Protein AF-0000000080333739 (afdb_homodimer)

Sequence (564 aa):
MRPDRGRFPDRPEDVVCTVRHRRPSDGTGALLLHGLANSSSVWDALAGTRAGGLDLWTAELPWGGGQSPAWAYSPDASWAVEEALGQVPGGAGIVVAHSFSTVLLLDLLSEELARGGDPFTRHGIEGLVLVSPFYRRDPESFEYAVVGDMLENFRRTMDEGIRVMAGPRLDPALRHDMALRVCERVGPYGYLSFFRSYLRTPWLRTDLITVPSLVISGEEDFTAVPSESMALAADLPDARCRLVPGAGHFPMVEQADAFSAALDEFLGSIGLAEPAVVDQPAMRPDRGRFPDRPEDVVCTVRHRRPSDGTGALLLHGLANSSSVWDALAGTRAGGLDLWTAELPWGGGQSPAWAYSPDASWAVEEALGQVPGGAGIVVAHSFSTVLLLDLLSEELARGGDPFTRHGIEGLVLVSPFYRRDPESFEYAVVGDMLENFRRTMDEGIRVMAGPRLDPALRHDMALRVCERVGPYGYLSFFRSYLRTPWLRTDLITVPSLVISGEEDFTAVPSESMALAADLPDARCRLVPGAGHFPMVEQADAFSAALDEFLGSIGLAEPAVVDQPA

Structure (mmCIF, N/CA/C/O backbone):
data_AF-0000000080333739-model_v1
#
loop_
_entity.id
_entity.type
_entity.pdbx_description
1 polymer Hydrolase
#
loop_
_atom_site.group_PDB
_atom_site.id
_atom_site.type_symbol
_atom_site.label_atom_id
_atom_site.label_alt_id
_atom_site.label_comp_id
_atom_site.label_asym_id
_atom_site.label_entity_id
_atom_site.label_seq_id
_atom_site.pdbx_PDB_ins_code
_atom_site.Cartn_x
_atom_site.Cartn_y
_atom_site.Cartn_z
_atom_site.occupancy
_atom_site.B_iso_or_equiv
_atom_site.auth_seq_id
_atom_site.auth_comp_id
_atom_site.auth_asym_id
_atom_site.auth_atom_id
_atom_site.pdbx_PDB_model_num
ATOM 1 N N . MET A 1 1 ? -3.652 22.781 -16.312 1 45.06 1 MET A N 1
ATOM 2 C CA . MET A 1 1 ? -4.848 22.188 -15.711 1 45.06 1 MET A CA 1
ATOM 3 C C . MET A 1 1 ? -4.648 20.703 -15.445 1 45.06 1 MET A C 1
ATOM 5 O O . MET A 1 1 ? -4.102 19.984 -16.297 1 45.06 1 MET A O 1
ATOM 9 N N . ARG A 1 2 ? -4.824 20.359 -14.25 1 56.72 2 ARG A N 1
ATOM 10 C CA . ARG A 1 2 ? -4.645 18.938 -13.938 1 56.72 2 ARG A CA 1
ATOM 11 C C . ARG A 1 2 ? -5.629 18.078 -14.727 1 56.72 2 ARG A C 1
ATOM 13 O O . ARG A 1 2 ? -6.809 18.422 -14.836 1 56.72 2 ARG A O 1
ATOM 20 N N . PRO A 1 3 ? -5.113 17.125 -15.477 1 57.41 3 PRO A N 1
ATOM 21 C CA . PRO A 1 3 ? -6.059 16.219 -16.141 1 57.41 3 PRO A CA 1
ATOM 22 C C . PRO A 1 3 ? -7.051 15.586 -15.164 1 57.41 3 PRO A C 1
ATOM 24 O O . PRO A 1 3 ? -6.711 15.344 -14 1 57.41 3 PRO A O 1
ATOM 27 N N . ASP A 1 4 ? -8.289 15.656 -15.422 1 58.78 4 ASP A N 1
ATOM 28 C CA . ASP A 1 4 ? -9.32 14.969 -14.648 1 58.78 4 ASP A CA 1
ATOM 29 C C . ASP A 1 4 ? -9.125 13.453 -14.711 1 58.78 4 ASP A C 1
ATOM 31 O O . ASP A 1 4 ? -9.398 12.828 -15.742 1 58.78 4 ASP A O 1
ATOM 35 N N . ARG A 1 5 ? -8.414 12.977 -13.906 1 61.97 5 ARG A N 1
ATOM 36 C CA . ARG A 1 5 ? -8.172 11.539 -13.953 1 61.97 5 ARG A CA 1
ATOM 37 C C . ARG A 1 5 ? -9.289 10.766 -13.25 1 61.97 5 ARG A C 1
ATOM 39 O O . ARG A 1 5 ? -9.289 9.539 -13.234 1 61.97 5 ARG A O 1
ATOM 46 N N . GLY A 1 6 ? -10.297 11.43 -12.906 1 58.06 6 GLY A N 1
ATOM 47 C CA . GLY A 1 6 ? -11.375 10.758 -12.188 1 58.06 6 GLY A CA 1
ATOM 48 C C . GLY A 1 6 ? -10.891 10.023 -10.953 1 58.06 6 GLY A C 1
ATOM 49 O O . GLY A 1 6 ? -9.906 10.422 -10.328 1 58.06 6 GLY A O 1
ATOM 50 N N . ARG A 1 7 ? -11.703 9.055 -10.406 1 60.72 7 ARG A N 1
ATOM 51 C CA . ARG A 1 7 ? -11.43 8.188 -9.273 1 60.72 7 ARG A CA 1
ATOM 52 C C . ARG A 1 7 ? -10.406 7.121 -9.633 1 60.72 7 ARG A C 1
ATOM 54 O O . ARG A 1 7 ? -10.164 6.855 -10.805 1 60.72 7 ARG A O 1
ATOM 61 N N . PHE A 1 8 ? -9.578 6.852 -8.711 1 62.5 8 PHE A N 1
ATOM 62 C CA . PHE A 1 8 ? -8.703 5.699 -8.906 1 62.5 8 PHE A CA 1
ATOM 63 C C . PHE A 1 8 ? -9.43 4.59 -9.656 1 62.5 8 PHE A C 1
ATOM 65 O O . PHE A 1 8 ? -10.508 4.148 -9.242 1 62.5 8 PHE A O 1
ATOM 72 N N . PRO A 1 9 ? -8.953 4.254 -10.859 1 58.72 9 PRO A N 1
ATOM 73 C CA . PRO A 1 9 ? -9.734 3.283 -11.625 1 58.72 9 PRO A CA 1
ATOM 74 C C . PRO A 1 9 ? -9.75 1.897 -10.984 1 58.72 9 PRO A C 1
ATOM 76 O O . PRO A 1 9 ? -8.734 1.453 -10.445 1 58.72 9 PRO A O 1
ATOM 79 N N . ASP A 1 10 ? -10.898 1.396 -10.797 1 64.31 10 ASP A N 1
ATOM 80 C CA . ASP A 1 10 ? -11.023 0.018 -10.328 1 64.31 10 ASP A CA 1
ATOM 81 C C . ASP A 1 10 ? -10.391 -0.958 -11.32 1 64.31 10 ASP A C 1
ATOM 83 O O . ASP A 1 10 ? -9.758 -1.935 -10.914 1 64.31 10 ASP A O 1
ATOM 87 N N . ARG A 1 11 ? -10.562 -0.651 -12.625 1 68.81 11 ARG A N 1
ATOM 88 C CA . ARG A 1 11 ? -9.961 -1.44 -13.688 1 68.81 11 ARG A CA 1
ATOM 89 C C . ARG A 1 11 ? -9.438 -0.541 -14.805 1 68.81 11 ARG A C 1
ATOM 91 O O . ARG A 1 11 ? -10.195 0.207 -15.422 1 68.81 11 ARG A O 1
ATOM 98 N N . PRO A 1 12 ? -8.094 -0.655 -14.945 1 72.12 12 PRO A N 1
ATOM 99 C CA . PRO A 1 12 ? -7.57 0.184 -16.016 1 72.12 12 PRO A CA 1
ATOM 100 C C . PRO A 1 12 ? -8.055 -0.254 -17.406 1 72.12 12 PRO A C 1
ATOM 102 O O . PRO A 1 12 ? -8.117 -1.453 -17.688 1 72.12 12 PRO A O 1
ATOM 105 N N . GLU A 1 13 ? -8.602 0.579 -18.172 1 66.81 13 GLU A N 1
ATOM 106 C CA . GLU A 1 13 ? -9.266 0.308 -19.438 1 66.81 13 GLU A CA 1
ATOM 107 C C . GLU A 1 13 ? -8.289 -0.279 -20.453 1 66.81 13 GLU A C 1
ATOM 109 O O . GLU A 1 13 ? -8.672 -1.106 -21.281 1 66.81 13 GLU A O 1
ATOM 114 N N . ASP A 1 14 ? -7.07 -0.029 -20.375 1 73.81 14 ASP A N 1
ATOM 115 C CA . ASP A 1 14 ? -6.18 -0.395 -21.469 1 73.81 14 ASP A CA 1
ATOM 116 C C . ASP A 1 14 ? -5.293 -1.579 -21.078 1 73.81 14 ASP A C 1
ATOM 118 O O . ASP A 1 14 ? -4.332 -1.895 -21.797 1 73.81 14 ASP A O 1
ATOM 122 N N . VAL A 1 15 ? -5.785 -2.18 -20.094 1 77.62 15 VAL A N 1
ATOM 123 C CA . VAL A 1 15 ? -4.969 -3.312 -19.656 1 77.62 15 VAL A CA 1
ATOM 124 C C . VAL A 1 15 ? -5.703 -4.617 -19.953 1 77.62 15 VAL A C 1
ATOM 126 O O . VAL A 1 15 ? -6.883 -4.762 -19.609 1 77.62 15 VAL A O 1
ATOM 129 N N . VAL A 1 16 ? -4.984 -5.457 -20.703 1 77.44 16 VAL A N 1
ATOM 130 C CA . VAL A 1 16 ? -5.688 -6.656 -21.141 1 77.44 16 VAL A CA 1
ATOM 131 C C . VAL A 1 16 ? -5.027 -7.895 -20.531 1 77.44 16 VAL A C 1
ATOM 133 O O . VAL A 1 16 ? -3.82 -7.902 -20.281 1 77.44 16 VAL A O 1
ATOM 136 N N . CYS A 1 17 ? -5.754 -8.812 -20.156 1 88.94 17 CYS A N 1
ATOM 137 C CA . CYS A 1 17 ? -5.43 -10.18 -19.766 1 88.94 17 CYS A CA 1
ATOM 138 C C . CYS A 1 17 ? -5.891 -11.164 -20.828 1 88.94 17 CYS A C 1
ATOM 140 O O . CYS A 1 17 ? -7.074 -11.211 -21.172 1 88.94 17 CYS A O 1
ATOM 142 N N . THR A 1 18 ? -4.941 -11.93 -21.453 1 94 18 THR A N 1
ATOM 143 C CA . THR A 1 18 ? -5.297 -12.875 -22.516 1 94 18 THR A CA 1
ATOM 144 C C . THR A 1 18 ? -4.934 -14.297 -22.109 1 94 18 THR A C 1
ATOM 146 O O . THR A 1 18 ? -3.879 -14.531 -21.5 1 94 18 THR A O 1
ATOM 149 N N . VAL A 1 19 ? -5.824 -15.195 -22.406 1 97.44 19 VAL A N 1
ATOM 150 C CA . VAL A 1 19 ? -5.605 -16.609 -22.125 1 97.44 19 VAL A CA 1
ATOM 151 C C . VAL A 1 19 ? -5.473 -17.375 -23.453 1 97.44 19 VAL A C 1
ATOM 153 O O . VAL A 1 19 ? -6.223 -17.141 -24.391 1 97.44 19 VAL A O 1
ATOM 156 N N . ARG A 1 20 ? -4.48 -18.25 -23.484 1 96.75 20 ARG A N 1
ATOM 157 C CA . ARG A 1 20 ? -4.223 -19.031 -24.688 1 96.75 20 ARG A CA 1
ATOM 158 C C . ARG A 1 20 ? -4.16 -20.531 -24.359 1 96.75 20 ARG A C 1
ATOM 160 O O . ARG A 1 20 ? -3.684 -20.922 -23.297 1 96.75 20 ARG A O 1
ATOM 167 N N . HIS A 1 21 ? -4.664 -21.281 -25.344 1 97.06 21 HIS A N 1
ATOM 168 C CA . HIS A 1 21 ? -4.512 -22.734 -25.25 1 97.06 21 HIS A CA 1
ATOM 169 C C . HIS A 1 21 ? -3.094 -23.156 -25.609 1 97.06 21 HIS A C 1
ATOM 171 O O . HIS A 1 21 ? -2.705 -23.125 -26.781 1 97.06 21 HIS A O 1
ATOM 177 N N . ARG A 1 22 ? -2.33 -23.531 -24.641 1 94.81 22 ARG A N 1
ATOM 178 C CA . ARG A 1 22 ? -0.898 -23.766 -24.797 1 94.81 22 ARG A CA 1
ATOM 179 C C . ARG A 1 22 ? -0.623 -25.203 -25.25 1 94.81 22 ARG A C 1
ATOM 181 O O . ARG A 1 22 ? 0.248 -25.438 -26.094 1 94.81 22 ARG A O 1
ATOM 188 N N . ARG A 1 23 ? -1.291 -26.141 -24.672 1 92.75 23 ARG A N 1
ATOM 189 C CA . ARG A 1 23 ? -1.104 -27.562 -24.969 1 92.75 23 ARG A CA 1
ATOM 190 C C . ARG A 1 23 ? -2.424 -28.312 -24.859 1 92.75 23 ARG A C 1
ATOM 192 O O . ARG A 1 23 ? -2.793 -28.797 -23.797 1 92.75 23 ARG A O 1
ATOM 199 N N . PRO A 1 24 ? -3.086 -28.5 -26.031 1 90.69 24 PRO A N 1
ATOM 200 C CA . PRO A 1 24 ? -4.344 -29.25 -26.031 1 90.69 24 PRO A CA 1
ATOM 201 C C . PRO A 1 24 ? -4.164 -30.719 -25.625 1 90.69 24 PRO A C 1
ATOM 203 O O . PRO A 1 24 ? -3.166 -31.344 -26 1 90.69 24 PRO A O 1
ATOM 206 N N . SER A 1 25 ? -4.973 -31.125 -24.75 1 90.12 25 SER A N 1
ATOM 207 C CA . SER A 1 25 ? -5.02 -32.531 -24.312 1 90.12 25 SER A CA 1
ATOM 208 C C . SER A 1 25 ? -6.4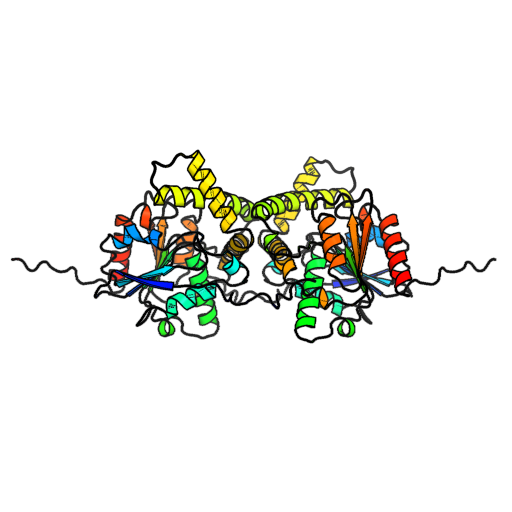3 -32.938 -23.906 1 90.12 25 SER A C 1
ATOM 210 O O . SER A 1 25 ? -7.309 -32.062 -23.766 1 90.12 25 SER A O 1
ATOM 212 N N . ASP A 1 26 ? -6.59 -34.219 -23.828 1 88.31 26 ASP A N 1
ATOM 213 C CA . ASP A 1 26 ? -7.887 -34.719 -23.391 1 88.31 26 ASP A CA 1
ATOM 214 C C . ASP A 1 26 ? -7.969 -34.781 -21.875 1 88.31 26 ASP A C 1
ATOM 216 O O . ASP A 1 26 ? -9 -35.156 -21.312 1 88.31 26 ASP A O 1
ATOM 220 N N . GLY A 1 27 ? -6.926 -34.344 -21.25 1 89.62 27 GLY A N 1
ATOM 221 C CA . GLY A 1 27 ? -6.902 -34.375 -19.797 1 89.62 27 GLY A CA 1
ATOM 222 C C . GLY A 1 27 ? -7.633 -33.188 -19.172 1 89.62 27 GLY A C 1
ATOM 223 O O . GLY A 1 27 ? -8.25 -32.406 -19.875 1 89.62 27 GLY A O 1
ATOM 224 N N . THR A 1 28 ? -7.621 -33.188 -17.859 1 91.94 28 THR A N 1
ATOM 225 C CA . THR A 1 28 ? -8.234 -32.125 -17.109 1 91.94 28 THR A CA 1
ATOM 226 C C . THR A 1 28 ? -7.625 -30.766 -17.484 1 91.94 28 THR A C 1
ATOM 228 O O . THR A 1 28 ? -6.41 -30.672 -17.672 1 91.94 28 THR A O 1
ATOM 231 N N . GLY A 1 29 ? -8.461 -29.766 -17.641 1 95.12 29 GLY A N 1
ATOM 232 C CA . GLY A 1 29 ? -7.969 -28.422 -17.938 1 95.12 29 GLY A CA 1
ATOM 233 C C . GLY A 1 29 ? -7.176 -27.812 -16.781 1 95.12 29 GLY A C 1
ATOM 234 O O . GLY A 1 29 ? -7.465 -28.078 -15.617 1 95.12 29 GLY A O 1
ATOM 235 N N . ALA A 1 30 ? -6.164 -27.047 -17.203 1 97.69 30 ALA A N 1
ATOM 236 C CA . ALA A 1 30 ? -5.387 -26.312 -16.219 1 97.69 30 ALA A CA 1
ATOM 237 C C . ALA A 1 30 ? -5.059 -24.906 -16.703 1 97.69 30 ALA A C 1
ATOM 239 O O . ALA A 1 30 ? -4.641 -24.719 -17.844 1 97.69 30 ALA A O 1
ATOM 240 N N . LEU A 1 31 ? -5.305 -23.953 -15.883 1 98.69 31 LEU A N 1
ATOM 241 C CA . LEU A 1 31 ? -4.926 -22.578 -16.156 1 98.69 31 LEU A CA 1
ATOM 242 C C . LEU A 1 31 ? -3.66 -22.203 -15.398 1 98.69 31 LEU A C 1
ATOM 244 O O . LEU A 1 31 ? -3.6 -22.344 -14.172 1 98.69 31 LEU A O 1
ATOM 248 N N . LEU A 1 32 ? -2.658 -21.781 -16.156 1 98.75 32 LEU A N 1
ATOM 249 C CA . LEU A 1 32 ? -1.373 -21.406 -15.586 1 98.75 32 LEU A CA 1
ATOM 250 C C . LEU A 1 32 ? -1.24 -19.875 -15.5 1 98.75 32 LEU A C 1
ATOM 252 O O . LEU A 1 32 ? -1.336 -19.188 -16.516 1 98.75 32 LEU A O 1
ATOM 256 N N . LEU A 1 33 ? -1.016 -19.359 -14.258 1 98.69 33 LEU A N 1
ATOM 257 C CA . LEU A 1 33 ? -0.884 -17.938 -13.984 1 98.69 33 LEU A CA 1
ATOM 258 C C . LEU A 1 33 ? 0.541 -17.594 -13.562 1 98.69 33 LEU A C 1
ATOM 260 O O . LEU A 1 33 ? 1.043 -18.125 -12.57 1 98.69 33 LEU A O 1
ATOM 264 N N . HIS A 1 34 ? 1.187 -16.703 -14.305 1 97.56 34 HIS A N 1
ATOM 265 C CA . HIS A 1 34 ? 2.566 -16.344 -14.008 1 97.56 34 HIS A CA 1
ATOM 266 C C . HIS A 1 34 ? 2.631 -15.281 -12.906 1 97.56 34 HIS A C 1
ATOM 268 O O . HIS A 1 34 ? 1.621 -14.648 -12.594 1 97.56 34 HIS A O 1
ATOM 274 N N . GLY A 1 35 ? 3.771 -15.102 -12.328 1 96.81 35 GLY A N 1
ATOM 275 C CA . GLY A 1 35 ? 3.992 -14.133 -11.266 1 96.81 35 GLY A CA 1
ATOM 276 C C . GLY A 1 35 ? 4.301 -12.742 -11.781 1 96.81 35 GLY A C 1
ATOM 277 O O . GLY A 1 35 ? 4.18 -12.477 -12.977 1 96.81 35 GLY A O 1
ATOM 278 N N . LEU A 1 36 ? 4.691 -11.875 -10.906 1 95.12 36 LEU A N 1
ATOM 279 C CA . LEU A 1 36 ? 4.949 -10.469 -11.211 1 95.12 36 LEU A CA 1
ATOM 280 C C . LEU A 1 36 ? 6.16 -10.328 -12.125 1 95.12 36 LEU A C 1
ATOM 282 O O . LEU A 1 36 ? 7.18 -10.984 -11.922 1 95.12 36 LEU A O 1
ATOM 286 N N . ALA A 1 37 ? 6.051 -9.461 -13.07 1 92.38 37 ALA A N 1
ATOM 287 C CA . ALA A 1 37 ? 7.113 -9.07 -13.992 1 92.38 37 ALA A CA 1
ATOM 288 C C . ALA A 1 37 ? 7.633 -10.273 -14.773 1 92.38 37 ALA A C 1
ATOM 290 O O . ALA A 1 37 ? 8.828 -10.375 -15.055 1 92.38 37 ALA A O 1
ATOM 291 N N . ASN A 1 38 ? 6.816 -11.211 -14.953 1 92.81 38 ASN A N 1
ATOM 292 C CA . ASN A 1 38 ? 7.129 -12.414 -15.719 1 92.81 38 ASN A CA 1
ATOM 293 C C . ASN A 1 38 ? 6.242 -12.539 -16.953 1 92.81 38 ASN A C 1
ATOM 295 O O . ASN A 1 38 ? 5.82 -11.523 -17.531 1 92.81 38 ASN A O 1
ATOM 299 N N . SER A 1 39 ? 6.191 -13.703 -17.531 1 93.06 39 SER A N 1
ATOM 300 C CA . SER A 1 39 ? 5.324 -14.023 -18.672 1 93.06 39 SER A CA 1
ATOM 301 C C . SER A 1 39 ? 4.945 -15.5 -18.672 1 93.06 39 SER A C 1
ATOM 303 O O . SER A 1 39 ? 5.453 -16.281 -17.859 1 93.06 39 SER A O 1
ATOM 305 N N . SER A 1 40 ? 4.074 -15.789 -19.609 1 95.56 40 SER A N 1
ATOM 306 C CA . SER A 1 40 ? 3.635 -17.172 -19.719 1 95.56 40 SER A CA 1
ATOM 307 C C . SER A 1 40 ? 4.793 -18.094 -20.094 1 95.56 40 SER A C 1
ATOM 309 O O . SER A 1 40 ? 4.691 -19.312 -19.938 1 95.56 40 SER A O 1
ATOM 311 N N . SER A 1 41 ? 5.891 -17.562 -20.484 1 94.19 41 SER A N 1
ATOM 312 C CA . SER A 1 41 ? 7.043 -18.375 -20.875 1 94.19 41 SER A CA 1
ATOM 313 C C . SER A 1 41 ? 7.648 -19.094 -19.688 1 94.19 41 SER A C 1
ATOM 315 O O . SER A 1 41 ? 8.414 -20.047 -19.844 1 94.19 41 SER A O 1
ATOM 317 N N . VAL A 1 42 ? 7.285 -18.672 -18.5 1 95.69 42 VAL A N 1
ATOM 318 C CA . VAL A 1 42 ? 7.797 -19.312 -17.297 1 95.69 42 VAL A CA 1
ATOM 319 C C . VAL A 1 42 ? 7.297 -20.75 -17.219 1 95.69 42 VAL A C 1
ATOM 321 O O . VAL A 1 42 ? 7.871 -21.578 -16.516 1 95.69 42 VAL A O 1
ATOM 324 N N . TRP A 1 43 ? 6.312 -21.062 -18 1 97.06 43 TRP A N 1
ATOM 325 C CA . TRP A 1 43 ? 5.684 -22.391 -17.938 1 97.06 43 TRP A CA 1
ATOM 326 C C . TRP A 1 43 ? 6.172 -23.266 -19.094 1 97.06 43 TRP A C 1
ATOM 328 O O . TRP A 1 43 ? 5.738 -24.406 -19.234 1 97.06 43 TRP A O 1
ATOM 338 N N . ASP A 1 44 ? 7.062 -22.75 -19.922 1 95.25 44 ASP A N 1
ATOM 339 C CA . ASP A 1 44 ? 7.512 -23.484 -21.109 1 95.25 44 ASP A CA 1
ATOM 340 C C . ASP A 1 44 ? 8.141 -24.812 -20.734 1 95.25 44 ASP A C 1
ATOM 342 O O . ASP A 1 44 ? 7.855 -25.844 -21.344 1 95.25 44 ASP A O 1
ATOM 346 N N . ALA A 1 45 ? 8.992 -24.844 -19.719 1 94.69 45 ALA A N 1
ATOM 347 C CA . ALA A 1 45 ? 9.648 -26.062 -19.281 1 94.69 45 ALA A CA 1
ATOM 348 C C . ALA A 1 45 ? 8.625 -27.094 -18.812 1 94.69 45 ALA A C 1
ATOM 350 O O . ALA A 1 45 ? 8.734 -28.281 -19.125 1 94.69 45 ALA A O 1
ATOM 351 N N . LEU A 1 46 ? 7.641 -26.609 -18.094 1 94.56 46 LEU A N 1
ATOM 352 C CA . LEU A 1 46 ? 6.578 -27.5 -17.625 1 94.56 46 LEU A CA 1
ATOM 353 C C . LEU A 1 46 ? 5.789 -28.062 -18.797 1 94.56 46 LEU A C 1
ATOM 355 O O . LEU A 1 46 ? 5.453 -29.25 -18.828 1 94.56 46 LEU A O 1
ATOM 359 N N . ALA A 1 47 ? 5.449 -27.219 -19.75 1 94 47 ALA A N 1
ATOM 360 C CA . ALA A 1 47 ? 4.672 -27.641 -20.922 1 94 47 ALA A CA 1
ATOM 361 C C . ALA A 1 47 ? 5.398 -28.719 -21.703 1 94 47 ALA A C 1
ATOM 363 O O . ALA A 1 47 ? 4.777 -29.484 -22.453 1 94 47 ALA A O 1
ATOM 364 N N . GLY A 1 48 ? 6.711 -28.766 -21.516 1 92.38 48 GLY A N 1
ATOM 365 C CA . GLY A 1 48 ? 7.512 -29.766 -22.188 1 92.38 48 GLY A CA 1
ATOM 366 C C . GLY A 1 48 ? 7.535 -31.109 -21.469 1 92.38 48 GLY A C 1
ATOM 367 O O . GLY A 1 48 ? 8.047 -32.094 -21.984 1 92.38 48 GLY A O 1
ATOM 368 N N . THR A 1 49 ? 6.973 -31.125 -20.312 1 92.31 49 THR A N 1
ATOM 369 C CA . THR A 1 49 ? 6.914 -32.344 -19.516 1 92.31 49 THR A CA 1
ATOM 370 C C . THR A 1 49 ? 5.555 -33.031 -19.672 1 92.31 49 THR A C 1
ATOM 372 O O . THR A 1 49 ? 4.723 -32.594 -20.453 1 92.31 49 THR A O 1
ATOM 375 N N . ARG A 1 50 ? 5.312 -34.156 -18.891 1 85.31 50 ARG A N 1
ATOM 376 C CA . ARG A 1 50 ? 4.02 -34.812 -18.875 1 85.31 50 ARG A CA 1
ATOM 377 C C . ARG A 1 50 ? 2.955 -33.938 -18.219 1 85.31 50 ARG A C 1
ATOM 379 O O . ARG A 1 50 ? 1.828 -33.875 -18.703 1 85.31 50 ARG A O 1
ATOM 386 N N . ALA A 1 51 ? 3.312 -33.312 -17.188 1 81.75 51 ALA A N 1
ATOM 387 C CA . ALA A 1 51 ? 2.453 -32.406 -16.422 1 81.75 51 ALA A CA 1
ATOM 388 C C . ALA A 1 51 ? 1.105 -33.062 -16.125 1 81.75 51 ALA A C 1
ATOM 390 O O . ALA A 1 51 ? 0.054 -32.469 -16.344 1 81.75 51 ALA A O 1
ATOM 391 N N . GLY A 1 52 ? 1.138 -34.375 -15.852 1 79.31 52 GLY A N 1
ATOM 392 C CA . GLY A 1 52 ? -0.069 -35.094 -15.477 1 79.31 52 GLY A CA 1
ATOM 393 C C . GLY A 1 52 ? -1.022 -35.312 -16.641 1 79.31 52 GLY A C 1
ATOM 394 O O . GLY A 1 52 ? -2.148 -35.781 -16.453 1 79.31 52 GLY A O 1
ATOM 395 N N . GLY A 1 53 ? -0.593 -34.875 -17.875 1 87.5 53 GLY A N 1
ATOM 396 C CA . GLY A 1 53 ? -1.468 -34.969 -19.031 1 87.5 53 GLY A CA 1
ATOM 397 C C . GLY A 1 53 ? -2.521 -33.875 -19.094 1 87.5 53 GLY A C 1
ATOM 398 O O . GLY A 1 53 ? -3.529 -34.031 -19.781 1 87.5 53 GLY A O 1
ATOM 399 N N . LEU A 1 54 ? -2.303 -32.812 -18.453 1 93.06 54 LEU A N 1
ATOM 400 C CA . LEU A 1 54 ? -3.258 -31.719 -18.328 1 93.06 54 LEU A CA 1
ATOM 401 C C . LEU A 1 54 ? -3.426 -30.984 -19.656 1 93.06 54 LEU A C 1
ATOM 403 O O . LEU A 1 54 ? -2.484 -30.906 -20.438 1 93.06 54 LEU A O 1
ATOM 407 N N . ASP A 1 55 ? -4.625 -30.531 -19.906 1 95.12 55 ASP A N 1
ATOM 408 C CA . ASP A 1 55 ? -4.918 -29.562 -20.969 1 95.12 55 ASP A CA 1
ATOM 409 C C . ASP A 1 55 ? -4.539 -28.141 -20.531 1 95.12 55 ASP A C 1
ATOM 411 O O . ASP A 1 55 ? -5.266 -27.5 -19.781 1 95.12 55 ASP A O 1
ATOM 415 N N . LEU A 1 56 ? -3.418 -27.672 -21.078 1 97.12 56 LEU A N 1
ATOM 416 C CA . LEU A 1 56 ? -2.787 -26.5 -20.469 1 97.12 56 LEU A CA 1
ATOM 417 C C . LEU A 1 56 ? -3.23 -25.219 -21.156 1 97.12 56 LEU A C 1
ATOM 419 O O . LEU A 1 56 ? -3.102 -25.094 -22.375 1 97.12 56 LEU A O 1
ATOM 423 N N . TRP A 1 57 ? -3.748 -24.328 -20.359 1 98.06 57 TRP A N 1
ATOM 424 C CA . TRP A 1 57 ? -4.008 -22.938 -20.734 1 98.06 57 TRP A CA 1
ATOM 425 C C . TRP A 1 57 ? -3.074 -21.984 -19.984 1 98.06 57 TRP A C 1
ATOM 427 O O . TRP A 1 57 ? -2.805 -22.172 -18.797 1 98.06 57 TRP A O 1
ATOM 437 N N . THR A 1 58 ? -2.553 -20.969 -20.734 1 98.06 58 THR A N 1
ATOM 438 C CA . THR A 1 58 ? -1.688 -19.984 -20.094 1 98.06 58 THR A CA 1
ATOM 439 C C . THR A 1 58 ? -2.277 -18.578 -20.219 1 98.06 58 THR A C 1
ATOM 441 O O . THR A 1 58 ? -2.857 -18.234 -21.25 1 98.06 58 THR A O 1
ATOM 444 N N . ALA A 1 59 ? -2.141 -17.812 -19.188 1 97.62 59 ALA A N 1
ATOM 445 C CA . ALA A 1 59 ? -2.582 -16.422 -19.203 1 97.62 59 ALA A CA 1
ATOM 446 C C . ALA A 1 59 ? -1.392 -15.477 -19.328 1 97.62 59 ALA A C 1
ATOM 448 O O . ALA A 1 59 ? -0.354 -15.688 -18.703 1 97.62 59 ALA A O 1
ATOM 449 N N . GLU A 1 60 ? -1.518 -14.531 -20.188 1 96.19 60 GLU A N 1
ATOM 450 C CA . GLU A 1 60 ? -0.674 -13.344 -20.125 1 96.19 60 GLU A CA 1
ATOM 451 C C . GLU A 1 60 ? -1.324 -12.25 -19.266 1 96.19 60 GLU A C 1
ATOM 453 O O . GLU A 1 60 ? -2.279 -11.602 -19.703 1 96.19 60 GLU A O 1
ATOM 458 N N . LEU A 1 61 ? -0.753 -12.07 -18.125 1 96.19 61 LEU A N 1
ATOM 459 C CA . LEU A 1 61 ? -1.354 -11.172 -17.141 1 96.19 61 LEU A CA 1
ATOM 460 C C . LEU A 1 61 ? -0.804 -9.758 -17.281 1 96.19 61 LEU A C 1
ATOM 462 O O . LEU A 1 61 ? 0.271 -9.562 -17.859 1 96.19 61 LEU A O 1
ATOM 466 N N . PRO A 1 62 ? -1.529 -8.766 -16.766 1 93.31 62 PRO A N 1
ATOM 467 C CA . PRO A 1 62 ? -1.165 -7.367 -17.016 1 93.31 62 PRO A CA 1
ATOM 468 C C . PRO A 1 62 ? 0.159 -6.98 -16.359 1 93.31 62 PRO A C 1
ATOM 470 O O . PRO A 1 62 ? 0.776 -5.984 -16.75 1 93.31 62 PRO A O 1
ATOM 473 N N . TRP A 1 63 ? 0.638 -7.695 -15.422 1 93.62 63 TRP A N 1
ATOM 474 C CA . TRP A 1 63 ? 1.884 -7.355 -14.742 1 93.62 63 TRP A CA 1
ATOM 475 C C . TRP A 1 63 ? 3.062 -8.094 -15.367 1 93.62 63 TRP A C 1
ATOM 477 O O . TRP A 1 63 ? 4.113 -8.25 -14.734 1 93.62 63 TRP A O 1
ATOM 487 N N . GLY A 1 64 ? 2.842 -8.516 -16.547 1 90.81 64 GLY A N 1
ATOM 488 C CA . GLY A 1 64 ? 3.947 -9.109 -17.281 1 90.81 64 GLY A CA 1
ATOM 489 C C . GLY A 1 64 ? 5 -8.102 -17.703 1 90.81 64 GLY A C 1
ATOM 490 O O . GLY A 1 64 ? 4.723 -6.898 -17.766 1 90.81 64 GLY A O 1
ATOM 491 N N . GLY A 1 65 ? 6.281 -8.438 -17.922 1 75.75 65 GLY A N 1
ATOM 492 C CA . GLY A 1 65 ? 7.441 -7.605 -18.203 1 75.75 65 GLY A CA 1
ATOM 493 C C . GLY A 1 65 ? 7.234 -6.66 -19.359 1 75.75 65 GLY A C 1
ATOM 494 O O . GLY A 1 65 ? 7.812 -5.57 -19.391 1 75.75 65 GLY A O 1
ATOM 495 N N . GLY A 1 66 ? 6.418 -6.906 -20.281 1 75.38 66 GLY A N 1
ATOM 496 C CA . GLY A 1 66 ? 6.301 -6.055 -21.453 1 75.38 66 GLY A CA 1
ATOM 497 C C . GLY A 1 66 ? 5.016 -5.25 -21.484 1 75.38 66 GLY A C 1
ATOM 498 O O . GLY A 1 66 ? 4.75 -4.527 -22.453 1 75.38 66 GLY A O 1
ATOM 499 N N . GLN A 1 67 ? 4.422 -5.199 -20.438 1 78.56 67 GLN A N 1
ATOM 500 C CA . GLN A 1 67 ? 3.111 -4.559 -20.438 1 78.56 67 GLN A CA 1
ATOM 501 C C . GLN A 1 67 ? 3.158 -3.209 -19.719 1 78.56 67 GLN A C 1
ATOM 503 O O . GLN A 1 67 ? 4.133 -2.898 -19.031 1 78.56 67 GLN A O 1
ATOM 508 N N . SER A 1 68 ? 2.162 -2.391 -20 1 80.31 68 SER A N 1
ATOM 509 C CA . SER A 1 68 ? 2.004 -1.09 -19.359 1 80.31 68 SER A CA 1
ATOM 510 C C . SER A 1 68 ? 1.866 -1.234 -17.844 1 80.31 68 SER A C 1
ATOM 512 O O . SER A 1 68 ? 1.193 -2.148 -17.359 1 80.31 68 SER A O 1
ATOM 514 N N . PRO A 1 69 ? 2.568 -0.316 -17.125 1 83.06 69 PRO A N 1
ATOM 515 C CA . PRO A 1 69 ? 2.457 -0.374 -15.664 1 83.06 69 PRO A CA 1
ATOM 516 C C . PRO A 1 69 ? 1.111 0.137 -15.156 1 83.06 69 PRO A C 1
ATOM 518 O O . PRO A 1 69 ? 0.877 0.169 -13.945 1 83.06 69 PRO A O 1
ATOM 521 N N . ALA A 1 70 ? 0.203 0.471 -15.984 1 85.94 70 ALA A N 1
ATOM 522 C CA . ALA A 1 70 ? -1.06 1.109 -15.617 1 85.94 70 ALA A CA 1
ATOM 523 C C . ALA A 1 70 ? -1.953 0.151 -14.836 1 85.94 70 ALA A C 1
ATOM 525 O O . ALA A 1 70 ? -2.859 0.583 -14.125 1 85.94 70 ALA A O 1
ATOM 526 N N . TRP A 1 71 ? -1.66 -1.142 -14.93 1 88.56 71 TRP A N 1
ATOM 527 C CA . TRP A 1 71 ? -2.445 -2.127 -14.188 1 88.56 71 TRP A CA 1
ATOM 528 C C . TRP A 1 71 ? -2.363 -1.875 -12.688 1 88.56 71 TRP A C 1
ATOM 530 O O . TRP A 1 71 ? -3.297 -2.193 -11.945 1 88.56 71 TRP A O 1
ATOM 540 N N . ALA A 1 72 ? -1.256 -1.244 -12.32 1 89.75 72 ALA A N 1
ATOM 541 C CA . ALA A 1 72 ? -0.955 -1.129 -10.898 1 89.75 72 ALA A CA 1
ATOM 542 C C . ALA A 1 72 ? -1.568 0.138 -10.305 1 89.75 72 ALA A C 1
ATOM 544 O O . ALA A 1 72 ? -1.494 0.365 -9.094 1 89.75 72 ALA A O 1
ATOM 545 N N . TYR A 1 73 ? -2.148 0.939 -11.188 1 86.5 73 TYR A N 1
ATOM 546 C CA . TYR A 1 73 ? -2.793 2.141 -10.672 1 86.5 73 TYR A CA 1
ATOM 547 C C . TYR A 1 73 ? -4.062 1.792 -9.906 1 86.5 73 TYR A C 1
ATOM 549 O O . TYR A 1 73 ? -4.512 2.561 -9.055 1 86.5 73 TYR A O 1
ATOM 557 N N . SER A 1 74 ? -4.523 0.587 -10.227 1 81.81 74 SER A N 1
ATOM 558 C CA . SER A 1 74 ? -5.652 0.082 -9.453 1 81.81 74 SER A CA 1
ATOM 559 C C . SER A 1 74 ? -5.188 -0.513 -8.125 1 81.81 74 SER A C 1
ATOM 561 O O . SER A 1 74 ? -4.156 -1.187 -8.07 1 81.81 74 SER A O 1
ATOM 563 N N . PRO A 1 75 ? -6.012 -0.262 -7.109 1 76.44 75 PRO A N 1
ATOM 564 C CA . PRO A 1 75 ? -5.621 -0.83 -5.816 1 76.44 75 PRO A CA 1
ATOM 565 C C . PRO A 1 75 ? -5.77 -2.35 -5.77 1 76.44 75 PRO A C 1
ATOM 567 O O . PRO A 1 75 ? -5.152 -3.008 -4.93 1 76.44 75 PRO A O 1
ATOM 570 N N . ASP A 1 76 ? -6.566 -2.867 -6.582 1 82.88 76 ASP A N 1
ATOM 571 C CA . ASP A 1 76 ? -6.828 -4.305 -6.594 1 82.88 76 ASP A CA 1
ATOM 572 C C . ASP A 1 76 ? -6.484 -4.914 -7.949 1 82.88 76 ASP A C 1
ATOM 574 O O . ASP A 1 76 ? -7.117 -4.594 -8.961 1 82.88 76 ASP A O 1
ATOM 578 N N . ALA A 1 77 ? -5.531 -5.785 -7.898 1 89.94 77 ALA A N 1
ATOM 579 C CA . ALA A 1 77 ? -5.105 -6.402 -9.148 1 89.94 77 ALA A CA 1
ATOM 580 C C . ALA A 1 77 ? -5.766 -7.766 -9.344 1 89.94 77 ALA A C 1
ATOM 582 O O . ALA A 1 77 ? -5.559 -8.422 -10.375 1 89.94 77 ALA A O 1
ATOM 583 N N . SER A 1 78 ? -6.598 -8.18 -8.406 1 92.19 78 SER A N 1
ATOM 584 C CA . SER A 1 78 ? -7.215 -9.5 -8.469 1 92.19 78 SER A CA 1
ATOM 585 C C . SER A 1 78 ? -8.203 -9.594 -9.625 1 92.19 78 SER A C 1
ATOM 587 O O . SER A 1 78 ? -8.539 -10.695 -10.078 1 92.19 78 SER A O 1
ATOM 589 N N . TRP A 1 79 ? -8.672 -8.469 -10.148 1 89.94 79 TRP A N 1
ATOM 590 C CA . TRP A 1 79 ? -9.586 -8.453 -11.281 1 89.94 79 TRP A CA 1
ATOM 591 C C . TRP A 1 79 ? -8.984 -9.195 -12.477 1 89.94 79 TRP A C 1
ATOM 593 O O . TRP A 1 79 ? -9.703 -9.836 -13.242 1 89.94 79 TRP A O 1
ATOM 603 N N . ALA A 1 80 ? -7.691 -9.133 -12.656 1 93.62 80 ALA A N 1
ATOM 604 C CA . ALA A 1 80 ? -7.031 -9.766 -13.797 1 93.62 80 ALA A CA 1
ATOM 605 C C . ALA A 1 80 ? -7.074 -11.289 -13.672 1 93.62 80 ALA A C 1
ATOM 607 O O . ALA A 1 80 ? -7.215 -11.992 -14.672 1 93.62 80 ALA A O 1
ATOM 608 N N . VAL A 1 81 ? -6.922 -11.773 -12.461 1 96.81 81 VAL A N 1
ATOM 609 C CA . VAL A 1 81 ? -7.031 -13.211 -12.203 1 96.81 81 VAL A CA 1
ATOM 610 C C . VAL A 1 81 ? -8.445 -13.688 -12.531 1 96.81 81 VAL A C 1
ATOM 612 O O . VAL A 1 81 ? -8.625 -14.719 -13.188 1 96.81 81 VAL A O 1
ATOM 615 N N . GLU A 1 82 ? -9.398 -12.875 -12.109 1 95.81 82 GLU A N 1
ATOM 616 C CA . GLU A 1 82 ? -10.789 -13.211 -12.398 1 95.81 82 GLU A CA 1
ATOM 617 C C . GLU A 1 82 ? -11.055 -13.25 -13.898 1 95.81 82 GLU A C 1
ATOM 619 O O . GLU A 1 82 ? -11.719 -14.156 -14.398 1 95.81 82 GLU A O 1
ATOM 624 N N . GLU A 1 83 ? -10.523 -12.289 -14.555 1 94.81 83 GLU A N 1
ATOM 625 C CA . GLU A 1 83 ? -10.672 -12.242 -16 1 94.81 83 GLU A CA 1
ATOM 626 C C . GLU A 1 83 ? -10.055 -13.469 -16.672 1 94.81 83 GLU A C 1
ATOM 628 O O . GLU A 1 83 ? -10.641 -14.039 -17.594 1 94.81 83 GLU A O 1
ATOM 633 N N . ALA A 1 84 ? -8.93 -13.867 -16.25 1 97.5 84 ALA A N 1
ATOM 634 C CA . ALA A 1 84 ? -8.266 -15.047 -16.797 1 97.5 84 ALA A CA 1
ATOM 635 C C . ALA A 1 84 ? -9.109 -16.297 -16.578 1 97.5 84 ALA A C 1
ATOM 637 O O . ALA A 1 84 ? -9.281 -17.109 -17.484 1 97.5 84 ALA A O 1
ATOM 638 N N . LEU A 1 85 ? -9.648 -16.422 -15.391 1 98.12 85 LEU A N 1
ATOM 639 C CA . LEU A 1 85 ? -10.484 -17.562 -15.062 1 98.12 85 LEU A CA 1
ATOM 640 C C . LEU A 1 85 ? -11.688 -17.641 -15.992 1 98.12 85 LEU A C 1
ATOM 642 O O . LEU A 1 85 ? -12.07 -18.734 -16.438 1 98.12 85 LEU A O 1
ATOM 646 N N . GLY A 1 86 ? -12.242 -16.5 -16.312 1 96.56 86 GLY A N 1
ATOM 647 C CA . GLY A 1 86 ? -13.453 -16.422 -17.109 1 96.56 86 GLY A CA 1
ATOM 648 C C . GLY A 1 86 ? -13.211 -16.734 -18.578 1 96.56 86 GLY A C 1
ATOM 649 O O . GLY A 1 86 ? -14.164 -16.984 -19.328 1 96.56 86 GLY A O 1
ATOM 650 N N . GLN A 1 87 ? -11.992 -16.828 -18.969 1 96.69 87 GLN A N 1
ATOM 651 C CA . GLN A 1 87 ? -11.68 -16.984 -20.375 1 96.69 87 GLN A CA 1
ATOM 652 C C . GLN A 1 87 ? -11.43 -18.453 -20.734 1 96.69 87 GLN A C 1
ATOM 654 O O . GLN A 1 87 ? -11.281 -18.797 -21.906 1 96.69 87 GLN A O 1
ATOM 659 N N . VAL A 1 88 ? -11.328 -19.328 -19.781 1 97.12 88 VAL A N 1
ATOM 660 C CA . VAL A 1 88 ? -11.078 -20.734 -20.062 1 97.12 88 VAL A CA 1
ATOM 661 C C . VAL A 1 88 ? -12.398 -21.438 -20.375 1 97.12 88 VAL A C 1
ATOM 663 O O . VAL A 1 88 ? -13.266 -21.547 -19.5 1 97.12 88 VAL A O 1
ATOM 666 N N . PRO A 1 89 ? -12.453 -21.969 -21.547 1 94.88 89 PRO A N 1
ATOM 667 C CA . PRO A 1 89 ? -13.695 -22.672 -21.859 1 94.88 89 PRO A CA 1
ATOM 668 C C . PRO A 1 89 ? -13.93 -23.891 -20.984 1 94.88 89 PRO A C 1
ATOM 670 O O . PRO A 1 89 ? -13 -24.672 -20.75 1 94.88 89 PRO A O 1
ATOM 673 N N . GLY A 1 90 ? -15.156 -24.047 -20.438 1 93.75 90 GLY A N 1
ATOM 674 C CA . GLY A 1 90 ? -15.531 -25.219 -19.672 1 93.75 90 GLY A CA 1
ATOM 675 C C . GLY A 1 90 ? -15.086 -25.172 -18.219 1 93.75 90 GLY A C 1
ATOM 676 O O . GLY A 1 90 ? -15.359 -26.094 -17.453 1 93.75 90 GLY A O 1
ATOM 677 N N . GLY A 1 91 ? -14.375 -24.109 -17.875 1 96.94 91 GLY A N 1
ATOM 678 C CA . GLY A 1 91 ? -13.891 -23.984 -16.5 1 96.94 91 GLY A CA 1
ATOM 679 C C . GLY A 1 91 ? -12.391 -24.125 -16.391 1 96.94 91 GLY A C 1
ATOM 680 O O . GLY A 1 91 ? -11.75 -24.75 -17.25 1 96.94 91 GLY A O 1
ATOM 681 N N . ALA A 1 92 ? -11.852 -23.766 -15.273 1 97.25 92 ALA A N 1
ATOM 682 C CA . ALA A 1 92 ? -10.398 -23.641 -15.133 1 97.25 92 ALA A CA 1
ATOM 683 C C . ALA A 1 92 ? -9.781 -25 -14.766 1 97.25 92 ALA A C 1
ATOM 685 O O . ALA A 1 92 ? -8.578 -25.203 -14.945 1 97.25 92 ALA A O 1
ATOM 686 N N . GLY A 1 93 ? -10.648 -25.938 -14.172 1 97.25 93 GLY A N 1
ATOM 687 C CA . GLY A 1 93 ? -10.078 -27.188 -13.695 1 97.25 93 GLY A CA 1
ATOM 688 C C . GLY A 1 93 ? -9.07 -27 -12.578 1 97.25 93 GLY A C 1
ATOM 689 O O . GLY A 1 93 ? -9.445 -26.625 -11.461 1 97.25 93 GLY A O 1
ATOM 690 N N . ILE A 1 94 ? -7.766 -27.188 -12.953 1 98.19 94 ILE A N 1
ATOM 691 C CA . ILE A 1 94 ? -6.688 -26.922 -12.008 1 98.19 94 ILE A CA 1
ATOM 692 C C . ILE A 1 94 ? -6.094 -25.547 -12.258 1 98.19 94 ILE A C 1
ATOM 694 O O . ILE A 1 94 ? -5.758 -25.203 -13.391 1 98.19 94 ILE A O 1
ATOM 698 N N . VAL A 1 95 ? -6.062 -24.719 -11.211 1 98.88 95 VAL A N 1
ATOM 699 C CA . VAL A 1 95 ? -5.414 -23.422 -11.352 1 98.88 95 VAL A CA 1
ATOM 700 C C . VAL A 1 95 ? -4.016 -23.469 -10.742 1 98.88 95 VAL A C 1
ATOM 702 O O . VAL A 1 95 ? -3.855 -23.781 -9.562 1 98.88 95 VAL A O 1
ATOM 705 N N . VAL A 1 96 ? -3.021 -23.266 -11.602 1 98.81 96 VAL A N 1
ATOM 706 C CA . VAL A 1 96 ? -1.626 -23.203 -11.18 1 98.81 96 VAL A CA 1
ATOM 707 C C . VAL A 1 96 ? -1.16 -21.75 -11.148 1 98.81 96 VAL A C 1
ATOM 709 O O . VAL A 1 96 ? -1.057 -21.094 -12.188 1 98.81 96 VAL A O 1
ATOM 712 N N . ALA A 1 97 ? -0.912 -21.25 -9.984 1 98.88 97 ALA A N 1
ATOM 713 C CA . ALA A 1 97 ? -0.521 -19.844 -9.812 1 98.88 97 ALA A CA 1
ATOM 714 C C . ALA A 1 97 ? 0.877 -19.734 -9.211 1 98.88 97 ALA A C 1
ATOM 716 O O . ALA A 1 97 ? 1.22 -20.469 -8.281 1 98.88 97 ALA A O 1
ATOM 717 N N . HIS A 1 98 ? 1.645 -18.844 -9.773 1 98.56 98 HIS A N 1
ATOM 718 C CA . HIS A 1 98 ? 3.008 -18.656 -9.289 1 98.56 98 HIS A CA 1
ATOM 719 C C . HIS A 1 98 ? 3.158 -17.312 -8.586 1 98.56 98 HIS A C 1
ATOM 721 O O . HIS A 1 98 ? 2.744 -16.281 -9.109 1 98.56 98 HIS A O 1
ATOM 727 N N . SER A 1 99 ? 3.789 -17.328 -7.383 1 98.12 99 SER A N 1
ATOM 728 C CA . SER A 1 99 ? 4.312 -16.141 -6.719 1 98.12 99 SER A CA 1
ATOM 729 C C . SER A 1 99 ? 3.217 -15.109 -6.508 1 98.12 99 SER A C 1
ATOM 731 O O . SER A 1 99 ? 2.211 -15.383 -5.848 1 98.12 99 SER A O 1
ATOM 733 N N . PHE A 1 100 ? 3.252 -13.938 -7.07 1 97.31 100 PHE A N 1
ATOM 734 C CA . PHE A 1 100 ? 2.316 -12.828 -6.926 1 97.31 100 PHE A CA 1
ATOM 735 C C . PHE A 1 100 ? 0.892 -13.273 -7.227 1 97.31 100 PHE A C 1
ATOM 737 O O . PHE A 1 100 ? -0.044 -12.914 -6.512 1 97.31 100 PHE A O 1
ATOM 744 N N . SER A 1 101 ? 0.722 -14.102 -8.195 1 98.38 101 SER A N 1
ATOM 745 C CA . SER A 1 101 ? -0.602 -14.547 -8.625 1 98.38 101 SER A CA 1
ATOM 746 C C . SER A 1 101 ? -1.234 -15.477 -7.594 1 98.38 101 SER A C 1
ATOM 748 O O . SER A 1 101 ? -2.457 -15.625 -7.559 1 98.38 101 SER A O 1
ATOM 750 N N . THR A 1 102 ? -0.423 -16.156 -6.75 1 98.75 102 THR A N 1
ATOM 751 C CA . THR A 1 102 ? -0.99 -16.984 -5.695 1 98.75 102 THR A CA 1
ATOM 752 C C . THR A 1 102 ? -1.777 -16.141 -4.703 1 98.75 102 THR A C 1
ATOM 754 O O . THR A 1 102 ? -2.895 -16.5 -4.32 1 98.75 102 THR A O 1
ATOM 757 N N . VAL A 1 103 ? -1.196 -15.023 -4.359 1 97.75 103 VAL A N 1
ATOM 758 C CA . VAL A 1 103 ? -1.814 -14.164 -3.352 1 97.75 103 VAL A CA 1
ATOM 759 C C . VAL A 1 103 ? -3.086 -13.539 -3.918 1 97.75 103 VAL A C 1
ATOM 761 O O . VAL A 1 103 ? -4.117 -13.492 -3.242 1 97.75 103 VAL A O 1
ATOM 764 N N . LEU A 1 104 ? -2.992 -13.109 -5.133 1 97.62 104 LEU A N 1
ATOM 765 C CA . LEU A 1 104 ? -4.156 -12.5 -5.77 1 97.62 104 LEU A CA 1
ATOM 766 C C . LEU A 1 104 ? -5.285 -13.516 -5.926 1 97.62 104 LEU A C 1
ATOM 768 O O . LEU A 1 104 ? -6.449 -13.188 -5.699 1 97.62 104 LEU A O 1
ATOM 772 N N . LEU A 1 105 ? -4.934 -14.727 -6.301 1 98.62 105 LEU A N 1
ATOM 773 C CA . LEU A 1 105 ? -5.918 -15.797 -6.438 1 98.62 105 LEU A CA 1
ATOM 774 C C . LEU A 1 105 ? -6.582 -16.094 -5.098 1 98.62 105 LEU A C 1
ATOM 776 O O . LEU A 1 105 ? -7.812 -16.156 -5.008 1 98.62 105 LEU A O 1
ATOM 780 N N . LEU A 1 106 ? -5.816 -16.25 -4.086 1 98.19 106 LEU A N 1
ATOM 781 C CA . LEU A 1 106 ? -6.34 -16.547 -2.756 1 98.19 106 LEU A CA 1
ATOM 782 C C . LEU A 1 106 ? -7.211 -15.398 -2.248 1 98.19 106 LEU A C 1
ATOM 784 O O . LEU A 1 106 ? -8.234 -15.633 -1.595 1 98.19 106 LEU A O 1
ATOM 788 N N . ASP A 1 107 ? -6.777 -14.195 -2.529 1 96.19 107 ASP A N 1
ATOM 789 C CA . ASP A 1 107 ? -7.566 -13.031 -2.141 1 96.19 107 ASP A CA 1
ATOM 790 C C . ASP A 1 107 ? -8.93 -13.031 -2.838 1 96.19 107 ASP A C 1
ATOM 792 O O . ASP A 1 107 ? -9.961 -12.844 -2.193 1 96.19 107 ASP A O 1
ATOM 796 N N . LEU A 1 108 ? -8.914 -13.266 -4.137 1 96.69 108 LEU A N 1
ATOM 797 C CA . LEU A 1 108 ? -10.141 -13.328 -4.934 1 96.69 108 LEU A CA 1
ATOM 798 C C . LEU A 1 108 ? -11.094 -14.383 -4.383 1 96.69 108 LEU A C 1
ATOM 800 O O . LEU A 1 108 ? -12.273 -14.102 -4.164 1 96.69 108 LEU A O 1
ATOM 804 N N . LEU A 1 109 ? -10.594 -15.57 -4.117 1 97.94 109 LEU A N 1
ATOM 805 C CA . LEU A 1 109 ? -11.406 -16.672 -3.605 1 97.94 109 LEU A CA 1
ATOM 806 C C . LEU A 1 109 ? -11.922 -16.359 -2.203 1 97.94 109 LEU A C 1
ATOM 808 O O . LEU A 1 109 ? -13.102 -16.547 -1.915 1 97.94 109 LEU A O 1
ATOM 812 N N . SER A 1 110 ? -11.07 -15.859 -1.34 1 95.94 110 SER A N 1
ATOM 813 C CA . SER A 1 110 ? -11.422 -15.516 0.034 1 95.94 110 SER A CA 1
ATOM 814 C C . SER A 1 110 ? -12.578 -14.516 0.077 1 95.94 110 SER A C 1
ATOM 816 O O . SER A 1 110 ? -13.547 -14.711 0.814 1 95.94 110 SER A O 1
ATOM 818 N N . GLU A 1 111 ? -12.414 -13.5 -0.721 1 93.31 111 GLU A N 1
ATOM 819 C CA . GLU A 1 111 ? -13.406 -12.438 -0.719 1 93.31 111 GLU A CA 1
ATOM 820 C C . GLU A 1 111 ? -14.766 -12.953 -1.192 1 93.31 111 GLU A C 1
ATOM 822 O O . GLU A 1 111 ? -15.797 -12.664 -0.574 1 93.31 111 GLU A O 1
ATOM 827 N N . GLU A 1 112 ? -14.75 -13.695 -2.24 1 95.5 112 GLU A N 1
ATOM 828 C CA . GLU A 1 112 ? -16 -14.219 -2.771 1 95.5 112 GLU A CA 1
ATOM 829 C C . GLU A 1 112 ? -16.641 -15.211 -1.801 1 95.5 112 GLU A C 1
ATOM 831 O O . GLU A 1 112 ? -17.844 -15.172 -1.571 1 95.5 112 GLU A O 1
ATOM 836 N N . LEU A 1 113 ? -15.906 -16.031 -1.243 1 96.56 113 LEU A N 1
ATOM 837 C CA . LEU A 1 113 ? -16.406 -17.016 -0.3 1 96.56 113 LEU A CA 1
ATOM 838 C C . LEU A 1 113 ? -16.938 -16.344 0.961 1 96.56 113 LEU A C 1
ATOM 840 O O . LEU A 1 113 ? -17.984 -16.734 1.479 1 96.56 113 LEU A O 1
ATOM 844 N N . ALA A 1 114 ? -16.25 -15.359 1.404 1 93.69 114 ALA A N 1
ATOM 845 C CA . ALA A 1 114 ? -16.672 -14.633 2.602 1 93.69 114 ALA A CA 1
ATOM 846 C C . ALA A 1 114 ? -18.031 -13.953 2.385 1 93.69 114 ALA A C 1
ATOM 848 O O . ALA A 1 114 ? -18.812 -13.805 3.324 1 93.69 114 ALA A O 1
ATOM 849 N N . ARG A 1 115 ? -18.25 -13.617 1.161 1 93.81 115 ARG A N 1
ATOM 850 C CA . ARG A 1 115 ? -19.5 -12.953 0.833 1 93.81 115 ARG A CA 1
ATOM 851 C C . ARG A 1 115 ? -20.594 -13.977 0.533 1 93.81 115 ARG A C 1
ATOM 853 O O . ARG A 1 115 ? -21.719 -13.602 0.155 1 93.81 115 ARG A O 1
ATOM 860 N N . GLY A 1 116 ? -20.266 -15.141 0.601 1 95.25 116 GLY A N 1
ATOM 861 C CA . GLY A 1 116 ? -21.25 -16.203 0.453 1 95.25 116 GLY A CA 1
ATOM 862 C C . GLY A 1 116 ? -21.328 -16.75 -0.956 1 95.25 116 GLY A C 1
ATOM 863 O O . GLY A 1 116 ? -22.219 -17.547 -1.272 1 95.25 116 GLY A O 1
ATOM 864 N N . GLY A 1 117 ? -20.406 -16.359 -1.772 1 97 117 GLY A N 1
ATOM 865 C CA . GLY A 1 117 ? -20.344 -16.875 -3.129 1 97 117 GLY A CA 1
ATOM 866 C C . GLY A 1 117 ? -19.672 -18.234 -3.221 1 97 117 GLY A C 1
ATOM 867 O O . GLY A 1 117 ? -19.234 -18.781 -2.209 1 97 117 GLY A O 1
ATOM 868 N N . ASP A 1 118 ? -19.703 -18.797 -4.508 1 97.62 118 ASP A N 1
ATOM 869 C CA . ASP A 1 118 ? -19.062 -20.062 -4.801 1 97.62 118 ASP A CA 1
ATOM 870 C C . ASP A 1 118 ? -18.141 -19.953 -6.023 1 97.62 118 ASP A C 1
ATOM 872 O O . ASP A 1 118 ? -18.516 -20.359 -7.121 1 97.62 118 ASP A O 1
ATOM 876 N N . PRO A 1 119 ? -16.969 -19.484 -5.762 1 97.88 119 PRO A N 1
ATOM 877 C CA . PRO A 1 119 ? -16.062 -19.281 -6.891 1 97.88 119 PRO A CA 1
ATOM 878 C C . PRO A 1 119 ? -15.625 -20.594 -7.543 1 97.88 119 PRO A C 1
ATOM 880 O O . PRO A 1 119 ? -15.203 -20.594 -8.703 1 97.88 119 PRO A O 1
ATOM 883 N N . PHE A 1 120 ? -15.695 -21.703 -6.855 1 98.25 120 PHE A N 1
ATOM 884 C CA . PHE A 1 120 ? -15.258 -22.984 -7.391 1 98.25 120 PHE A CA 1
ATOM 885 C C . PHE A 1 120 ? -16.203 -23.453 -8.492 1 98.25 120 PHE A C 1
ATOM 887 O O . PHE A 1 120 ? -15.766 -23.828 -9.578 1 98.25 120 PHE A O 1
ATOM 894 N N . THR A 1 121 ? -17.484 -23.375 -8.188 1 97.81 121 THR A N 1
ATOM 895 C CA . THR A 1 121 ? -18.484 -23.719 -9.195 1 97.81 121 THR A CA 1
ATOM 896 C C . THR A 1 121 ? -18.5 -22.688 -10.32 1 97.81 121 THR A C 1
ATOM 898 O O . THR A 1 121 ? -18.531 -23.047 -11.5 1 97.81 121 THR A O 1
ATOM 901 N N . ARG A 1 122 ? -18.422 -21.438 -9.953 1 97.56 122 ARG A N 1
ATOM 902 C CA . ARG A 1 122 ? -18.531 -20.359 -10.922 1 97.56 122 ARG A CA 1
ATOM 903 C C . ARG A 1 122 ? -17.406 -20.438 -11.953 1 97.56 122 ARG A C 1
ATOM 905 O O . ARG A 1 122 ? -17.625 -20.203 -13.141 1 97.56 122 ARG A O 1
ATOM 912 N N . HIS A 1 123 ? -16.203 -20.766 -11.508 1 98.25 123 HIS A N 1
ATOM 913 C CA . HIS A 1 123 ? -15.047 -20.734 -12.398 1 98.25 123 HIS A CA 1
ATOM 914 C C . HIS A 1 123 ? -14.586 -22.141 -12.75 1 98.25 123 HIS A C 1
ATOM 916 O O . HIS A 1 123 ? -13.578 -22.328 -13.445 1 98.25 123 HIS A O 1
ATOM 922 N N . GLY A 1 124 ? -15.328 -23.156 -12.328 1 97.88 124 GLY A N 1
ATOM 923 C CA . GLY A 1 124 ? -14.977 -24.531 -12.609 1 97.88 124 GLY A CA 1
ATOM 924 C C . GLY A 1 124 ? -13.625 -24.922 -12.047 1 97.88 124 GLY A C 1
ATOM 925 O O . GLY A 1 124 ? -12.797 -25.531 -12.75 1 97.88 124 GLY A O 1
ATOM 926 N N . ILE A 1 125 ? -13.352 -24.562 -10.781 1 98.56 125 ILE A N 1
ATOM 927 C CA . ILE A 1 125 ? -12.086 -24.859 -10.125 1 98.56 125 ILE A CA 1
ATOM 928 C C . ILE A 1 125 ? -12.195 -26.172 -9.359 1 98.56 125 ILE A C 1
ATOM 930 O O . ILE A 1 125 ? -13.016 -26.297 -8.445 1 98.56 125 ILE A O 1
ATOM 934 N N . GLU A 1 126 ? -11.336 -27.094 -9.695 1 97.56 126 GLU A N 1
ATOM 935 C CA . GLU A 1 126 ? -11.352 -28.406 -9.062 1 97.56 126 GLU A CA 1
ATOM 936 C C . GLU A 1 126 ? -10.188 -28.562 -8.094 1 97.56 126 GLU A C 1
ATOM 938 O O . GLU A 1 126 ? -10.203 -29.453 -7.238 1 97.56 126 GLU A O 1
ATOM 943 N N . GLY A 1 127 ? -9.172 -27.828 -8.242 1 98.38 127 GLY A N 1
ATOM 944 C CA . GLY A 1 127 ? -7.984 -27.859 -7.395 1 98.38 127 GLY A CA 1
ATOM 945 C C . GLY A 1 127 ? -7.051 -26.688 -7.641 1 98.38 127 GLY A C 1
ATOM 946 O O . GLY A 1 127 ? -7.184 -25.969 -8.641 1 98.38 127 GLY A O 1
ATOM 947 N N . LEU A 1 128 ? -6.168 -26.438 -6.699 1 98.88 128 LEU A N 1
ATOM 948 C CA . LEU A 1 128 ? -5.195 -25.359 -6.781 1 98.88 128 LEU A CA 1
ATOM 949 C C . LEU A 1 128 ? -3.773 -25.906 -6.664 1 98.88 128 LEU A C 1
ATOM 951 O O . LEU A 1 128 ? -3.514 -26.812 -5.879 1 98.88 128 LEU A O 1
ATOM 955 N N . VAL A 1 129 ? -2.908 -25.391 -7.469 1 98.88 129 VAL A N 1
ATOM 956 C CA . VAL A 1 129 ? -1.467 -25.547 -7.297 1 98.88 129 VAL A CA 1
ATOM 957 C C . VAL A 1 129 ? -0.824 -24.172 -7.066 1 98.88 129 VAL A C 1
ATOM 959 O O . VAL A 1 129 ? -0.757 -23.359 -7.98 1 98.88 129 VAL A O 1
ATOM 962 N N . LEU A 1 130 ? -0.395 -23.969 -5.855 1 98.94 130 LEU A N 1
ATOM 963 C CA . LEU A 1 130 ? 0.17 -22.688 -5.434 1 98.94 130 LEU A CA 1
ATOM 964 C C . LEU A 1 130 ? 1.691 -22.766 -5.367 1 98.94 130 LEU A C 1
ATOM 966 O O . LEU A 1 130 ? 2.248 -23.406 -4.469 1 98.94 130 LEU A O 1
ATOM 970 N N . VAL A 1 131 ? 2.332 -22.109 -6.344 1 98.88 131 VAL A N 1
ATOM 971 C CA . VAL A 1 131 ? 3.771 -22.234 -6.543 1 98.88 131 VAL A CA 1
ATOM 972 C C . VAL A 1 131 ? 4.492 -21.047 -5.922 1 98.88 131 VAL A C 1
ATOM 974 O O . VAL A 1 131 ? 4.297 -19.906 -6.348 1 98.88 131 VAL A O 1
ATOM 977 N N . SER A 1 132 ? 5.375 -21.281 -4.938 1 98.5 132 SER A N 1
ATOM 978 C CA . SER A 1 132 ? 6.184 -20.266 -4.258 1 98.5 132 SER A CA 1
ATOM 979 C C . SER A 1 132 ? 5.316 -19.125 -3.748 1 98.5 132 SER A C 1
ATOM 981 O O . SER A 1 132 ? 5.602 -17.953 -4.023 1 98.5 132 SER A O 1
ATOM 983 N N . PRO A 1 133 ? 4.273 -19.453 -2.936 1 98.56 133 PRO A N 1
ATOM 984 C CA . PRO A 1 133 ? 3.355 -18.422 -2.439 1 98.56 133 PRO A CA 1
ATOM 985 C C . PRO A 1 133 ? 3.975 -17.562 -1.339 1 98.56 133 PRO A C 1
ATOM 987 O O . PRO A 1 133 ? 4.848 -18.031 -0.604 1 98.56 133 PRO A O 1
ATOM 990 N N . PHE A 1 134 ? 3.539 -16.328 -1.263 1 97 134 PHE A N 1
ATOM 991 C CA . PHE A 1 134 ? 3.77 -15.477 -0.105 1 97 134 PHE A CA 1
ATOM 992 C C . PHE A 1 134 ? 2.617 -15.586 0.886 1 97 134 PHE A C 1
ATOM 994 O O . PHE A 1 134 ? 1.449 -15.492 0.502 1 97 134 PHE A O 1
ATOM 1001 N N . TYR A 1 135 ? 2.986 -15.867 2.17 1 97.75 135 TYR A N 1
ATOM 1002 C CA . TYR A 1 135 ? 1.911 -16.062 3.137 1 97.75 135 TYR A CA 1
ATOM 1003 C C . TYR A 1 135 ? 2.43 -15.93 4.562 1 97.75 135 TYR A C 1
ATOM 1005 O O . TYR A 1 135 ? 3.424 -16.562 4.93 1 97.75 135 TYR A O 1
ATOM 1013 N N . ARG A 1 136 ? 1.827 -15.117 5.316 1 95.94 136 ARG A N 1
ATOM 1014 C CA . ARG A 1 136 ? 1.981 -15.094 6.77 1 95.94 136 ARG A CA 1
ATOM 1015 C C . ARG A 1 136 ? 0.624 -15.086 7.465 1 95.94 136 ARG A C 1
ATOM 1017 O O . ARG A 1 136 ? -0.308 -14.422 7.012 1 95.94 136 ARG A O 1
ATOM 1024 N N . ARG A 1 137 ? 0.554 -15.758 8.594 1 93.31 137 ARG A N 1
ATOM 1025 C CA . ARG A 1 137 ? -0.7 -16 9.305 1 93.31 137 ARG A CA 1
ATOM 1026 C C . ARG A 1 137 ? -1.094 -14.797 10.148 1 93.31 137 ARG A C 1
ATOM 1028 O O . ARG A 1 137 ? -2.281 -14.523 10.336 1 93.31 137 ARG A O 1
ATOM 1035 N N . ASP A 1 138 ? -0.149 -14.117 10.695 1 93.25 138 ASP A N 1
ATOM 1036 C CA . ASP A 1 138 ? -0.396 -13.086 11.695 1 93.25 138 ASP A CA 1
ATOM 1037 C C . ASP A 1 138 ? 0.223 -11.758 11.273 1 93.25 138 ASP A C 1
ATOM 1039 O O . ASP A 1 138 ? 1.392 -11.703 10.883 1 93.25 138 ASP A O 1
ATOM 1043 N N . PRO A 1 139 ? -0.583 -10.727 11.367 1 91 139 PRO A N 1
ATOM 1044 C CA . PRO A 1 139 ? -0.024 -9.422 11.008 1 91 139 PRO A CA 1
ATOM 1045 C C . PRO A 1 139 ? 1.191 -9.039 11.844 1 91 139 PRO A C 1
ATOM 1047 O O . PRO A 1 139 ? 2.088 -8.344 11.367 1 91 139 PRO A O 1
ATOM 1050 N N . GLU A 1 140 ? 1.291 -9.547 13.07 1 90 140 GLU A N 1
ATOM 1051 C CA . GLU A 1 140 ? 2.385 -9.227 13.984 1 90 140 GLU A CA 1
ATOM 1052 C C . GLU A 1 140 ? 3.688 -9.883 13.539 1 90 140 GLU A C 1
ATOM 1054 O O . GLU A 1 140 ? 4.766 -9.516 14.008 1 90 140 GLU A O 1
ATOM 1059 N N . SER A 1 141 ? 3.561 -10.828 12.664 1 91.56 141 SER A N 1
ATOM 1060 C CA . SER A 1 141 ? 4.762 -11.5 12.18 1 91.56 141 SER A CA 1
ATOM 1061 C C . SER A 1 141 ? 5.531 -10.625 11.195 1 91.56 141 SER A C 1
ATOM 1063 O O . SER A 1 141 ? 6.688 -10.906 10.883 1 91.56 141 SER A O 1
ATOM 1065 N N . PHE A 1 142 ? 4.898 -9.609 10.672 1 92.38 142 PHE A N 1
ATOM 1066 C CA . PHE A 1 142 ? 5.582 -8.648 9.82 1 92.38 142 PHE A CA 1
ATOM 1067 C C . PHE A 1 142 ? 6.305 -7.598 10.656 1 92.38 142 PHE A C 1
ATOM 1069 O O . PHE A 1 142 ? 5.672 -6.711 11.234 1 92.38 142 PHE A O 1
ATOM 1076 N N . GLU A 1 143 ? 7.59 -7.703 10.688 1 88.75 143 GLU A N 1
ATOM 1077 C CA . GLU A 1 143 ? 8.406 -6.684 11.344 1 88.75 143 GLU A CA 1
ATOM 1078 C C . GLU A 1 143 ? 8.789 -5.574 10.367 1 88.75 143 GLU A C 1
ATOM 1080 O O . GLU A 1 143 ? 8.719 -5.754 9.156 1 88.75 143 GLU A O 1
ATOM 1085 N N . TYR A 1 144 ? 9.219 -4.449 10.93 1 85.62 144 TYR A N 1
ATOM 1086 C CA . TYR A 1 144 ? 9.539 -3.295 10.094 1 85.62 144 TYR A CA 1
ATOM 1087 C C . TYR A 1 144 ? 10.633 -3.629 9.094 1 85.62 144 TYR A C 1
ATOM 1089 O O . TYR A 1 144 ? 10.641 -3.115 7.973 1 85.62 144 TYR A O 1
ATOM 1097 N N . ALA A 1 145 ? 11.508 -4.512 9.422 1 85.25 145 ALA A N 1
ATOM 1098 C CA . ALA A 1 145 ? 12.633 -4.879 8.57 1 85.25 145 ALA A CA 1
ATOM 1099 C C . ALA A 1 145 ? 12.156 -5.473 7.25 1 85.25 145 ALA A C 1
ATOM 1101 O O . ALA A 1 145 ? 12.875 -5.445 6.25 1 85.25 145 ALA A O 1
ATOM 1102 N N . VAL A 1 146 ? 10.883 -5.957 7.273 1 86.38 146 VAL A N 1
ATOM 1103 C CA . VAL A 1 146 ? 10.344 -6.586 6.07 1 86.38 146 VAL A CA 1
ATOM 1104 C C . VAL A 1 146 ? 10.266 -5.562 4.941 1 86.38 146 VAL A C 1
ATOM 1106 O O . VAL A 1 146 ? 10.406 -5.914 3.768 1 86.38 146 VAL A O 1
ATOM 1109 N N . VAL A 1 147 ? 10.078 -4.34 5.27 1 85.75 147 VAL A N 1
ATOM 1110 C CA . VAL A 1 147 ? 9.945 -3.289 4.266 1 85.75 147 VAL A CA 1
ATOM 1111 C C . VAL A 1 147 ? 11.234 -3.189 3.447 1 85.75 147 VAL A C 1
ATOM 1113 O O . VAL A 1 147 ? 11.203 -3.225 2.215 1 85.75 147 VAL A O 1
ATOM 1116 N N . GLY A 1 148 ? 12.359 -3.059 4.098 1 84.12 148 GLY A N 1
ATOM 1117 C CA . GLY A 1 148 ? 13.648 -3.002 3.426 1 84.12 148 GLY A CA 1
ATOM 1118 C C . GLY A 1 148 ? 14.055 -4.324 2.805 1 84.12 148 GLY A C 1
ATOM 1119 O O . GLY A 1 148 ? 14.57 -4.359 1.684 1 84.12 148 GLY A O 1
ATOM 1120 N N . ASP A 1 149 ? 13.797 -5.379 3.486 1 87.19 149 ASP A N 1
ATOM 1121 C CA . ASP A 1 149 ? 14.148 -6.715 3.018 1 87.19 149 ASP A CA 1
ATOM 1122 C C . ASP A 1 149 ? 13.422 -7.051 1.718 1 87.19 149 ASP A C 1
ATOM 1124 O O . ASP A 1 149 ? 14.008 -7.633 0.803 1 87.19 149 ASP A O 1
ATOM 1128 N N . MET A 1 150 ? 12.188 -6.676 1.698 1 85.25 150 MET A N 1
ATOM 1129 C CA . MET A 1 150 ? 11.383 -7.008 0.525 1 85.25 150 MET A CA 1
ATOM 1130 C C . MET A 1 150 ? 11.875 -6.246 -0.703 1 85.25 150 MET A C 1
ATOM 1132 O O . MET A 1 150 ? 11.891 -6.793 -1.808 1 85.25 150 MET A O 1
ATOM 1136 N N . LEU A 1 151 ? 12.258 -5.027 -0.476 1 84.75 151 LEU A N 1
ATOM 1137 C CA . LEU A 1 151 ? 12.789 -4.254 -1.591 1 84.75 151 LEU A CA 1
ATOM 1138 C C . LEU A 1 151 ? 14.055 -4.887 -2.141 1 84.75 151 LEU A C 1
ATOM 1140 O O . LEU A 1 151 ? 14.211 -5.035 -3.355 1 84.75 151 LEU A O 1
ATOM 1144 N N . GLU A 1 152 ? 14.914 -5.293 -1.292 1 85.38 152 GLU A N 1
ATOM 1145 C CA . GLU A 1 152 ? 16.156 -5.945 -1.695 1 85.38 152 GLU A CA 1
ATOM 1146 C C . GLU A 1 152 ? 15.883 -7.301 -2.346 1 85.38 152 GLU A C 1
ATOM 1148 O O . GLU A 1 152 ? 16.438 -7.613 -3.398 1 85.38 152 GLU A O 1
ATOM 1153 N N . ASN A 1 153 ? 15.062 -8.062 -1.752 1 87.62 153 ASN A N 1
ATOM 1154 C CA . ASN A 1 153 ? 14.734 -9.391 -2.262 1 87.62 153 ASN A CA 1
ATOM 1155 C C . ASN A 1 153 ? 14.016 -9.312 -3.604 1 87.62 153 ASN A C 1
ATOM 1157 O O . ASN A 1 153 ? 14.18 -10.195 -4.453 1 87.62 153 ASN A O 1
ATOM 1161 N N . PHE A 1 154 ? 13.242 -8.258 -3.719 1 88.75 154 PHE A N 1
ATOM 1162 C CA . PHE A 1 154 ? 12.539 -8.055 -4.98 1 88.75 154 PHE A CA 1
ATOM 1163 C C . PHE A 1 154 ? 13.523 -7.957 -6.137 1 88.75 154 PHE A C 1
ATOM 1165 O O . PHE A 1 154 ? 13.398 -8.688 -7.129 1 88.75 154 PHE A O 1
ATOM 1172 N N . ARG A 1 155 ? 14.539 -7.199 -5.996 1 87.94 155 ARG A N 1
ATOM 1173 C CA . ARG A 1 155 ? 15.555 -7.047 -7.031 1 87.94 155 ARG A CA 1
ATOM 1174 C C . ARG A 1 155 ? 16.297 -8.359 -7.27 1 87.94 155 ARG A C 1
ATOM 1176 O O . ARG A 1 155 ? 16.547 -8.734 -8.414 1 87.94 155 ARG A O 1
ATOM 1183 N N . ARG A 1 156 ? 16.578 -9.055 -6.246 1 89.69 156 ARG A N 1
ATOM 1184 C CA . ARG A 1 156 ? 17.281 -10.328 -6.348 1 89.69 156 ARG A CA 1
ATOM 1185 C C . ARG A 1 156 ? 16.438 -11.367 -7.074 1 89.69 156 ARG A C 1
ATOM 1187 O O . ARG A 1 156 ? 16.953 -12.188 -7.824 1 89.69 156 ARG A O 1
ATOM 1194 N N . THR A 1 157 ? 15.172 -11.352 -6.766 1 90.25 157 THR A N 1
ATOM 1195 C CA . THR A 1 157 ? 14.258 -12.289 -7.402 1 90.25 157 THR A CA 1
ATOM 1196 C C . THR A 1 157 ? 14.18 -12.039 -8.906 1 90.25 157 THR A C 1
ATOM 1198 O O . THR A 1 157 ? 14.164 -12.984 -9.695 1 90.25 157 THR A O 1
ATOM 1201 N N . MET A 1 158 ? 14.117 -10.742 -9.258 1 89.62 158 MET A N 1
ATOM 1202 C CA . MET A 1 158 ? 14.133 -10.43 -10.688 1 89.62 158 MET A CA 1
ATOM 1203 C C . MET A 1 158 ? 15.422 -10.914 -11.336 1 89.62 158 MET A C 1
ATOM 1205 O O . MET A 1 158 ? 15.398 -11.469 -12.438 1 89.62 158 MET A O 1
ATOM 1209 N N . ASP A 1 159 ? 16.516 -10.75 -10.648 1 90.81 159 ASP A N 1
ATOM 1210 C CA . ASP A 1 159 ? 17.812 -11.219 -11.125 1 90.81 159 ASP A CA 1
ATOM 1211 C C . ASP A 1 159 ? 17.812 -12.727 -11.328 1 90.81 159 ASP A C 1
ATOM 1213 O O . ASP A 1 159 ? 18.234 -13.227 -12.367 1 90.81 159 ASP A O 1
ATOM 1217 N N . GLU A 1 160 ? 17.281 -13.43 -10.391 1 89.19 160 GLU A N 1
ATOM 1218 C CA . GLU A 1 160 ? 17.188 -14.883 -10.461 1 89.19 160 GLU A CA 1
ATOM 1219 C C . GLU A 1 160 ? 16.266 -15.32 -11.594 1 89.19 160 GLU A C 1
ATOM 1221 O O . GLU A 1 160 ? 16.531 -16.312 -12.281 1 89.19 160 GLU A O 1
ATOM 1226 N N . GLY A 1 161 ? 15.125 -14.633 -11.703 1 89.81 161 GLY A N 1
ATOM 1227 C CA . GLY A 1 161 ? 14.219 -14.938 -12.805 1 89.81 161 GLY A CA 1
ATOM 1228 C C . GLY A 1 161 ? 14.891 -14.844 -14.164 1 89.81 161 GLY A C 1
ATOM 1229 O O . GLY A 1 161 ? 14.711 -15.719 -15.008 1 89.81 161 GLY A O 1
ATOM 1230 N N . ILE A 1 162 ? 15.688 -13.812 -14.32 1 89.81 162 ILE A N 1
ATOM 1231 C CA . ILE A 1 162 ? 16.422 -13.633 -15.578 1 89.81 162 ILE A CA 1
ATOM 1232 C C . ILE A 1 162 ? 17.438 -14.75 -15.742 1 89.81 162 ILE A C 1
ATOM 1234 O O . ILE A 1 162 ? 17.578 -15.32 -16.828 1 89.81 162 ILE A O 1
ATOM 1238 N N . ARG A 1 163 ? 18.141 -15.078 -14.719 1 88.75 163 ARG A N 1
ATOM 1239 C CA . ARG A 1 163 ? 19.141 -16.125 -14.766 1 88.75 163 ARG A CA 1
ATOM 1240 C C . ARG A 1 163 ? 18.531 -17.453 -15.188 1 88.75 163 ARG A C 1
ATOM 1242 O O . ARG A 1 163 ? 19.062 -18.141 -16.062 1 88.75 163 ARG A O 1
ATOM 1249 N N . VAL A 1 164 ? 17.391 -17.781 -14.625 1 87.75 164 VAL A N 1
ATOM 1250 C CA . VAL A 1 164 ? 16.781 -19.094 -14.836 1 87.75 164 VAL A CA 1
ATOM 1251 C C . VAL A 1 164 ? 16.141 -19.141 -16.219 1 87.75 164 VAL A C 1
ATOM 1253 O O . VAL A 1 164 ? 16.125 -20.188 -16.875 1 87.75 164 VAL A O 1
ATOM 1256 N N . MET A 1 165 ? 15.648 -18.062 -16.703 1 86.75 165 MET A N 1
ATOM 1257 C CA . MET A 1 165 ? 14.945 -18.016 -17.984 1 86.75 165 MET A CA 1
ATOM 1258 C C . MET A 1 165 ? 15.922 -17.891 -19.141 1 86.75 165 MET A C 1
ATOM 1260 O O . MET A 1 165 ? 15.742 -18.5 -20.188 1 86.75 165 MET A O 1
ATOM 1264 N N . ALA A 1 166 ? 16.891 -16.984 -19.016 1 81.62 166 ALA A N 1
ATOM 1265 C CA . ALA A 1 166 ? 17.844 -16.734 -20.094 1 81.62 166 ALA A CA 1
ATOM 1266 C C . ALA A 1 166 ? 19.016 -17.703 -20.047 1 81.62 166 ALA A C 1
ATOM 1268 O O . ALA A 1 166 ? 19.719 -17.891 -21.031 1 81.62 166 ALA A O 1
ATOM 1269 N N . GLY A 1 167 ? 19.266 -18.422 -19.031 1 75.62 167 GLY A N 1
ATOM 1270 C CA . GLY A 1 167 ? 20.359 -19.375 -18.922 1 75.62 167 GLY A CA 1
ATOM 1271 C C . GLY A 1 167 ? 21.609 -18.766 -18.312 1 75.62 167 GLY A C 1
ATOM 1272 O O . GLY A 1 167 ? 21.734 -17.547 -18.219 1 75.62 167 GLY A O 1
ATOM 1273 N N . PRO A 1 168 ? 22.469 -19.578 -17.844 1 69.81 168 PRO A N 1
ATOM 1274 C CA . PRO A 1 168 ? 23.641 -19.172 -17.062 1 69.81 168 PRO A CA 1
ATOM 1275 C C . PRO A 1 168 ? 24.688 -18.469 -17.922 1 69.81 168 PRO A C 1
ATOM 1277 O O . PRO A 1 168 ? 25.672 -17.922 -17.391 1 69.81 168 PRO A O 1
ATOM 1280 N N . ARG A 1 169 ? 24.453 -18.297 -19.172 1 81.44 169 ARG A N 1
ATOM 1281 C CA . ARG A 1 169 ? 25.5 -17.75 -20.031 1 81.44 169 ARG A CA 1
ATOM 1282 C C . ARG A 1 169 ? 25.453 -16.234 -20.031 1 81.44 169 ARG A C 1
ATOM 1284 O O . ARG A 1 169 ? 26.406 -15.578 -20.484 1 81.44 169 ARG A O 1
ATOM 1291 N N . LEU A 1 170 ? 24.484 -15.742 -19.438 1 83.69 170 LEU A N 1
ATOM 1292 C CA . LEU A 1 170 ? 24.344 -14.289 -19.422 1 83.69 170 LEU A CA 1
ATOM 1293 C C . LEU A 1 170 ? 25.344 -13.656 -18.469 1 83.69 170 LEU A C 1
ATOM 1295 O O . LEU A 1 170 ? 25.5 -14.117 -17.328 1 83.69 170 LEU A O 1
ATOM 1299 N N . ASP A 1 171 ? 26.109 -12.625 -18.844 1 90.19 171 ASP A N 1
ATOM 1300 C CA . ASP A 1 171 ? 27.016 -11.859 -17.984 1 90.19 171 ASP A CA 1
ATOM 1301 C C . ASP A 1 171 ? 26.297 -11.344 -16.75 1 90.19 171 ASP A C 1
ATOM 1303 O O . ASP A 1 171 ? 25.219 -10.773 -16.844 1 90.19 171 ASP A O 1
ATOM 1307 N N . PRO A 1 172 ? 26.969 -11.586 -15.625 1 88.81 172 PRO A N 1
ATOM 1308 C CA . PRO A 1 172 ? 26.312 -11.18 -14.375 1 88.81 172 PRO A CA 1
ATOM 1309 C C . PRO A 1 172 ? 26 -9.688 -14.32 1 88.81 172 PRO A C 1
ATOM 1311 O O . PRO A 1 172 ? 24.969 -9.281 -13.805 1 88.81 172 PRO A O 1
ATOM 1314 N N . ALA A 1 173 ? 26.875 -8.898 -14.789 1 91 173 ALA A N 1
ATOM 1315 C CA . ALA A 1 173 ? 26.656 -7.457 -14.773 1 91 173 ALA A CA 1
ATOM 1316 C C . ALA A 1 173 ? 25.453 -7.082 -15.641 1 91 173 ALA A C 1
ATOM 1318 O O . ALA A 1 173 ? 24.641 -6.238 -15.258 1 91 173 ALA A O 1
ATOM 1319 N N . LEU A 1 174 ? 25.391 -7.703 -16.75 1 91 174 LEU A N 1
ATOM 1320 C CA . LEU A 1 174 ? 24.266 -7.477 -17.641 1 91 174 LEU A CA 1
ATOM 1321 C C . LEU A 1 174 ? 22.969 -7.961 -17.016 1 91 174 LEU A C 1
ATOM 1323 O O . LEU A 1 174 ? 21.938 -7.285 -17.109 1 91 174 LEU A O 1
ATOM 1327 N N . ARG A 1 175 ? 23.016 -9.055 -16.406 1 91.5 175 ARG A N 1
ATOM 1328 C CA . ARG A 1 175 ? 21.844 -9.617 -15.734 1 91.5 175 ARG A CA 1
ATOM 1329 C C . ARG A 1 175 ? 21.328 -8.672 -14.648 1 91.5 175 ARG A C 1
ATOM 1331 O O . ARG A 1 175 ? 20.125 -8.453 -14.531 1 91.5 175 ARG A O 1
ATOM 1338 N N . HIS A 1 176 ? 22.266 -8.109 -13.914 1 90.75 176 HIS A N 1
ATOM 1339 C CA . HIS A 1 176 ? 21.906 -7.184 -12.852 1 90.75 176 HIS A CA 1
ATOM 1340 C C . HIS A 1 176 ? 21.25 -5.93 -13.414 1 90.75 176 HIS A C 1
ATOM 1342 O O . HIS A 1 176 ? 20.25 -5.445 -12.875 1 90.75 176 HIS A O 1
ATOM 1348 N N . ASP A 1 177 ? 21.797 -5.496 -14.469 1 91.69 177 ASP A N 1
ATOM 1349 C CA . ASP A 1 177 ? 21.219 -4.328 -15.133 1 91.69 177 ASP A CA 1
ATOM 1350 C C . ASP A 1 177 ? 19.828 -4.625 -15.656 1 91.69 177 ASP A C 1
ATOM 1352 O O . ASP A 1 177 ? 18.922 -3.787 -15.539 1 91.69 177 ASP A O 1
ATOM 1356 N N . MET A 1 178 ? 19.672 -5.762 -16.188 1 90.31 178 MET A N 1
ATOM 1357 C CA . MET A 1 178 ? 18.359 -6.176 -16.688 1 90.31 178 MET A CA 1
ATOM 1358 C C . MET A 1 178 ? 17.359 -6.293 -15.539 1 90.31 178 MET A C 1
ATOM 1360 O O . MET A 1 178 ? 16.203 -5.879 -15.68 1 90.31 178 MET A O 1
ATOM 1364 N N . ALA A 1 179 ? 17.828 -6.82 -14.461 1 91.5 179 ALA A N 1
ATOM 1365 C CA . ALA A 1 179 ? 16.969 -6.953 -13.289 1 91.5 179 ALA A CA 1
ATOM 1366 C C . ALA A 1 179 ? 16.516 -5.586 -12.789 1 91.5 179 ALA A C 1
ATOM 1368 O O . ALA A 1 179 ? 15.344 -5.414 -12.43 1 91.5 179 ALA A O 1
ATOM 1369 N N . LEU A 1 180 ? 17.438 -4.652 -12.812 1 90.81 180 LEU A N 1
ATOM 1370 C CA . LEU A 1 180 ? 17.094 -3.297 -12.406 1 90.81 180 LEU A CA 1
ATOM 1371 C C . LEU A 1 180 ? 16.062 -2.689 -13.352 1 90.81 180 LEU A C 1
ATOM 1373 O O . LEU A 1 180 ? 15.141 -1.995 -12.914 1 90.81 180 LEU A O 1
ATOM 1377 N N . ARG A 1 181 ? 16.203 -2.951 -14.586 1 91.19 181 ARG A N 1
ATOM 1378 C CA . ARG A 1 181 ? 15.258 -2.438 -15.57 1 91.19 181 ARG A CA 1
ATOM 1379 C C . ARG A 1 181 ? 13.875 -3.047 -15.367 1 91.19 181 ARG A C 1
ATOM 1381 O O . ARG A 1 181 ? 12.859 -2.373 -15.547 1 91.19 181 ARG A O 1
ATOM 1388 N N . VAL A 1 182 ? 13.852 -4.309 -15.031 1 91.56 182 VAL A N 1
ATOM 1389 C CA . VAL A 1 182 ? 12.586 -4.977 -14.727 1 91.56 182 VAL A CA 1
ATOM 1390 C C . VAL A 1 182 ? 11.93 -4.312 -13.523 1 91.56 182 VAL A C 1
ATOM 1392 O O . VAL A 1 182 ? 10.727 -4.02 -13.547 1 91.56 182 VAL A O 1
ATOM 1395 N N . CYS A 1 183 ? 12.711 -4.02 -12.516 1 91.31 183 CYS A N 1
ATOM 1396 C CA . CYS A 1 183 ? 12.195 -3.338 -11.336 1 91.31 183 CYS A CA 1
ATOM 1397 C C . CYS A 1 183 ? 11.648 -1.963 -11.695 1 91.31 183 CYS A C 1
ATOM 1399 O O . CYS A 1 183 ? 10.578 -1.57 -11.219 1 91.31 183 CYS A O 1
ATOM 1401 N N . GLU A 1 184 ? 12.352 -1.269 -12.516 1 90.5 184 GLU A N 1
ATOM 1402 C CA . GLU A 1 184 ? 11.93 0.059 -12.961 1 90.5 184 GLU A CA 1
ATOM 1403 C C . GLU A 1 184 ? 10.617 -0.004 -13.734 1 90.5 184 GLU A C 1
ATOM 1405 O O . GLU A 1 184 ? 9.789 0.906 -13.641 1 90.5 184 GLU A O 1
ATOM 1410 N N . ARG A 1 185 ? 10.461 -1.049 -14.422 1 90.19 185 ARG A N 1
ATOM 1411 C CA . ARG A 1 185 ? 9.234 -1.219 -15.188 1 90.19 185 ARG A CA 1
ATOM 1412 C C . ARG A 1 185 ? 8.055 -1.545 -14.273 1 90.19 185 ARG A C 1
ATOM 1414 O O . ARG A 1 185 ? 6.949 -1.049 -14.484 1 90.19 185 ARG A O 1
ATOM 1421 N N . VAL A 1 186 ? 8.258 -2.443 -13.344 1 91.75 186 VAL A N 1
ATOM 1422 C CA . VAL A 1 186 ? 7.23 -2.697 -12.344 1 91.75 186 VAL A CA 1
ATOM 1423 C C . VAL A 1 186 ? 6.832 -1.388 -11.664 1 91.75 186 VAL A C 1
ATOM 1425 O O . VAL A 1 186 ? 5.641 -1.105 -11.5 1 91.75 186 VAL A O 1
ATOM 1428 N N . GLY A 1 187 ? 7.949 -0.561 -11.336 1 91.12 187 GLY A N 1
ATOM 1429 C CA . GLY A 1 187 ? 7.734 0.767 -10.789 1 91.12 187 GLY A CA 1
ATOM 1430 C C . GLY A 1 187 ? 7.199 0.744 -9.367 1 91.12 187 GLY A C 1
ATOM 1431 O O . GLY A 1 187 ? 6.957 -0.327 -8.805 1 91.12 187 GLY A O 1
ATOM 1432 N N . PRO A 1 188 ? 7.004 1.922 -8.805 1 92.88 188 PRO A N 1
ATOM 1433 C CA . PRO A 1 188 ? 6.551 2.004 -7.414 1 92.88 188 PRO A CA 1
ATOM 1434 C C . PRO A 1 188 ? 5.125 1.493 -7.227 1 92.88 188 PRO A C 1
ATOM 1436 O O . PRO A 1 188 ? 4.805 0.91 -6.188 1 92.88 188 PRO A O 1
ATOM 1439 N N . TYR A 1 189 ? 4.312 1.717 -8.227 1 93.25 189 TYR A N 1
ATOM 1440 C CA . TYR A 1 189 ? 2.928 1.279 -8.109 1 93.25 189 TYR A CA 1
ATOM 1441 C C . TYR A 1 189 ? 2.832 -0.241 -8.133 1 93.25 189 TYR A C 1
ATOM 1443 O O . TYR A 1 189 ? 2.059 -0.833 -7.375 1 93.25 189 TYR A O 1
ATOM 1451 N N . GLY A 1 190 ? 3.576 -0.879 -9.062 1 93.06 190 GLY A N 1
ATOM 1452 C CA . GLY A 1 190 ? 3.621 -2.332 -9.07 1 93.06 190 GLY A CA 1
ATOM 1453 C C . GLY A 1 190 ? 4.176 -2.918 -7.785 1 93.06 190 GLY A C 1
ATOM 1454 O O . GLY A 1 190 ? 3.639 -3.895 -7.258 1 93.06 190 GLY A O 1
ATOM 1455 N N . TYR A 1 191 ? 5.23 -2.291 -7.328 1 92.62 191 TYR A N 1
ATOM 1456 C CA . TYR A 1 191 ? 5.809 -2.727 -6.062 1 92.62 191 TYR A CA 1
ATOM 1457 C C . TYR A 1 191 ? 4.805 -2.582 -4.926 1 92.62 191 TYR A C 1
ATOM 1459 O O . TYR A 1 191 ? 4.68 -3.477 -4.082 1 92.62 191 TYR A O 1
ATOM 1467 N N . LEU A 1 192 ? 4.117 -1.464 -4.867 1 93.12 192 LEU A N 1
ATOM 1468 C CA . LEU A 1 192 ? 3.096 -1.24 -3.85 1 93.12 192 LEU A CA 1
ATOM 1469 C C . LEU A 1 192 ? 2.018 -2.316 -3.918 1 93.12 192 LEU A C 1
ATOM 1471 O O . LEU A 1 192 ? 1.557 -2.805 -2.885 1 93.12 192 LEU A O 1
ATOM 1475 N N . SER A 1 193 ? 1.557 -2.643 -5.102 1 93.25 193 SER A N 1
ATOM 1476 C CA . SER A 1 193 ? 0.538 -3.672 -5.277 1 93.25 193 SER A CA 1
ATOM 1477 C C . SER A 1 193 ? 0.994 -5.008 -4.699 1 93.25 193 SER A C 1
ATOM 1479 O O . SER A 1 193 ? 0.237 -5.672 -3.988 1 93.25 193 SER A O 1
ATOM 1481 N N . PHE A 1 194 ? 2.211 -5.32 -5 1 93.62 194 PHE A N 1
ATOM 1482 C CA . PHE A 1 194 ? 2.789 -6.551 -4.465 1 93.62 194 PHE A CA 1
ATOM 1483 C C . PHE A 1 194 ? 2.859 -6.496 -2.943 1 93.62 194 PHE A C 1
ATOM 1485 O O . PHE A 1 194 ? 2.383 -7.406 -2.264 1 93.62 194 PHE A O 1
ATOM 1492 N N . PHE A 1 195 ? 3.443 -5.449 -2.412 1 93.06 195 PHE A N 1
ATOM 1493 C CA . PHE A 1 195 ? 3.658 -5.297 -0.978 1 93.06 195 PHE A CA 1
ATOM 1494 C C . PHE A 1 195 ? 2.332 -5.316 -0.226 1 93.06 195 PHE A C 1
ATOM 1496 O O . PHE A 1 195 ? 2.207 -5.98 0.805 1 93.06 195 PHE A O 1
ATOM 1503 N N . ARG A 1 196 ? 1.395 -4.664 -0.701 1 93.12 196 ARG A N 1
ATOM 1504 C CA . ARG A 1 196 ? 0.063 -4.645 -0.104 1 93.12 196 ARG A CA 1
ATOM 1505 C C . ARG A 1 196 ? -0.547 -6.043 -0.078 1 9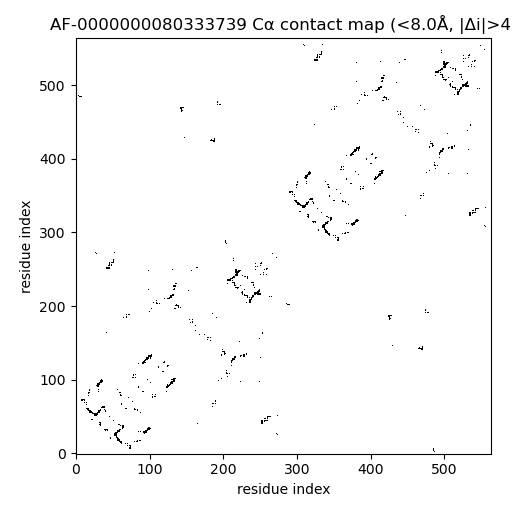3.12 196 ARG A C 1
ATOM 1507 O O . ARG A 1 196 ? -1.112 -6.461 0.935 1 93.12 196 ARG A O 1
ATOM 1514 N N . SER A 1 197 ? -0.454 -6.727 -1.167 1 94.38 197 SER A N 1
ATOM 1515 C CA . SER A 1 197 ? -1.014 -8.07 -1.247 1 94.38 197 SER A CA 1
ATOM 1516 C C . SER A 1 197 ? -0.364 -9 -0.229 1 94.38 197 SER A C 1
ATOM 1518 O O . SER A 1 197 ? -1.05 -9.789 0.429 1 94.38 197 SER A O 1
ATOM 1520 N N . TYR A 1 198 ? 0.926 -8.867 -0.1 1 95.31 198 TYR A N 1
ATOM 1521 C CA . TYR A 1 198 ? 1.654 -9.695 0.853 1 95.31 198 TYR A CA 1
ATOM 1522 C C . TYR A 1 198 ? 1.218 -9.398 2.281 1 95.31 198 TYR A C 1
ATOM 1524 O O . TYR A 1 198 ? 0.898 -10.312 3.045 1 95.31 198 TYR A O 1
ATOM 1532 N N . LEU A 1 199 ? 1.063 -8.148 2.621 1 93.81 199 LEU A N 1
ATOM 1533 C CA . LEU A 1 199 ? 0.737 -7.738 3.982 1 93.81 199 LEU A CA 1
ATOM 1534 C C . LEU A 1 199 ? -0.709 -8.086 4.32 1 93.81 199 LEU A C 1
ATOM 1536 O O . LEU A 1 199 ? -1.093 -8.094 5.492 1 93.81 199 LEU A O 1
ATOM 1540 N N . ARG A 1 200 ? -1.466 -8.438 3.381 1 92.69 200 ARG A N 1
ATOM 1541 C CA . ARG A 1 200 ? -2.881 -8.711 3.613 1 92.69 200 ARG A CA 1
ATOM 1542 C C . ARG A 1 200 ? -3.121 -10.203 3.834 1 92.69 200 ARG A C 1
ATOM 1544 O O . ARG A 1 200 ? -4.234 -10.609 4.172 1 92.69 200 ARG A O 1
ATOM 1551 N N . THR A 1 201 ? -2.129 -11.016 3.742 1 95.81 201 THR A N 1
ATOM 1552 C CA . THR A 1 201 ? -2.293 -12.461 3.777 1 95.81 201 THR A CA 1
ATOM 1553 C C . THR A 1 201 ? -2.859 -12.906 5.125 1 95.81 201 THR A C 1
ATOM 1555 O O . THR A 1 201 ? -3.568 -13.914 5.203 1 95.81 201 THR A O 1
ATOM 1558 N N . PRO A 1 202 ? -2.631 -12.195 6.262 1 94.5 202 PRO A N 1
ATOM 1559 C CA . PRO A 1 202 ? -3.234 -12.609 7.531 1 94.5 202 PRO A CA 1
ATOM 1560 C C . PRO A 1 202 ? -4.762 -12.578 7.496 1 94.5 202 PRO A C 1
ATOM 1562 O O . PRO A 1 202 ? -5.414 -13.203 8.336 1 94.5 202 PRO A O 1
ATOM 1565 N N . TRP A 1 203 ? -5.324 -11.906 6.547 1 93.25 203 TRP A N 1
ATOM 1566 C CA . TRP A 1 203 ? -6.777 -11.75 6.508 1 93.25 203 TRP A CA 1
ATOM 1567 C C . TRP A 1 203 ? -7.391 -12.664 5.449 1 93.25 203 TRP A C 1
ATOM 1569 O O . TRP A 1 203 ? -8.602 -12.648 5.238 1 93.25 203 TRP A O 1
ATOM 1579 N N . LEU A 1 204 ? -6.602 -13.422 4.762 1 95.12 204 LEU A N 1
ATOM 1580 C CA . LEU A 1 204 ? -7.137 -14.406 3.83 1 95.12 204 LEU A CA 1
ATOM 1581 C C . LEU A 1 204 ? -7.973 -15.453 4.566 1 95.12 204 LEU A C 1
ATOM 1583 O O . LEU A 1 204 ? -7.578 -15.93 5.633 1 95.12 204 LEU A O 1
ATOM 1587 N N . ARG A 1 205 ? -9.102 -15.766 3.973 1 95.75 205 ARG A N 1
ATOM 1588 C CA . ARG A 1 205 ? -9.969 -16.797 4.547 1 95.75 205 ARG A CA 1
ATOM 1589 C C . ARG A 1 205 ? -9.602 -18.172 4.008 1 95.75 205 ARG A C 1
ATOM 1591 O O . ARG A 1 205 ? -10.422 -18.812 3.344 1 95.75 205 ARG A O 1
ATOM 1598 N N . THR A 1 206 ? -8.43 -18.578 4.379 1 96.88 206 THR A N 1
ATOM 1599 C CA . THR A 1 206 ? -7.922 -19.875 3.924 1 96.88 206 THR A CA 1
ATOM 1600 C C . THR A 1 206 ? -8.836 -21 4.395 1 96.88 206 THR A C 1
ATOM 1602 O O . THR A 1 206 ? -8.953 -22.031 3.723 1 96.88 206 THR A O 1
ATOM 1605 N N . ASP A 1 207 ? -9.531 -20.797 5.512 1 96.12 207 ASP A N 1
ATOM 1606 C CA . ASP A 1 207 ? -10.414 -21.797 6.102 1 96.12 207 ASP A CA 1
ATOM 1607 C C . ASP A 1 207 ? -11.586 -22.109 5.176 1 96.12 207 ASP A C 1
ATOM 1609 O O . ASP A 1 207 ? -12.141 -23.203 5.223 1 96.12 207 ASP A O 1
ATOM 1613 N N . LEU A 1 208 ? -11.93 -21.188 4.332 1 96.75 208 LEU A N 1
ATOM 1614 C CA . LEU A 1 208 ? -13.094 -21.344 3.463 1 96.75 208 LEU A CA 1
ATOM 1615 C C . LEU A 1 208 ? -12.695 -21.984 2.137 1 96.75 208 LEU A C 1
ATOM 1617 O O . LEU A 1 208 ? -13.555 -22.391 1.354 1 96.75 208 LEU A O 1
ATOM 1621 N N . ILE A 1 209 ? -11.414 -22.094 1.824 1 97.88 209 ILE A N 1
ATOM 1622 C CA . ILE A 1 209 ? -10.93 -22.672 0.573 1 97.88 209 ILE A CA 1
ATOM 1623 C C . ILE A 1 209 ? -10.773 -24.172 0.724 1 97.88 209 ILE A C 1
ATOM 1625 O O . ILE A 1 209 ? -9.719 -24.656 1.149 1 97.88 209 ILE A O 1
ATOM 1629 N N . THR A 1 210 ? -11.75 -24.891 0.232 1 97.62 210 THR A N 1
ATOM 1630 C CA . THR A 1 210 ? -11.844 -26.297 0.612 1 97.62 210 THR A CA 1
ATOM 1631 C C . THR A 1 210 ? -11.445 -27.203 -0.55 1 97.62 210 THR A C 1
ATOM 1633 O O . THR A 1 210 ? -11.344 -28.422 -0.391 1 97.62 210 THR A O 1
ATOM 1636 N N . VAL A 1 211 ? -11.219 -26.656 -1.743 1 98.38 211 VAL A N 1
ATOM 1637 C CA . VAL A 1 211 ? -10.781 -27.484 -2.857 1 98.38 211 VAL A CA 1
ATOM 1638 C C . VAL A 1 211 ? -9.391 -28.062 -2.566 1 98.38 211 VAL A C 1
ATOM 1640 O O . VAL A 1 211 ? -8.586 -27.422 -1.891 1 98.38 211 VAL A O 1
ATOM 1643 N N . PRO A 1 212 ? -9.109 -29.312 -3.076 1 98.62 212 PRO A N 1
ATOM 1644 C CA . PRO A 1 212 ? -7.766 -29.844 -2.9 1 98.62 212 PRO A CA 1
ATOM 1645 C C . PRO A 1 212 ? -6.68 -28.922 -3.441 1 98.62 212 PRO A C 1
ATOM 1647 O O . PRO A 1 212 ? -6.852 -28.328 -4.508 1 98.62 212 PRO A O 1
ATOM 1650 N N . SER A 1 213 ? -5.598 -28.75 -2.668 1 98.88 213 SER A N 1
ATOM 1651 C CA . SER A 1 213 ? -4.543 -27.828 -3.061 1 98.88 213 SER A CA 1
ATOM 1652 C C . SER A 1 213 ? -3.162 -28.438 -2.879 1 98.88 213 SER A C 1
ATOM 1654 O O . SER A 1 213 ? -2.93 -29.188 -1.921 1 98.88 213 SER A O 1
ATOM 1656 N N . LEU A 1 214 ? -2.334 -28.203 -3.809 1 98.81 214 LEU A N 1
ATOM 1657 C CA . LEU A 1 214 ? -0.905 -28.469 -3.686 1 98.81 214 LEU A CA 1
ATOM 1658 C C . LEU A 1 214 ? -0.118 -27.172 -3.533 1 98.81 214 LEU A C 1
ATOM 1660 O O . LEU A 1 214 ? -0.187 -26.297 -4.398 1 98.81 214 LEU A O 1
ATOM 1664 N N . VAL A 1 215 ? 0.537 -27 -2.416 1 98.94 215 VAL A N 1
ATOM 1665 C CA . VAL A 1 215 ? 1.468 -25.891 -2.225 1 98.94 215 VAL A CA 1
ATOM 1666 C C . VAL A 1 215 ? 2.895 -26.359 -2.49 1 98.94 215 VAL A C 1
ATOM 1668 O O . VAL A 1 215 ? 3.395 -27.266 -1.812 1 98.94 215 VAL A O 1
ATOM 1671 N N . ILE A 1 216 ? 3.547 -25.812 -3.52 1 98.81 216 ILE A N 1
ATOM 1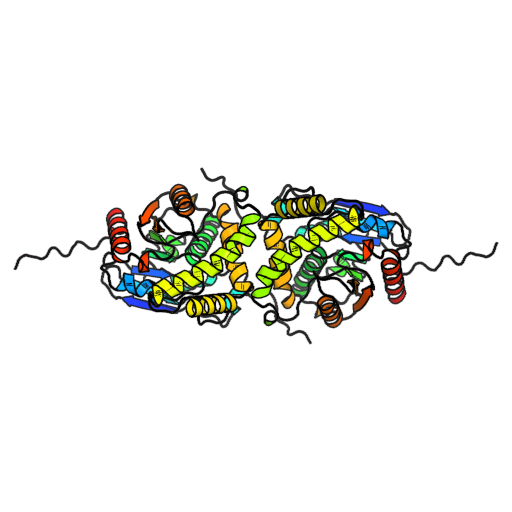672 C CA . ILE A 1 216 ? 4.844 -26.328 -3.943 1 98.81 216 ILE A CA 1
ATOM 1673 C C . ILE A 1 216 ? 5.848 -25.188 -4.035 1 98.81 216 ILE A C 1
ATOM 1675 O O . ILE A 1 216 ? 5.543 -24.125 -4.582 1 98.81 216 ILE A O 1
ATOM 1679 N N . SER A 1 217 ? 6.996 -25.297 -3.414 1 98.5 217 SER A N 1
ATOM 1680 C CA . SER A 1 217 ? 8.039 -24.281 -3.436 1 98.5 217 SER A CA 1
ATOM 1681 C C . SER A 1 217 ? 9.43 -24.906 -3.504 1 98.5 217 SER A C 1
ATOM 1683 O O . SER A 1 217 ? 9.586 -26.094 -3.242 1 98.5 217 SER A O 1
ATOM 1685 N N . GLY A 1 218 ? 10.398 -24.109 -3.963 1 98.12 218 GLY A N 1
ATOM 1686 C CA . GLY A 1 218 ? 11.781 -24.562 -3.885 1 98.12 218 GLY A CA 1
ATOM 1687 C C . GLY A 1 218 ? 12.344 -24.516 -2.479 1 98.12 218 GLY A C 1
ATOM 1688 O O . GLY A 1 218 ? 12.078 -23.578 -1.729 1 98.12 218 GLY A O 1
ATOM 1689 N N . GLU A 1 219 ? 13.141 -25.453 -2.186 1 97.69 219 GLU A N 1
ATOM 1690 C CA . GLU A 1 219 ? 13.75 -25.531 -0.861 1 97.69 219 GLU A CA 1
ATOM 1691 C C . GLU A 1 219 ? 14.688 -24.344 -0.621 1 97.69 219 GLU A C 1
ATOM 1693 O O . GLU A 1 219 ? 14.898 -23.938 0.523 1 97.69 219 GLU A O 1
ATOM 1698 N N . GLU A 1 220 ? 15.211 -23.812 -1.647 1 96.19 220 GLU A N 1
ATOM 1699 C CA . GLU A 1 220 ? 16.219 -22.75 -1.541 1 96.19 220 GLU A CA 1
ATOM 1700 C C . GLU A 1 220 ? 15.625 -21.391 -1.887 1 96.19 220 GLU A C 1
ATOM 1702 O O . GLU A 1 220 ? 16.359 -20.438 -2.18 1 96.19 220 GLU A O 1
ATOM 1707 N N . ASP A 1 221 ? 14.305 -21.312 -1.917 1 96.44 221 ASP A N 1
ATOM 1708 C CA . ASP A 1 221 ? 13.633 -20.047 -2.229 1 96.44 221 ASP A CA 1
ATOM 1709 C C . ASP A 1 221 ? 13.891 -19 -1.14 1 96.44 221 ASP A C 1
ATOM 1711 O O . ASP A 1 221 ? 13.383 -19.125 -0.023 1 96.44 221 ASP A O 1
ATOM 1715 N N . PHE A 1 222 ? 14.633 -17.938 -1.447 1 91.56 222 PHE A N 1
ATOM 1716 C CA . PHE A 1 222 ? 14.961 -16.906 -0.467 1 91.56 222 PHE A CA 1
ATOM 1717 C C . PHE A 1 222 ? 13.945 -15.773 -0.515 1 91.56 222 PHE A C 1
ATOM 1719 O O . PHE A 1 222 ? 13.914 -14.922 0.376 1 91.56 222 PHE A O 1
ATOM 1726 N N . THR A 1 223 ? 13.125 -15.719 -1.527 1 91.94 223 THR A N 1
ATOM 1727 C CA . THR A 1 223 ? 12.133 -14.672 -1.703 1 91.94 223 THR A CA 1
ATOM 1728 C C . THR A 1 223 ? 10.844 -15.016 -0.96 1 91.94 223 THR A C 1
ATOM 1730 O O . THR A 1 223 ? 10.414 -14.273 -0.073 1 91.94 223 THR A O 1
ATOM 1733 N N . ALA A 1 224 ? 10.172 -16.031 -1.374 1 95 224 ALA A N 1
ATOM 1734 C CA . ALA A 1 224 ? 9.086 -16.672 -0.642 1 95 224 ALA A CA 1
ATOM 1735 C C . ALA A 1 224 ? 9.57 -17.922 0.083 1 95 224 ALA A C 1
ATOM 1737 O O . ALA A 1 224 ? 9.562 -19.016 -0.481 1 95 224 ALA A O 1
ATOM 1738 N N . VAL A 1 225 ? 9.922 -17.766 1.313 1 94.94 225 VAL A N 1
ATOM 1739 C CA . VAL A 1 225 ? 10.664 -18.797 2.031 1 94.94 225 VAL A CA 1
ATOM 1740 C C . VAL A 1 225 ? 9.766 -20 2.266 1 94.94 225 VAL A C 1
ATOM 1742 O O . VAL A 1 225 ? 8.555 -19.859 2.432 1 94.94 225 VAL A O 1
ATOM 1745 N N . PRO A 1 226 ? 10.344 -21.188 2.303 1 97.69 226 PRO A N 1
ATOM 1746 C CA . PRO A 1 226 ? 9.594 -22.438 2.4 1 97.69 226 PRO A CA 1
ATOM 1747 C C . PRO A 1 226 ? 8.641 -22.469 3.596 1 97.69 226 PRO A C 1
ATOM 1749 O O . PRO A 1 226 ? 7.566 -23.062 3.521 1 97.69 226 PRO A O 1
ATOM 1752 N N . SER A 1 227 ? 9.016 -21.828 4.684 1 97.44 227 SER A N 1
ATOM 1753 C CA . SER A 1 227 ? 8.156 -21.828 5.863 1 97.44 227 SER A CA 1
ATOM 1754 C C . SER A 1 227 ? 6.797 -21.203 5.555 1 97.44 227 SER A C 1
ATOM 1756 O O . SER A 1 227 ? 5.789 -21.562 6.168 1 97.44 227 SER A O 1
ATOM 1758 N N . GLU A 1 228 ? 6.723 -20.312 4.633 1 97.44 228 GLU A N 1
ATOM 1759 C CA . GLU A 1 228 ? 5.453 -19.688 4.262 1 97.44 228 GLU A CA 1
ATOM 1760 C C . GLU A 1 228 ? 4.559 -20.672 3.506 1 97.44 228 GLU A C 1
ATOM 1762 O O . GLU A 1 228 ? 3.346 -20.703 3.717 1 97.44 228 GLU A O 1
ATOM 1767 N N . SER A 1 229 ? 5.184 -21.438 2.635 1 98.44 229 SER A N 1
ATOM 1768 C CA . SER A 1 229 ? 4.445 -22.5 1.954 1 98.44 229 SER A CA 1
ATOM 1769 C C . SER A 1 229 ? 3.895 -23.516 2.949 1 98.44 229 SER A C 1
ATOM 1771 O O . SER A 1 229 ? 2.738 -23.938 2.844 1 98.44 229 SER A O 1
ATOM 1773 N N . MET A 1 230 ? 4.719 -23.875 3.896 1 98.38 230 MET A N 1
ATOM 1774 C CA . MET A 1 230 ? 4.297 -24.828 4.922 1 98.38 230 MET A CA 1
ATOM 1775 C C . MET A 1 230 ? 3.141 -24.266 5.742 1 98.38 230 MET A C 1
ATOM 1777 O O . MET A 1 230 ? 2.172 -24.984 6.023 1 98.38 230 MET A O 1
ATOM 1781 N N . ALA A 1 231 ? 3.229 -23.031 6.117 1 97.94 231 ALA A N 1
ATOM 1782 C CA . ALA A 1 231 ? 2.174 -22.375 6.887 1 97.94 231 ALA A CA 1
ATOM 1783 C C . ALA A 1 231 ? 0.869 -22.328 6.098 1 97.94 231 ALA A C 1
ATOM 1785 O O . ALA A 1 231 ? -0.204 -22.594 6.637 1 97.94 231 ALA A O 1
ATOM 1786 N N . LEU A 1 232 ? 0.967 -21.969 4.809 1 98.56 232 LEU A N 1
ATOM 1787 C CA . LEU A 1 232 ? -0.222 -21.891 3.967 1 98.56 232 LEU A CA 1
ATOM 1788 C C . LEU A 1 232 ? -0.883 -23.25 3.824 1 98.56 232 LEU A C 1
ATOM 1790 O O . LEU A 1 232 ? -2.102 -23.375 3.965 1 98.56 232 LEU A O 1
ATOM 1794 N N . ALA A 1 233 ? -0.106 -24.266 3.588 1 98.56 233 ALA A N 1
ATOM 1795 C CA . ALA A 1 233 ? -0.638 -25.625 3.465 1 98.56 233 ALA A CA 1
ATOM 1796 C C . ALA A 1 233 ? -1.342 -26.047 4.746 1 98.56 233 ALA A C 1
ATOM 1798 O O . ALA A 1 233 ? -2.383 -26.703 4.699 1 98.56 233 ALA A O 1
ATOM 1799 N N . ALA A 1 234 ? -0.759 -25.688 5.859 1 97.81 234 ALA A N 1
ATOM 1800 C CA . ALA A 1 234 ? -1.331 -26.047 7.152 1 97.81 234 ALA A CA 1
ATOM 1801 C C . ALA A 1 234 ? -2.674 -25.359 7.371 1 97.81 234 ALA A C 1
ATOM 1803 O O . ALA A 1 234 ? -3.547 -25.891 8.062 1 97.81 234 ALA A O 1
ATOM 1804 N N . ASP A 1 235 ? -2.879 -24.203 6.781 1 97.38 235 ASP A N 1
ATOM 1805 C CA . ASP A 1 235 ? -4.07 -23.406 7.043 1 97.38 235 ASP A CA 1
ATOM 1806 C C . ASP A 1 235 ? -5.168 -23.703 6.023 1 97.38 235 ASP A C 1
ATOM 1808 O O . ASP A 1 235 ? -6.324 -23.328 6.223 1 97.38 235 ASP A O 1
ATOM 1812 N N . LEU A 1 236 ? -4.805 -24.297 4.891 1 98 236 LEU A N 1
ATOM 1813 C CA . LEU A 1 236 ? -5.801 -24.766 3.93 1 98 236 LEU A CA 1
ATOM 1814 C C . LEU A 1 236 ? -6.387 -26.109 4.363 1 98 236 LEU A C 1
ATOM 1816 O O . LEU A 1 236 ? -5.648 -27.031 4.711 1 98 236 LEU A O 1
ATOM 1820 N N . PRO A 1 237 ? -7.695 -26.25 4.336 1 97.88 237 PRO A N 1
ATOM 1821 C CA . PRO A 1 237 ? -8.352 -27.453 4.883 1 97.88 237 PRO A CA 1
ATOM 1822 C C . PRO A 1 237 ? -7.906 -28.734 4.195 1 97.88 237 PRO A C 1
ATOM 1824 O O . PRO A 1 237 ? -7.844 -29.797 4.832 1 97.88 237 PRO A O 1
ATOM 1827 N N . ASP A 1 238 ? -7.664 -28.688 2.902 1 98.31 238 ASP A N 1
ATOM 1828 C CA . ASP A 1 238 ? -7.258 -29.844 2.115 1 98.31 238 ASP A CA 1
ATOM 1829 C C . ASP A 1 238 ? -6.055 -29.516 1.236 1 98.31 238 ASP A C 1
ATOM 1831 O O . ASP A 1 238 ? -6.195 -29.328 0.027 1 98.31 238 ASP A O 1
ATOM 1835 N N . ALA A 1 239 ? -4.859 -29.5 1.882 1 98.44 239 ALA A N 1
ATOM 1836 C CA . ALA A 1 239 ? -3.668 -29.109 1.129 1 98.44 239 ALA A CA 1
ATOM 1837 C C . ALA A 1 239 ? -2.477 -29.984 1.495 1 98.44 239 ALA A C 1
ATOM 1839 O O . ALA A 1 239 ? -2.398 -30.5 2.611 1 98.44 239 ALA A O 1
ATOM 1840 N N . ARG A 1 240 ? -1.647 -30.172 0.551 1 97.5 240 ARG A N 1
ATOM 1841 C CA . ARG A 1 240 ? -0.34 -30.797 0.717 1 97.5 240 ARG A CA 1
ATOM 1842 C C . ARG A 1 240 ? 0.781 -29.812 0.378 1 97.5 240 ARG A C 1
ATOM 1844 O O . ARG A 1 240 ? 0.608 -28.938 -0.465 1 97.5 240 ARG A O 1
ATOM 1851 N N . CYS A 1 241 ? 1.868 -30 1.041 1 98.5 241 CYS A N 1
ATOM 1852 C CA . CYS A 1 241 ? 3.035 -29.172 0.784 1 98.5 241 CYS A CA 1
ATOM 1853 C C . CYS A 1 241 ? 4.18 -29.984 0.211 1 98.5 241 CYS A C 1
ATOM 1855 O O . CYS A 1 241 ? 4.473 -31.078 0.699 1 98.5 241 CYS A O 1
ATOM 1857 N N . ARG A 1 242 ? 4.734 -29.5 -0.845 1 98.56 242 ARG A N 1
ATOM 1858 C CA . ARG A 1 242 ? 5.902 -30.141 -1.451 1 98.56 242 ARG A CA 1
ATOM 1859 C C . ARG A 1 242 ? 7.051 -29.141 -1.601 1 98.56 242 ARG A C 1
ATOM 1861 O O . ARG A 1 242 ? 6.875 -28.062 -2.184 1 98.56 242 ARG A O 1
ATOM 1868 N N . LEU A 1 243 ? 8.219 -29.469 -1.041 1 98.56 243 LEU A N 1
ATOM 1869 C CA . LEU A 1 243 ? 9.438 -28.703 -1.245 1 98.56 243 LEU A CA 1
ATOM 1870 C C . LEU A 1 243 ? 10.344 -29.375 -2.271 1 98.56 243 LEU A C 1
ATOM 1872 O O . LEU A 1 243 ? 10.68 -30.547 -2.131 1 98.56 243 LEU A O 1
ATOM 1876 N N . VAL A 1 244 ? 10.664 -28.656 -3.287 1 98.38 244 VAL A N 1
ATOM 1877 C CA . VAL A 1 244 ? 11.477 -29.188 -4.371 1 98.38 244 VAL A CA 1
ATOM 1878 C C . VAL A 1 244 ? 12.953 -28.953 -4.078 1 98.38 244 VAL A C 1
ATOM 1880 O O . VAL A 1 244 ? 13.422 -27.812 -4.09 1 98.38 244 VAL A O 1
ATOM 1883 N N . PRO A 1 245 ? 13.766 -30.016 -3.877 1 97.25 245 PRO A N 1
ATOM 1884 C CA . PRO A 1 245 ? 15.195 -29.828 -3.609 1 97.25 245 PRO A CA 1
ATOM 1885 C C . PRO A 1 245 ? 15.938 -29.188 -4.781 1 97.25 245 PRO A C 1
ATOM 1887 O O . PRO A 1 245 ? 15.641 -29.484 -5.941 1 97.25 245 PRO A O 1
ATOM 1890 N N . GLY A 1 246 ? 16.859 -28.297 -4.473 1 96.31 246 GLY A N 1
ATOM 1891 C CA . GLY A 1 246 ? 17.734 -27.688 -5.473 1 96.31 246 GLY A CA 1
ATOM 1892 C C . GLY A 1 246 ? 17.047 -26.594 -6.273 1 96.31 246 GLY A C 1
ATOM 1893 O O . GLY A 1 246 ? 17.578 -26.125 -7.281 1 96.31 246 GLY A O 1
ATOM 1894 N N . ALA A 1 247 ? 15.867 -26.234 -5.891 1 96.88 247 ALA A N 1
ATOM 1895 C CA . ALA A 1 247 ? 15.148 -25.188 -6.605 1 96.88 247 ALA A CA 1
ATOM 1896 C C . ALA A 1 247 ? 14.93 -23.969 -5.715 1 96.88 247 ALA A C 1
ATOM 1898 O O . ALA A 1 247 ? 14.844 -24.094 -4.488 1 96.88 247 ALA A O 1
ATOM 1899 N N . GLY A 1 248 ? 14.883 -22.828 -6.406 1 96.44 248 GLY A N 1
ATOM 1900 C CA . GLY A 1 248 ? 14.539 -21.578 -5.738 1 96.44 248 GLY A CA 1
ATOM 1901 C C . GLY A 1 248 ? 13.125 -21.109 -6.027 1 96.44 248 GLY A C 1
ATOM 1902 O O . GLY A 1 248 ? 12.172 -21.891 -5.898 1 96.44 248 GLY A O 1
ATOM 1903 N N . HIS A 1 249 ? 12.953 -19.828 -6.398 1 97.19 249 HIS A N 1
ATOM 1904 C CA . HIS A 1 249 ? 11.648 -19.188 -6.523 1 97.19 249 HIS A CA 1
ATOM 1905 C C . HIS A 1 249 ? 10.914 -19.672 -7.762 1 97.19 249 HIS A C 1
ATOM 1907 O O . HIS A 1 249 ? 9.711 -19.438 -7.91 1 97.19 249 HIS A O 1
ATOM 1913 N N . PHE A 1 250 ? 11.617 -20.422 -8.672 1 97.44 250 PHE A N 1
ATOM 1914 C CA . PHE A 1 250 ? 11.031 -20.875 -9.922 1 97.44 250 PHE A CA 1
ATOM 1915 C C . PHE A 1 250 ? 11.195 -22.391 -10.07 1 97.44 250 PHE A C 1
ATOM 1917 O O . PHE A 1 250 ? 11.789 -22.859 -11.039 1 97.44 250 PHE A O 1
ATOM 1924 N N . PRO A 1 251 ? 10.539 -23.109 -9.242 1 97.88 251 PRO A N 1
ATOM 1925 C CA . PRO A 1 251 ? 10.758 -24.547 -9.281 1 97.88 251 PRO A CA 1
ATOM 1926 C C . PRO A 1 251 ? 10.266 -25.188 -10.578 1 97.88 251 PRO A C 1
ATOM 1928 O O . PRO A 1 251 ? 10.805 -26.219 -11.008 1 97.88 251 PRO A O 1
ATOM 1931 N N . MET A 1 252 ? 9.297 -24.625 -11.281 1 97.25 252 MET A N 1
ATOM 1932 C CA . MET A 1 252 ? 8.742 -25.156 -12.516 1 97.25 252 MET A CA 1
ATOM 1933 C C . MET A 1 252 ? 9.734 -25 -13.672 1 97.25 252 MET A C 1
ATOM 1935 O O . MET A 1 252 ? 9.586 -25.625 -14.719 1 97.25 252 MET A O 1
ATOM 1939 N N . VAL A 1 253 ? 10.711 -24.109 -13.469 1 96.12 253 VAL A N 1
ATOM 1940 C CA . VAL A 1 253 ? 11.75 -23.891 -14.469 1 96.12 253 VAL A CA 1
ATOM 1941 C C . VAL A 1 253 ? 13.031 -24.609 -14.047 1 96.12 253 VAL A C 1
ATOM 1943 O O . VAL A 1 253 ? 13.633 -25.344 -14.828 1 96.12 253 VAL A O 1
ATOM 1946 N N . GLU A 1 254 ? 13.391 -24.516 -12.781 1 95.75 254 GLU A N 1
ATOM 1947 C CA . GLU A 1 254 ? 14.672 -24.969 -12.266 1 95.75 254 GLU A CA 1
ATOM 1948 C C . GLU A 1 254 ? 14.703 -26.5 -12.133 1 95.75 254 GLU A C 1
ATOM 1950 O O . GLU A 1 254 ? 15.758 -27.109 -12.273 1 95.75 254 GLU A O 1
ATOM 1955 N N . GLN A 1 255 ? 13.602 -27.031 -11.789 1 96.62 255 GLN A N 1
ATOM 1956 C CA . GLN A 1 255 ? 13.438 -28.469 -11.617 1 96.62 255 GLN A CA 1
ATOM 1957 C C . GLN A 1 255 ? 12.117 -28.953 -12.211 1 96.62 255 GLN A C 1
ATOM 1959 O O . GLN A 1 255 ? 11.289 -29.531 -11.508 1 96.62 255 GLN A O 1
ATOM 1964 N N . ALA A 1 256 ? 12.023 -28.828 -13.531 1 96.44 256 ALA A N 1
ATOM 1965 C CA . ALA A 1 256 ? 10.758 -29.031 -14.234 1 96.44 256 ALA A CA 1
ATOM 1966 C C . ALA A 1 256 ? 10.273 -30.469 -14.062 1 96.44 256 ALA A C 1
ATOM 1968 O O . ALA A 1 256 ? 9.07 -30.703 -13.875 1 96.44 256 ALA A O 1
ATOM 1969 N N . ASP A 1 257 ? 11.156 -31.438 -14.086 1 96.19 257 ASP A N 1
ATOM 1970 C CA . ASP A 1 257 ? 10.773 -32.844 -13.969 1 96.19 257 ASP A CA 1
ATOM 1971 C C . ASP A 1 257 ? 10.242 -33.156 -12.57 1 96.19 257 ASP A C 1
ATOM 1973 O O . ASP A 1 257 ? 9.227 -33.812 -12.422 1 96.19 257 ASP A O 1
ATOM 1977 N N . ALA A 1 258 ? 10.984 -32.656 -11.602 1 97.06 258 ALA A N 1
ATOM 1978 C CA . ALA A 1 258 ? 10.531 -32.844 -10.227 1 97.06 258 ALA A CA 1
ATOM 1979 C C . ALA A 1 258 ? 9.195 -32.156 -9.984 1 97.06 258 ALA A C 1
ATOM 1981 O O . ALA A 1 258 ? 8.328 -32.719 -9.289 1 97.06 258 ALA A O 1
ATOM 1982 N N . PHE A 1 259 ? 9.039 -30.984 -10.531 1 97.44 259 PHE A N 1
ATOM 1983 C CA . PHE A 1 259 ? 7.789 -30.25 -10.43 1 97.44 259 PHE A CA 1
ATOM 1984 C C . PHE A 1 259 ? 6.648 -31.016 -11.086 1 97.44 259 PHE A C 1
ATOM 1986 O O . PHE A 1 259 ? 5.582 -31.188 -10.492 1 97.44 259 PHE A O 1
ATOM 1993 N N . SER A 1 260 ? 6.875 -31.5 -12.273 1 96.31 260 SER A N 1
ATOM 1994 C CA . SER A 1 260 ? 5.883 -32.281 -13 1 96.31 260 SER A CA 1
ATOM 1995 C C . SER A 1 260 ? 5.496 -33.531 -12.234 1 96.31 260 SER A C 1
ATOM 1997 O O . SER A 1 260 ? 4.32 -33.906 -12.188 1 96.31 260 SER A O 1
ATOM 1999 N N . ALA A 1 261 ? 6.461 -34.188 -11.648 1 95.88 261 ALA A N 1
ATOM 2000 C CA . ALA A 1 261 ? 6.195 -35.375 -10.867 1 95.88 261 ALA A CA 1
ATOM 2001 C C . ALA A 1 261 ? 5.297 -35.094 -9.672 1 95.88 261 ALA A C 1
ATOM 2003 O O . ALA A 1 261 ? 4.387 -35.844 -9.359 1 95.88 261 ALA A O 1
ATOM 2004 N N . ALA A 1 262 ? 5.59 -33.969 -9.031 1 96.19 262 ALA A N 1
ATOM 2005 C CA . ALA A 1 262 ? 4.754 -33.562 -7.914 1 96.19 262 ALA A CA 1
ATOM 2006 C C . ALA A 1 262 ? 3.324 -33.281 -8.367 1 96.19 262 ALA A C 1
ATOM 2008 O O . ALA A 1 262 ? 2.369 -33.625 -7.668 1 96.19 262 ALA A O 1
ATOM 2009 N N . LEU A 1 263 ? 3.172 -32.656 -9.477 1 95.62 263 LEU A N 1
ATOM 2010 C CA . LEU A 1 263 ? 1.859 -32.406 -10.055 1 95.62 263 LEU A CA 1
ATOM 2011 C C . LEU A 1 263 ? 1.117 -33.688 -10.359 1 95.62 263 LEU A C 1
ATOM 2013 O O . LEU A 1 263 ? -0.068 -33.812 -10.047 1 95.62 263 LEU A O 1
ATOM 2017 N N . ASP A 1 264 ? 1.81 -34.656 -10.914 1 94.81 264 ASP A N 1
ATOM 2018 C CA . ASP A 1 264 ? 1.23 -35.938 -11.234 1 94.81 264 ASP A CA 1
ATOM 2019 C C . ASP A 1 264 ? 0.712 -36.625 -9.977 1 94.81 264 ASP A C 1
ATOM 2021 O O . ASP A 1 264 ? -0.401 -37.156 -9.961 1 94.81 264 ASP A O 1
ATOM 2025 N N . GLU A 1 265 ? 1.573 -36.625 -9 1 95.25 265 GLU A N 1
ATOM 2026 C CA . GLU A 1 265 ? 1.189 -37.25 -7.738 1 95.25 265 GLU A CA 1
ATOM 2027 C C . GLU A 1 265 ? -0.053 -36.562 -7.152 1 95.25 265 GLU A C 1
ATOM 2029 O O . GLU A 1 265 ? -0.964 -37.25 -6.68 1 95.25 265 GLU A O 1
ATOM 2034 N N . PHE A 1 266 ? -0.142 -35.312 -7.18 1 96.75 266 PHE A N 1
ATOM 2035 C CA . PHE A 1 266 ? -1.273 -34.562 -6.668 1 96.75 266 PHE A CA 1
ATOM 2036 C C . PHE A 1 266 ? -2.543 -34.875 -7.445 1 96.75 266 PHE A C 1
ATOM 2038 O O . PHE A 1 266 ? -3.578 -35.188 -6.852 1 96.75 266 PHE A O 1
ATOM 2045 N N . LEU A 1 267 ? -2.463 -34.812 -8.766 1 95.81 267 LEU A N 1
ATOM 2046 C CA . LEU A 1 267 ? -3.617 -35.094 -9.609 1 95.81 267 LEU A CA 1
ATOM 2047 C C . LEU A 1 267 ? -4.129 -36.5 -9.359 1 95.81 267 LEU A C 1
ATOM 2049 O O . LEU A 1 267 ? -5.344 -36.719 -9.305 1 95.81 267 LEU A O 1
ATOM 2053 N N . GLY A 1 268 ? -3.191 -37.438 -9.18 1 93.38 268 GLY A N 1
ATOM 2054 C CA . GLY A 1 268 ? -3.57 -38.812 -8.844 1 93.38 268 GLY A CA 1
ATOM 2055 C C . GLY A 1 268 ? -4.324 -38.906 -7.527 1 93.38 268 GLY A C 1
ATOM 2056 O O . GLY A 1 268 ? -5.289 -39.656 -7.414 1 93.38 268 GLY A O 1
ATOM 2057 N N . SER A 1 269 ? -3.883 -38.156 -6.617 1 93.75 269 SER A N 1
ATOM 2058 C CA . SER A 1 269 ? -4.457 -38.219 -5.277 1 93.75 269 SER A CA 1
ATOM 2059 C C . SER A 1 269 ? -5.891 -37.688 -5.27 1 93.75 269 SER A C 1
ATOM 2061 O O . SER A 1 269 ? -6.664 -38 -4.367 1 93.75 269 SER A O 1
ATOM 2063 N N . ILE A 1 270 ? -6.246 -36.875 -6.289 1 93.69 270 ILE A N 1
ATOM 2064 C CA . ILE A 1 270 ? -7.59 -36.312 -6.27 1 93.69 270 ILE A CA 1
ATOM 2065 C C . ILE A 1 270 ? -8.406 -36.875 -7.434 1 93.69 270 ILE A C 1
ATOM 2067 O O . ILE A 1 270 ? -9.422 -36.312 -7.82 1 93.69 270 ILE A O 1
ATOM 2071 N N . GLY A 1 271 ? -7.91 -37.938 -8.047 1 90.19 271 GLY A N 1
ATOM 2072 C CA . GLY A 1 271 ? -8.648 -38.719 -9.016 1 90.19 271 GLY A CA 1
ATOM 2073 C C . GLY A 1 271 ? -8.688 -38.094 -10.398 1 90.19 271 GLY A C 1
ATOM 2074 O O . GLY A 1 271 ? -9.625 -38.312 -11.164 1 90.19 271 GLY A O 1
ATOM 2075 N N . LEU A 1 272 ? -7.734 -37.25 -10.727 1 87.31 272 LEU A N 1
ATOM 2076 C CA . LEU A 1 272 ? -7.738 -36.562 -12.016 1 87.31 272 LEU A CA 1
ATOM 2077 C C . LEU A 1 272 ? -6.559 -37.031 -12.875 1 87.31 272 LEU A C 1
ATOM 2079 O O . LEU A 1 272 ? -6.344 -36.5 -13.961 1 87.31 272 LEU A O 1
ATOM 2083 N N . ALA A 1 273 ? -5.785 -37.938 -12.43 1 72.56 273 ALA A N 1
ATOM 2084 C CA . ALA A 1 273 ? -4.656 -38.375 -13.242 1 72.56 273 ALA A CA 1
ATOM 2085 C C . ALA A 1 273 ? -5.133 -39.188 -14.438 1 72.56 273 ALA A C 1
ATOM 2087 O O . ALA A 1 273 ? -6.145 -39.906 -14.359 1 72.56 273 ALA A O 1
ATOM 2088 N N . GLU A 1 274 ? -4.68 -38.812 -15.664 1 65.38 274 GLU A N 1
ATOM 2089 C CA . GLU A 1 274 ? -4.945 -39.688 -16.797 1 65.38 274 GLU A CA 1
ATOM 2090 C C . GLU A 1 274 ? -4.371 -41.094 -16.531 1 65.38 274 GLU A C 1
ATOM 2092 O O . GLU A 1 274 ? -3.262 -41.219 -16.016 1 65.38 274 GLU A O 1
ATOM 2097 N N . PRO A 1 275 ? -5.27 -42.125 -16.656 1 53.03 275 PRO A N 1
ATOM 2098 C CA . PRO A 1 275 ? -4.746 -43.469 -16.562 1 53.03 275 PRO A CA 1
ATOM 2099 C C . PRO A 1 275 ? -3.518 -43.719 -17.438 1 53.03 275 PRO A C 1
ATOM 2101 O O . PRO A 1 275 ? -3.383 -43.094 -18.484 1 53.03 275 PRO A O 1
ATOM 2104 N N . ALA A 1 276 ? -2.309 -43.906 -16.812 1 49.66 276 ALA A N 1
ATOM 2105 C CA . ALA A 1 276 ? -1.127 -44.281 -17.578 1 49.66 276 ALA A CA 1
ATOM 2106 C C . ALA A 1 276 ? -1.516 -45.062 -18.828 1 49.66 276 ALA A C 1
ATOM 2108 O O . ALA A 1 276 ? -2.395 -45.938 -18.781 1 49.66 276 ALA A O 1
ATOM 2109 N N . VAL A 1 277 ? -1.416 -44.438 -19.938 1 47.06 277 VAL A N 1
ATOM 2110 C CA . VAL A 1 277 ? -1.589 -45.281 -21.125 1 47.06 277 VAL A CA 1
ATOM 2111 C C . VAL A 1 277 ? -0.875 -46.625 -20.938 1 47.06 277 VAL A C 1
ATOM 2113 O O . VAL A 1 277 ? 0.346 -46.656 -20.766 1 47.06 277 VAL A O 1
ATOM 2116 N N . VAL A 1 278 ? -1.54 -47.594 -20.281 1 41.09 278 VAL A N 1
ATOM 2117 C CA . VAL A 1 278 ? -1.02 -48.969 -20.328 1 41.09 278 VAL A CA 1
ATOM 2118 C C . VAL A 1 278 ? -0.629 -49.312 -21.766 1 41.09 278 VAL A C 1
ATOM 2120 O O . VAL A 1 278 ? -1.445 -49.219 -22.672 1 41.09 278 VAL A O 1
ATOM 2123 N N . ASP A 1 279 ? 0.624 -49.125 -22.109 1 41.59 279 ASP A N 1
ATOM 2124 C CA . ASP A 1 279 ? 1.114 -49.719 -23.359 1 41.59 279 ASP A CA 1
ATOM 2125 C C . ASP A 1 279 ? 0.469 -51.062 -23.609 1 41.59 279 ASP A C 1
ATOM 2127 O O . ASP A 1 279 ? 0.588 -52 -22.797 1 41.59 279 ASP A O 1
ATOM 2131 N N . GLN A 1 280 ? -0.701 -51.156 -24.125 1 39.28 280 GLN A N 1
ATOM 2132 C CA . GLN A 1 280 ? -1.069 -52.469 -24.656 1 39.28 280 GLN A CA 1
ATOM 2133 C C . GLN A 1 280 ? 0.115 -53.125 -25.344 1 39.28 280 GLN A C 1
ATOM 2135 O O . GLN A 1 280 ? 0.802 -52.5 -26.156 1 39.28 280 GLN A O 1
ATOM 2140 N N . PRO A 1 281 ? 0.685 -54.219 -24.672 1 45.5 281 PRO A N 1
ATOM 2141 C CA . PRO A 1 281 ? 1.734 -54.969 -25.391 1 45.5 281 PRO A CA 1
ATOM 2142 C C . PRO A 1 281 ? 1.444 -55.094 -26.891 1 45.5 281 PRO A C 1
ATOM 2144 O O . PRO A 1 281 ? 0.282 -55.188 -27.281 1 45.5 281 PRO A O 1
ATOM 2147 N N . ALA A 1 282 ? 2.363 -54.719 -27.719 1 44.72 282 ALA A N 1
ATOM 2148 C CA . ALA A 1 282 ? 2.309 -55.219 -29.094 1 44.72 282 ALA A CA 1
ATOM 2149 C C . ALA A 1 282 ? 2.352 -56.75 -29.109 1 44.72 282 ALA A C 1
ATOM 2151 O O . ALA A 1 282 ? 3.076 -57.375 -28.328 1 44.72 282 ALA A O 1
ATOM 2152 N N . MET B 1 1 ? -5.859 -23.156 14.672 1 45.81 1 MET B N 1
ATOM 2153 C CA . MET B 1 1 ? -6.961 -22.594 13.891 1 45.81 1 MET B CA 1
ATOM 2154 C C . MET B 1 1 ? -6.758 -21.109 13.656 1 45.81 1 MET B C 1
ATOM 2156 O O . MET B 1 1 ? -6.371 -20.375 14.57 1 45.81 1 MET B O 1
ATOM 2160 N N . ARG B 1 2 ? -6.746 -20.781 12.445 1 57.19 2 ARG B N 1
ATOM 2161 C CA . ARG B 1 2 ? -6.559 -19.359 12.156 1 57.19 2 ARG B CA 1
ATOM 2162 C C . ARG B 1 2 ? -7.676 -18.531 12.773 1 57.19 2 ARG B C 1
ATOM 2164 O O . ARG B 1 2 ? -8.852 -18.891 12.695 1 57.19 2 ARG B O 1
ATOM 2171 N N . PRO B 1 3 ? -7.309 -17.547 13.594 1 57.75 3 PRO B N 1
ATOM 2172 C CA . PRO B 1 3 ? -8.367 -16.672 14.086 1 57.75 3 PRO B CA 1
ATOM 2173 C C . PRO B 1 3 ? -9.203 -16.062 12.961 1 57.75 3 PRO B C 1
ATOM 2175 O O . PRO B 1 3 ? -8.68 -15.797 11.875 1 57.75 3 PRO B O 1
ATOM 2178 N N . ASP B 1 4 ? -10.469 -16.156 13.016 1 59.78 4 ASP B N 1
ATOM 2179 C CA . ASP B 1 4 ? -11.367 -15.477 12.086 1 59.78 4 ASP B CA 1
ATOM 2180 C C . ASP B 1 4 ? -11.219 -13.961 12.18 1 59.78 4 ASP B C 1
ATOM 2182 O O . ASP B 1 4 ? -11.688 -13.344 13.148 1 59.78 4 ASP B O 1
ATOM 2186 N N . ARG B 1 5 ? -10.398 -13.461 11.5 1 62.72 5 ARG B N 1
ATOM 2187 C CA . ARG B 1 5 ? -10.195 -12.016 11.586 1 62.72 5 ARG B CA 1
ATOM 2188 C C . ARG B 1 5 ? -11.188 -11.273 10.703 1 62.72 5 ARG B C 1
ATOM 2190 O O . ARG B 1 5 ? -11.203 -10.039 10.688 1 62.72 5 ARG B O 1
ATOM 2197 N N . GLY B 1 6 ? -12.109 -11.961 10.195 1 58.66 6 GLY B N 1
ATOM 2198 C CA . GLY B 1 6 ? -13.055 -11.305 9.305 1 58.66 6 GLY B CA 1
ATOM 2199 C C . GLY B 1 6 ? -12.383 -10.555 8.172 1 58.66 6 GLY B C 1
ATOM 2200 O O . GLY B 1 6 ? -11.289 -10.93 7.73 1 58.66 6 GLY B O 1
ATOM 2201 N N . ARG B 1 7 ? -13.109 -9.602 7.484 1 61.28 7 ARG B N 1
ATOM 2202 C CA . ARG B 1 7 ? -12.656 -8.719 6.406 1 61.28 7 ARG B CA 1
ATOM 2203 C C . ARG B 1 7 ? -11.727 -7.633 6.941 1 61.28 7 ARG B C 1
ATOM 2205 O O . ARG B 1 7 ? -11.695 -7.375 8.141 1 61.28 7 ARG B O 1
ATOM 2212 N N . PHE B 1 8 ? -10.781 -7.328 6.164 1 63.38 8 PHE B N 1
ATOM 2213 C CA . PHE B 1 8 ? -9.969 -6.164 6.504 1 63.38 8 PHE B CA 1
ATOM 2214 C C . PHE B 1 8 ? -10.828 -5.074 7.133 1 63.38 8 PHE B C 1
ATOM 2216 O O . PHE B 1 8 ? -11.828 -4.648 6.551 1 63.38 8 PHE B O 1
ATOM 2223 N N . PRO B 1 9 ? -10.555 -4.73 8.391 1 59.59 9 PRO B N 1
ATOM 2224 C CA . PRO B 1 9 ? -11.461 -3.777 9.023 1 59.59 9 PRO B CA 1
ATOM 2225 C C . PRO B 1 9 ? -11.406 -2.393 8.391 1 59.59 9 PRO B C 1
ATOM 2227 O O . PRO B 1 9 ? -10.328 -1.928 8.008 1 59.59 9 PRO B O 1
ATOM 2230 N N . ASP B 1 10 ? -12.508 -1.913 8.031 1 64.75 10 ASP B N 1
ATOM 2231 C CA . ASP B 1 10 ? -12.586 -0.537 7.551 1 64.75 10 ASP B CA 1
ATOM 2232 C C . ASP B 1 10 ? -12.148 0.448 8.633 1 64.75 10 ASP B C 1
ATOM 2234 O O . ASP B 1 10 ? -11.469 1.436 8.344 1 64.75 10 ASP B O 1
ATOM 2238 N N . ARG B 1 11 ? -12.539 0.135 9.883 1 69.38 11 ARG B N 1
ATOM 2239 C CA . ARG B 1 11 ? -12.148 0.93 11.047 1 69.38 11 ARG B CA 1
ATOM 2240 C C . ARG B 1 11 ? -11.805 0.037 12.234 1 69.38 11 ARG B C 1
ATOM 2242 O O . ARG B 1 11 ? -12.648 -0.733 12.703 1 69.38 11 ARG B O 1
ATOM 2249 N N . PRO B 1 12 ? -10.508 0.19 12.594 1 72.25 12 PRO B N 1
ATOM 2250 C CA . PRO B 1 12 ? -10.164 -0.642 13.75 1 72.25 12 PRO B CA 1
ATOM 2251 C C . PRO B 1 12 ? -10.891 -0.215 15.023 1 72.25 12 PRO B C 1
ATOM 2253 O O . PRO B 1 12 ? -11.023 0.982 15.289 1 72.25 12 PRO B O 1
ATOM 2256 N N . GLU B 1 13 ? -11.547 -1.062 15.688 1 67.12 13 GLU B N 1
ATOM 2257 C CA . GLU B 1 13 ? -12.422 -0.803 16.828 1 67.12 13 GLU B CA 1
ATOM 2258 C C . GLU B 1 13 ? -11.648 -0.198 18 1 67.12 13 GLU B C 1
ATOM 2260 O O . GLU B 1 13 ? -12.18 0.625 18.75 1 67.12 13 GLU B O 1
ATOM 2265 N N . ASP B 1 14 ? -10.43 -0.419 18.125 1 73.69 14 ASP B N 1
ATOM 2266 C CA . ASP B 1 14 ? -9.75 -0.037 19.359 1 73.69 14 ASP B CA 1
ATOM 2267 C C . ASP B 1 14 ? -8.836 1.166 19.125 1 73.69 14 ASP B C 1
ATOM 2269 O O . ASP B 1 14 ? -8.016 1.5 19.984 1 73.69 14 ASP B O 1
ATOM 2273 N N . VAL B 1 15 ? -9.164 1.749 18.062 1 77.56 15 VAL B N 1
ATOM 2274 C CA . VAL B 1 15 ? -8.312 2.898 17.766 1 77.56 15 VAL B CA 1
ATOM 2275 C C . VAL B 1 15 ? -9.117 4.188 17.922 1 77.56 15 VAL B C 1
ATOM 2277 O O . VAL B 1 15 ? -10.219 4.305 17.375 1 77.56 15 VAL B O 1
ATOM 2280 N N . VAL B 1 16 ? -8.562 5.051 18.781 1 77.38 16 VAL B N 1
ATOM 2281 C CA . VAL B 1 16 ? -9.359 6.234 19.078 1 77.38 16 VAL B CA 1
ATOM 2282 C C . VAL B 1 16 ? -8.625 7.484 18.594 1 77.38 16 VAL B C 1
ATOM 2284 O O . VAL B 1 16 ? -7.391 7.516 18.562 1 77.38 16 VAL B O 1
ATOM 2287 N N . CYS B 1 17 ? -9.281 8.383 18.094 1 89 17 CYS B N 1
ATOM 2288 C CA . CYS B 1 17 ? -8.914 9.758 17.766 1 89 17 CYS B CA 1
ATOM 2289 C C . CYS B 1 17 ? -9.578 10.734 18.719 1 89 17 CYS B C 1
ATOM 2291 O O . CYS B 1 17 ? -10.805 10.766 18.844 1 89 17 CYS B O 1
ATOM 2293 N N . THR B 1 18 ? -8.789 11.516 19.5 1 94 18 THR B N 1
ATOM 2294 C CA . THR B 1 18 ? -9.344 12.445 20.484 1 94 18 THR B CA 1
ATOM 2295 C C . THR B 1 18 ? -8.945 13.883 20.141 1 94 18 THR B C 1
ATOM 2297 O O . THR B 1 18 ? -7.805 14.133 19.75 1 94 18 THR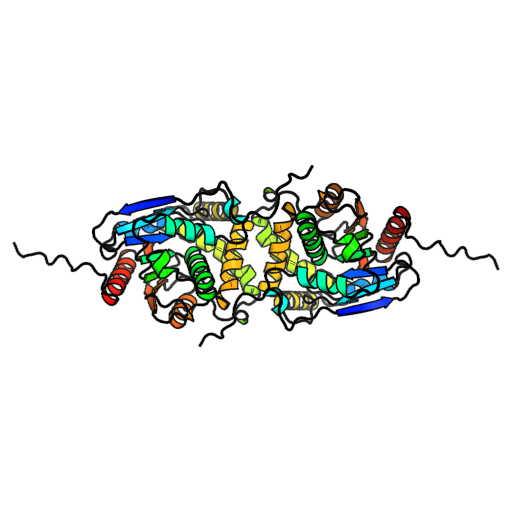 B O 1
ATOM 2300 N N . VAL B 1 19 ? -9.891 14.758 20.281 1 97.5 19 VAL B N 1
ATOM 2301 C CA . VAL B 1 19 ? -9.648 16.172 20.047 1 97.5 19 VAL B CA 1
ATOM 2302 C C . VAL B 1 19 ? -9.766 16.938 21.359 1 97.5 19 VAL B C 1
ATOM 2304 O O . VAL B 1 19 ? -10.672 16.688 22.172 1 97.5 19 VAL B O 1
ATOM 2307 N N . ARG B 1 20 ? -8.82 17.844 21.578 1 96.75 20 ARG B N 1
ATOM 2308 C CA . ARG B 1 20 ? -8.797 18.641 22.797 1 96.75 20 ARG B CA 1
ATOM 2309 C C . ARG B 1 20 ? -8.703 20.125 22.484 1 96.75 20 ARG B C 1
ATOM 2311 O O . ARG B 1 20 ? -8.047 20.531 21.516 1 96.75 20 ARG B O 1
ATOM 2318 N N . HIS B 1 21 ? -9.375 20.875 23.359 1 97.06 21 HIS B N 1
ATOM 2319 C CA . HIS B 1 21 ? -9.242 22.312 23.297 1 97.06 21 HIS B CA 1
ATOM 2320 C C . HIS B 1 21 ? -7.914 22.781 23.906 1 97.06 21 HIS B C 1
ATOM 2322 O O . HIS B 1 21 ? -7.734 22.734 25.125 1 97.06 21 HIS B O 1
ATOM 2328 N N . ARG B 1 22 ? -7.012 23.188 23.078 1 94.81 22 ARG B N 1
ATOM 2329 C CA . ARG B 1 22 ? -5.633 23.453 23.484 1 94.81 22 ARG B CA 1
ATOM 2330 C C . ARG B 1 22 ? -5.469 24.875 23.969 1 94.81 22 ARG B C 1
ATOM 2332 O O . ARG B 1 22 ? -4.766 25.125 24.953 1 94.81 22 ARG B O 1
ATOM 2339 N N . ARG B 1 23 ? -6.035 25.812 23.281 1 92.75 23 ARG B N 1
ATOM 2340 C CA . ARG B 1 23 ? -5.93 27.234 23.594 1 92.75 23 ARG B CA 1
ATOM 2341 C C . ARG B 1 23 ? -7.227 27.969 23.266 1 92.75 23 ARG B C 1
ATOM 2343 O O . ARG B 1 23 ? -7.418 28.438 22.141 1 92.75 23 ARG B O 1
ATOM 2350 N N . PRO B 1 24 ? -8.086 28.125 24.297 1 90.56 24 PRO B N 1
ATOM 2351 C CA . PRO B 1 24 ? -9.336 28.859 24.078 1 90.56 24 PRO B CA 1
ATOM 2352 C C . PRO B 1 24 ? -9.125 30.312 23.719 1 90.56 24 PRO B C 1
ATOM 2354 O O . PRO B 1 24 ? -8.211 30.969 24.25 1 90.56 24 PRO B O 1
ATOM 2357 N N . SER B 1 25 ? -9.766 30.719 22.703 1 90 25 SER B N 1
ATOM 2358 C CA . SER B 1 25 ? -9.766 32.094 22.266 1 90 25 SER B CA 1
ATOM 2359 C C . SER B 1 25 ? -11.086 32.469 21.609 1 90 25 SER B C 1
ATOM 2361 O O . SER B 1 25 ? -11.906 31.609 21.297 1 90 25 SER B O 1
ATOM 2363 N N . ASP B 1 26 ? -11.266 33.75 21.5 1 88.31 26 ASP B N 1
ATOM 2364 C CA . ASP B 1 26 ? -12.477 34.25 20.844 1 88.31 26 ASP B CA 1
ATOM 2365 C C . ASP B 1 26 ? -12.289 34.312 19.328 1 88.31 26 ASP B C 1
ATOM 2367 O O . ASP B 1 26 ? -13.219 34.656 18.594 1 88.31 26 ASP B O 1
ATOM 2371 N N . GLY B 1 27 ? -11.148 33.875 18.891 1 89.69 27 GLY B N 1
ATOM 2372 C CA . GLY B 1 27 ? -10.867 33.906 17.469 1 89.69 27 GLY B CA 1
ATOM 2373 C C . GLY B 1 27 ? -11.453 32.719 16.734 1 89.69 27 GLY B C 1
ATOM 2374 O O . GLY B 1 27 ? -12.172 31.906 17.312 1 89.69 27 GLY B O 1
ATOM 2375 N N . THR B 1 28 ? -11.227 32.719 15.445 1 92.06 28 THR B N 1
ATOM 2376 C CA . THR B 1 28 ? -11.68 31.641 14.602 1 92.06 28 THR B CA 1
ATOM 2377 C C . THR B 1 28 ? -11.117 30.297 15.086 1 92.06 28 THR B C 1
ATOM 2379 O O . THR B 1 28 ? -9.953 30.219 15.477 1 92.06 28 THR B O 1
ATOM 2382 N N . GLY B 1 29 ? -11.945 29.281 15.109 1 95.19 29 GLY B N 1
ATOM 2383 C CA . GLY B 1 29 ? -11.484 27.953 15.477 1 95.19 29 GLY B CA 1
ATOM 2384 C C . GLY B 1 29 ? -10.492 27.359 14.492 1 95.19 29 GLY B C 1
ATOM 2385 O O . GLY B 1 29 ? -10.578 27.609 13.289 1 95.19 29 GLY B O 1
ATOM 2386 N N . ALA B 1 30 ? -9.555 26.609 15.086 1 97.69 30 ALA B N 1
ATOM 2387 C CA . ALA B 1 30 ? -8.594 25.891 14.242 1 97.69 30 ALA B CA 1
ATOM 2388 C C . ALA B 1 30 ? -8.328 24.484 14.781 1 97.69 30 ALA B C 1
ATOM 2390 O O . ALA B 1 30 ? -8.117 24.312 15.984 1 97.69 30 ALA B O 1
ATOM 2391 N N . LEU B 1 31 ? -8.414 23.547 13.93 1 98.69 31 LEU B N 1
ATOM 2392 C CA . LEU B 1 31 ? -8.062 22.172 14.273 1 98.69 31 LEU B CA 1
ATOM 2393 C C . LEU B 1 31 ? -6.672 21.812 13.75 1 98.69 31 LEU B C 1
ATOM 2395 O O . LEU B 1 31 ? -6.402 21.953 12.555 1 98.69 31 LEU B O 1
ATOM 2399 N N . LEU B 1 32 ? -5.809 21.422 14.68 1 98.75 32 LEU B N 1
ATOM 2400 C CA . LEU B 1 32 ? -4.434 21.062 14.336 1 98.75 32 LEU B CA 1
ATOM 2401 C C . LEU B 1 32 ? -4.258 19.547 14.281 1 98.75 32 LEU B C 1
ATOM 2403 O O . LEU B 1 32 ? -4.516 18.859 15.266 1 98.75 32 LEU B O 1
ATOM 2407 N N . LEU B 1 33 ? -3.809 19.031 13.094 1 98.69 33 LEU B N 1
ATOM 2408 C CA . LEU B 1 33 ? -3.6 17.609 12.852 1 98.69 33 LEU B CA 1
ATOM 2409 C C . LEU B 1 33 ? -2.117 17.297 12.688 1 98.69 33 LEU B C 1
ATOM 2411 O O . LEU B 1 33 ? -1.457 17.844 11.797 1 98.69 33 LEU B O 1
ATOM 2415 N N . HIS B 1 34 ? -1.597 16.422 13.539 1 97.56 34 HIS B N 1
ATOM 2416 C CA . HIS B 1 34 ? -0.178 16.094 13.492 1 97.56 34 HIS B CA 1
ATOM 2417 C C . HIS B 1 34 ? 0.099 15.039 12.422 1 97.56 34 HIS B C 1
ATOM 2419 O O . HIS B 1 34 ? -0.825 14.383 11.938 1 97.56 34 HIS B O 1
ATOM 2425 N N . GLY B 1 35 ? 1.333 14.883 12.047 1 96.81 35 GLY B N 1
ATOM 2426 C CA . GLY B 1 35 ? 1.759 13.922 11.039 1 96.81 35 GLY B CA 1
ATOM 2427 C C . GLY B 1 35 ? 2.004 12.539 11.602 1 96.81 35 GLY B C 1
ATOM 2428 O O . GLY B 1 35 ? 1.681 12.266 12.766 1 96.81 35 GLY B O 1
ATOM 2429 N N . LEU B 1 36 ? 2.551 11.68 10.812 1 95.19 36 LEU B N 1
ATOM 2430 C CA . LEU B 1 36 ? 2.779 10.281 11.156 1 95.19 36 LEU B CA 1
ATOM 2431 C C . LEU B 1 36 ? 3.814 10.164 12.273 1 95.19 36 LEU B C 1
ATOM 2433 O O . LEU B 1 36 ? 4.84 10.844 12.25 1 95.19 36 LEU B O 1
ATOM 2437 N N . ALA B 1 37 ? 3.562 9.289 13.188 1 92.38 37 ALA B N 1
ATOM 2438 C CA . ALA B 1 37 ? 4.453 8.914 14.281 1 92.38 37 ALA B CA 1
ATOM 2439 C C . ALA B 1 37 ? 4.805 10.125 15.141 1 92.38 37 ALA B C 1
ATOM 2441 O O . ALA B 1 37 ? 5.93 10.242 15.633 1 92.38 37 ALA B O 1
ATOM 2442 N N . ASN B 1 38 ? 3.957 11.055 15.172 1 92.94 38 ASN B N 1
ATOM 2443 C CA . ASN B 1 38 ? 4.102 12.258 15.977 1 92.94 38 ASN B CA 1
ATOM 2444 C C . ASN B 1 38 ? 3.004 12.359 17.031 1 92.94 38 ASN B C 1
ATOM 2446 O O . ASN B 1 38 ? 2.496 11.344 17.516 1 92.94 38 ASN B O 1
ATOM 2450 N N . SER B 1 39 ? 2.834 13.516 17.594 1 93.12 39 SER B N 1
ATOM 2451 C CA . SER B 1 39 ? 1.773 13.82 18.547 1 93.12 39 SER B CA 1
ATOM 2452 C C . SER B 1 39 ? 1.373 15.289 18.484 1 93.12 39 SER B C 1
ATOM 2454 O O . SER B 1 39 ? 2 16.078 17.781 1 93.12 39 SER B O 1
ATOM 2456 N N . SER B 1 40 ? 0.34 15.562 19.266 1 95.56 40 SER B N 1
ATOM 2457 C CA . SER B 1 40 ? -0.138 16.938 19.281 1 95.56 40 SER B CA 1
ATOM 2458 C C . SER B 1 40 ? 0.918 17.891 19.844 1 95.56 40 SER B C 1
ATOM 2460 O O . SER B 1 40 ? 0.821 19.109 19.688 1 95.56 40 SER B O 1
ATOM 2462 N N . SER B 1 41 ? 1.941 17.375 20.422 1 94.19 41 SER B N 1
ATOM 2463 C CA . SER B 1 41 ? 2.99 18.203 21.016 1 94.19 41 SER B CA 1
ATOM 2464 C C . SER B 1 41 ? 3.779 18.953 19.938 1 94.19 41 SER B C 1
ATOM 2466 O O . SER B 1 41 ? 4.484 19.906 20.234 1 94.19 41 SER B O 1
ATOM 2468 N N . VAL B 1 42 ? 3.643 18.516 18.719 1 95.75 42 VAL B N 1
ATOM 2469 C CA . VAL B 1 42 ? 4.344 19.172 17.625 1 95.75 42 VAL B CA 1
ATOM 2470 C C . VAL B 1 42 ? 3.838 20.594 17.453 1 95.75 42 VAL B C 1
ATOM 2472 O O . VAL B 1 42 ? 4.512 21.438 16.859 1 95.75 42 VAL B O 1
ATOM 2475 N N . TRP B 1 43 ? 2.717 20.891 18.047 1 97 43 TRP B N 1
ATOM 2476 C CA . TRP B 1 43 ? 2.082 22.203 17.891 1 97 43 TRP B CA 1
ATOM 2477 C C . TRP B 1 43 ? 2.342 23.078 19.094 1 97 43 TRP B C 1
ATOM 2479 O O . TRP B 1 43 ? 1.864 24.219 19.156 1 97 43 TRP B O 1
ATOM 2489 N N . ASP B 1 44 ? 3.088 22.578 20.078 1 95.25 44 ASP B N 1
ATOM 2490 C CA . ASP B 1 44 ? 3.309 23.312 21.328 1 95.25 44 ASP B CA 1
ATOM 2491 C C . ASP B 1 44 ? 3.973 24.672 21.047 1 95.25 44 ASP B C 1
ATOM 2493 O O . ASP B 1 44 ? 3.561 25.688 21.609 1 95.25 44 ASP B O 1
ATOM 2497 N N . ALA B 1 45 ? 4.984 24.719 20.203 1 94.69 45 ALA B N 1
ATOM 2498 C CA . ALA B 1 45 ? 5.68 25.953 19.891 1 94.69 45 ALA B CA 1
ATOM 2499 C C . ALA B 1 45 ? 4.734 26.969 19.234 1 94.69 45 ALA B C 1
ATOM 2501 O O . ALA B 1 45 ? 4.758 28.156 19.578 1 94.69 45 ALA B O 1
ATOM 2502 N N . LEU B 1 46 ? 3.898 26.469 18.359 1 94.56 46 LEU B N 1
ATOM 2503 C CA . LEU B 1 46 ? 2.918 27.328 17.719 1 94.56 46 LEU B CA 1
ATOM 2504 C C . LEU B 1 46 ? 1.92 27.875 18.734 1 94.56 46 LEU B C 1
ATOM 2506 O O . LEU B 1 46 ? 1.564 29.062 18.688 1 94.56 46 LEU B O 1
ATOM 2510 N N . ALA B 1 47 ? 1.436 27.016 19.609 1 93.94 47 ALA B N 1
ATOM 2511 C CA . ALA B 1 47 ? 0.459 27.422 20.609 1 93.94 47 ALA B CA 1
ATOM 2512 C C . ALA B 1 47 ? 1.018 28.516 21.516 1 93.94 47 ALA B C 1
ATOM 2514 O O . ALA B 1 47 ? 0.259 29.266 22.141 1 93.94 47 ALA B O 1
ATOM 2515 N N . GLY B 1 48 ? 2.34 28.594 21.562 1 92.31 48 GLY B N 1
ATOM 2516 C CA . GLY B 1 48 ? 2.992 29.625 22.359 1 92.31 48 GLY B CA 1
ATOM 2517 C C . GLY B 1 48 ? 3.113 30.953 21.641 1 92.31 48 GLY B C 1
ATOM 2518 O O . GLY B 1 48 ? 3.496 31.953 22.25 1 92.31 48 GLY B O 1
ATOM 2519 N N . THR B 1 49 ? 2.768 30.969 20.406 1 92.25 49 THR B N 1
ATOM 2520 C CA . THR B 1 49 ? 2.824 32.188 19.609 1 92.25 49 THR B CA 1
ATOM 2521 C C . THR B 1 49 ? 1.446 32.844 19.516 1 92.25 49 THR B C 1
ATOM 2523 O O . THR B 1 49 ? 0.494 32.375 20.156 1 92.25 49 THR B O 1
ATOM 2526 N N . ARG B 1 50 ? 1.313 33.938 18.719 1 85.44 50 ARG B N 1
ATOM 2527 C CA . ARG B 1 50 ? 0.028 34.594 18.469 1 85.44 50 ARG B CA 1
ATOM 2528 C C . ARG B 1 50 ? -0.883 33.688 17.641 1 85.44 50 ARG B C 1
ATOM 2530 O O . ARG B 1 50 ? -2.078 33.594 17.906 1 85.44 50 ARG B O 1
ATOM 2537 N N . ALA B 1 51 ? -0.343 33.062 16.703 1 82.06 51 ALA B N 1
ATOM 2538 C CA . ALA B 1 51 ? -1.033 32.156 15.781 1 82.06 51 ALA B CA 1
ATOM 2539 C C . ALA B 1 51 ? -2.318 32.781 15.25 1 82.06 51 ALA B C 1
ATOM 2541 O O . ALA B 1 51 ? -3.383 32.156 15.289 1 82.06 51 ALA B O 1
ATOM 2542 N N . GLY B 1 52 ? -2.262 34.094 14.984 1 79.38 52 GLY B N 1
ATOM 2543 C CA . GLY B 1 52 ? -3.396 34.812 14.406 1 79.38 52 GLY B CA 1
ATOM 2544 C C . GLY B 1 52 ? -4.543 35 15.383 1 79.38 52 GLY B C 1
ATOM 2545 O O . GLY B 1 52 ? -5.625 35.438 14.992 1 79.38 52 GLY B O 1
ATOM 2546 N N . GLY B 1 53 ? -4.336 34.562 16.672 1 87.5 53 GLY B N 1
ATOM 2547 C CA . GLY B 1 53 ? -5.402 34.656 17.656 1 87.5 53 GLY B CA 1
ATOM 2548 C C . GLY B 1 53 ? -6.426 33.531 17.531 1 87.5 53 GLY B C 1
ATOM 2549 O O . GLY B 1 53 ? -7.543 33.656 18.047 1 87.5 53 GLY B O 1
ATOM 2550 N N . LEU B 1 54 ? -6.078 32.469 16.938 1 93.12 54 LEU B N 1
ATOM 2551 C CA . LEU B 1 54 ? -6.973 31.344 16.656 1 93.12 54 LEU B CA 1
ATOM 2552 C C . LEU B 1 54 ? -7.355 30.625 17.938 1 93.12 54 LEU B C 1
ATOM 2554 O O . LEU B 1 54 ? -6.562 30.547 18.891 1 93.12 54 LEU B O 1
ATOM 2558 N N . ASP B 1 55 ? -8.57 30.125 17.984 1 95.12 55 ASP B N 1
ATOM 2559 C CA . ASP B 1 55 ? -9.023 29.156 18.984 1 95.12 55 ASP B CA 1
ATOM 2560 C C . ASP B 1 55 ? -8.547 27.75 18.641 1 95.12 55 ASP B C 1
ATOM 2562 O O . ASP B 1 55 ? -9.125 27.094 17.766 1 95.12 55 ASP B O 1
ATOM 2566 N N . LEU B 1 56 ? -7.535 27.297 19.359 1 97.12 56 LEU B N 1
ATOM 2567 C CA . LEU B 1 56 ? -6.785 26.141 18.875 1 97.12 56 LEU B CA 1
ATOM 2568 C C . LEU B 1 56 ? -7.316 24.844 19.484 1 97.12 56 LEU B C 1
ATOM 2570 O O . LEU B 1 56 ? -7.398 24.719 20.719 1 97.12 56 LEU B O 1
ATOM 2574 N N . TRP B 1 57 ? -7.668 23.938 18.609 1 98.06 57 TRP B N 1
ATOM 2575 C CA . TRP B 1 57 ? -7.961 22.547 18.938 1 98.06 57 TRP B CA 1
ATOM 2576 C C . TRP B 1 57 ? -6.895 21.625 18.375 1 98.06 57 TRP B C 1
ATOM 2578 O O . TRP B 1 57 ? -6.422 21.812 17.25 1 98.06 57 TRP B O 1
ATOM 2588 N N . THR B 1 58 ? -6.492 20.594 19.203 1 98.06 58 THR B N 1
ATOM 2589 C CA . THR B 1 58 ? -5.508 19.625 18.719 1 98.06 58 THR B CA 1
ATOM 2590 C C . THR B 1 58 ? -6.086 18.219 18.75 1 98.06 58 THR B C 1
ATOM 2592 O O . THR B 1 58 ? -6.828 17.859 19.672 1 98.06 58 THR B O 1
ATOM 2595 N N . ALA B 1 59 ? -5.75 17.453 17.766 1 97.62 59 ALA B N 1
ATOM 2596 C CA . ALA B 1 59 ? -6.156 16.062 17.703 1 97.62 59 ALA B CA 1
ATOM 2597 C C . ALA B 1 59 ? -4.988 15.133 18.031 1 97.62 59 ALA B C 1
ATOM 2599 O O . ALA B 1 59 ? -3.859 15.375 17.594 1 97.62 59 ALA B O 1
ATOM 2600 N N . GLU B 1 60 ? -5.246 14.188 18.859 1 96.19 60 GLU B N 1
ATOM 2601 C CA . GLU B 1 60 ? -4.379 13.016 18.938 1 96.19 60 GLU B CA 1
ATOM 2602 C C . GLU B 1 60 ? -4.848 11.914 18 1 96.19 60 GLU B C 1
ATOM 2604 O O . GLU B 1 60 ? -5.852 11.25 18.25 1 96.19 60 GLU B O 1
ATOM 2609 N N . LEU B 1 61 ? -4.082 11.75 16.953 1 96.19 61 LEU B N 1
ATOM 2610 C CA . LEU B 1 61 ? -4.484 10.836 15.883 1 96.19 61 LEU B CA 1
ATOM 2611 C C . LEU B 1 61 ? -3.936 9.438 16.125 1 96.19 61 LEU B C 1
ATOM 2613 O O . LEU B 1 61 ? -2.975 9.266 16.875 1 96.19 61 LEU B O 1
ATOM 2617 N N . PRO B 1 62 ? -4.539 8.43 15.492 1 93.31 62 PRO B N 1
ATOM 2618 C CA . PRO B 1 62 ? -4.191 7.043 15.797 1 93.31 62 PRO B CA 1
ATOM 2619 C C . PRO B 1 62 ? -2.766 6.688 15.383 1 93.31 62 PRO B C 1
ATOM 2621 O O . PRO B 1 62 ? -2.205 5.707 15.875 1 93.31 62 PRO B O 1
ATOM 2624 N N . TRP B 1 63 ? -2.148 7.402 14.555 1 93.69 63 TRP B N 1
ATOM 2625 C CA . TRP B 1 63 ? -0.794 7.094 14.102 1 93.69 63 TRP B CA 1
ATOM 2626 C C . TRP B 1 63 ? 0.24 7.859 14.922 1 93.69 63 TRP B C 1
ATOM 2628 O O . TRP B 1 63 ? 1.38 8.031 14.492 1 93.69 63 TRP B O 1
ATOM 2638 N N . GLY B 1 64 ? -0.186 8.281 16.047 1 90.88 64 GLY B N 1
ATOM 2639 C CA . GLY B 1 64 ? 0.758 8.898 16.953 1 90.88 64 GLY B CA 1
ATOM 2640 C C . GLY B 1 64 ? 1.745 7.918 17.562 1 90.88 64 GLY B C 1
ATOM 2641 O O . GLY B 1 64 ? 1.498 6.711 17.562 1 90.88 64 GLY B O 1
ATOM 2642 N N . GLY B 1 65 ? 2.951 8.281 18 1 75.81 65 GLY B N 1
ATOM 2643 C CA . GLY B 1 65 ? 4.066 7.477 18.484 1 75.81 65 GLY B CA 1
ATOM 2644 C C . GLY B 1 65 ? 3.684 6.52 19.594 1 75.81 65 GLY B C 1
ATOM 2645 O O . GLY B 1 65 ? 4.273 5.445 19.719 1 75.81 65 GLY B O 1
ATOM 2646 N N . GLY B 1 66 ? 2.705 6.73 20.344 1 75.38 66 GLY B N 1
ATOM 2647 C CA . GLY B 1 66 ? 2.41 5.867 21.469 1 75.38 66 GLY B CA 1
ATOM 2648 C C . GLY B 1 66 ? 1.155 5.039 21.281 1 75.38 66 GLY B C 1
ATOM 2649 O O . GLY B 1 66 ? 0.742 4.309 22.188 1 75.38 66 GLY B O 1
ATOM 2650 N N . GLN B 1 67 ? 0.761 4.988 20.141 1 78.75 67 GLN B N 1
ATOM 2651 C CA . GLN B 1 67 ? -0.514 4.316 19.922 1 78.75 67 GLN B CA 1
ATOM 2652 C C . GLN B 1 67 ? -0.311 2.969 19.234 1 78.75 67 GLN B C 1
ATOM 2654 O O . GLN B 1 67 ? 0.777 2.68 18.734 1 78.75 67 GLN B O 1
ATOM 2659 N N . SER B 1 68 ? -1.321 2.123 19.328 1 80.31 68 SER B N 1
ATOM 2660 C CA . SER B 1 68 ? -1.334 0.821 18.672 1 80.31 68 SER B CA 1
ATOM 2661 C C . SER B 1 68 ? -1.213 0.966 17.156 1 80.31 68 SER B C 1
ATOM 2663 O O . SER B 1 68 ? -1.813 1.866 16.562 1 80.31 68 SER B O 1
ATOM 2665 N N . PRO B 1 69 ? -0.381 0.062 16.562 1 83.19 69 PRO B N 1
ATOM 2666 C CA . PRO B 1 69 ? -0.24 0.122 15.109 1 83.19 69 PRO B CA 1
ATOM 2667 C C . PRO B 1 69 ? -1.466 -0.418 14.375 1 83.19 69 PRO B C 1
ATOM 2669 O O . PRO B 1 69 ? -1.484 -0.454 13.141 1 83.19 69 PRO B O 1
ATOM 2672 N N . ALA B 1 70 ? -2.5 -0.771 15.031 1 86 70 ALA B N 1
ATOM 2673 C CA . ALA B 1 70 ? -3.668 -1.434 14.453 1 86 70 ALA B CA 1
ATOM 2674 C C . ALA B 1 70 ? -4.434 -0.491 13.531 1 86 70 ALA B C 1
ATOM 2676 O O . ALA B 1 70 ? -5.195 -0.939 12.672 1 86 70 ALA B O 1
ATOM 2677 N N . TRP B 1 71 ? -4.184 0.812 13.672 1 88.62 71 TRP B N 1
ATOM 2678 C CA . TRP B 1 71 ? -4.848 1.785 12.812 1 88.62 71 TRP B CA 1
ATOM 2679 C C . TRP B 1 71 ? -4.508 1.539 11.344 1 88.62 71 TRP B C 1
ATOM 2681 O O . TRP B 1 71 ? -5.305 1.845 10.453 1 88.62 71 TRP B O 1
ATOM 2691 N N . ALA B 1 72 ? -3.344 0.92 11.172 1 89.88 72 ALA B N 1
ATOM 2692 C CA . ALA B 1 72 ? -2.803 0.812 9.82 1 89.88 72 ALA B CA 1
ATOM 2693 C C . ALA B 1 72 ? -3.283 -0.464 9.141 1 89.88 72 ALA B C 1
ATOM 2695 O O . ALA B 1 72 ? -3 -0.688 7.961 1 89.88 72 ALA B O 1
ATOM 2696 N N . TYR B 1 73 ? -3.994 -1.276 9.906 1 86.62 73 TYR B N 1
ATOM 2697 C CA . TYR B 1 73 ? -4.516 -2.49 9.289 1 86.62 73 TYR B CA 1
ATOM 2698 C C . TYR B 1 73 ? -5.641 -2.166 8.32 1 86.62 73 TYR B C 1
ATOM 2700 O O . TYR B 1 73 ? -5.926 -2.943 7.402 1 86.62 73 TYR B O 1
ATOM 2708 N N . SER B 1 74 ? -6.176 -0.968 8.555 1 81.81 74 SER B N 1
ATOM 2709 C CA . SER B 1 74 ? -7.16 -0.482 7.59 1 81.81 74 SER B CA 1
ATOM 2710 C C . SER B 1 74 ? -6.484 0.114 6.359 1 81.81 74 SER B C 1
ATOM 2712 O O . SER B 1 74 ? -5.469 0.801 6.477 1 81.81 74 SER B O 1
ATOM 2714 N N . PRO B 1 75 ? -7.113 -0.146 5.219 1 76.5 75 PRO B N 1
ATOM 2715 C CA . PRO B 1 75 ? -6.512 0.423 4.012 1 76.5 75 PRO B CA 1
ATOM 2716 C C . PRO B 1 75 ? -6.676 1.938 3.93 1 76.5 75 PRO B C 1
ATOM 2718 O O . PRO B 1 75 ? -5.941 2.604 3.193 1 76.5 75 PRO B O 1
ATOM 2721 N N . ASP B 1 76 ? -7.605 2.453 4.594 1 82.81 76 ASP B N 1
ATOM 2722 C CA . ASP B 1 76 ? -7.887 3.885 4.551 1 82.81 76 ASP B CA 1
ATOM 2723 C C . ASP B 1 76 ? -7.805 4.504 5.945 1 82.81 76 ASP B C 1
ATOM 2725 O O . ASP B 1 76 ? -8.617 4.191 6.816 1 82.81 76 ASP B O 1
ATOM 2729 N N . ALA B 1 77 ? -6.871 5.379 6.07 1 89.88 77 ALA B N 1
ATOM 2730 C CA . ALA B 1 77 ? -6.688 6 7.379 1 89.88 77 ALA B CA 1
ATOM 2731 C C . ALA B 1 77 ? -7.395 7.348 7.453 1 89.88 77 ALA B C 1
ATOM 2733 O O . ALA B 1 77 ? -7.387 8.008 8.5 1 89.88 77 ALA B O 1
ATOM 2734 N N . SER B 1 78 ? -8.055 7.758 6.375 1 92.25 78 SER B N 1
ATOM 2735 C CA . SER B 1 78 ? -8.695 9.07 6.328 1 92.25 78 SER B CA 1
ATOM 2736 C C . SER B 1 78 ? -9.875 9.141 7.293 1 92.25 78 SER B C 1
ATOM 2738 O O . SER B 1 78 ? -10.305 10.227 7.668 1 92.25 78 SER B O 1
ATOM 2740 N N . TRP B 1 79 ? -10.406 8 7.73 1 89.88 79 TRP B N 1
ATOM 2741 C CA . TRP B 1 79 ? -11.508 7.969 8.688 1 89.88 79 TRP B CA 1
ATOM 2742 C C . TRP B 1 79 ? -11.141 8.719 9.969 1 89.88 79 TRP B C 1
ATOM 2744 O O . TRP B 1 79 ? -12 9.344 10.594 1 89.88 79 TRP B O 1
ATOM 2754 N N . ALA B 1 80 ? -9.898 8.672 10.375 1 93.69 80 ALA B N 1
ATOM 2755 C CA . ALA B 1 80 ? -9.461 9.32 11.602 1 93.69 80 ALA B CA 1
ATOM 2756 C C . ALA B 1 80 ? -9.508 10.836 11.469 1 93.69 80 ALA B C 1
ATOM 2758 O O . ALA B 1 80 ? -9.828 11.539 12.43 1 93.69 80 ALA B O 1
ATOM 2759 N N . VAL B 1 81 ? -9.156 11.336 10.305 1 96.81 81 VAL B N 1
ATOM 2760 C CA . VAL B 1 81 ? -9.25 12.766 10.031 1 96.81 81 VAL B CA 1
ATOM 2761 C C . VAL B 1 81 ? -10.711 13.211 10.102 1 96.81 81 VAL B C 1
ATOM 2763 O O . VAL B 1 81 ? -11.023 14.234 10.711 1 96.81 81 VAL B O 1
ATOM 2766 N N . GLU B 1 82 ? -11.555 12.391 9.523 1 95.81 82 GLU B N 1
ATOM 2767 C CA . GLU B 1 82 ? -12.984 12.695 9.562 1 95.81 82 GLU B CA 1
ATOM 2768 C C . GLU B 1 82 ? -13.5 12.727 11 1 95.81 82 GLU B C 1
ATOM 2770 O O . GLU B 1 82 ? -14.266 13.617 11.375 1 95.81 82 GLU B O 1
ATOM 2775 N N . GLU B 1 83 ? -13.07 11.773 11.734 1 94.81 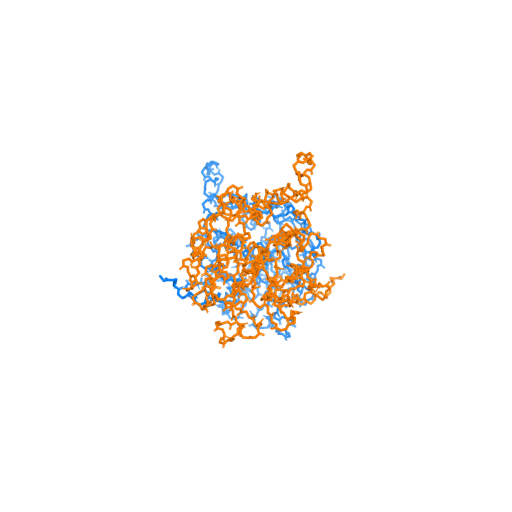83 GLU B N 1
ATOM 2776 C CA . GLU B 1 83 ? -13.477 11.719 13.141 1 94.81 83 GLU B CA 1
ATOM 2777 C C . GLU B 1 83 ? -13.008 12.953 13.898 1 94.81 83 GLU B C 1
ATOM 2779 O O . GLU B 1 83 ? -13.758 13.516 14.703 1 94.81 83 GLU B O 1
ATOM 2784 N N . ALA B 1 84 ? -11.836 13.375 13.68 1 97.56 84 ALA B N 1
ATOM 2785 C CA . ALA B 1 84 ? -11.305 14.57 14.336 1 97.56 84 ALA B CA 1
ATOM 2786 C C . ALA B 1 84 ? -12.109 15.812 13.961 1 97.56 84 ALA B C 1
ATOM 2788 O O . ALA B 1 84 ? -12.461 16.609 14.828 1 97.56 84 ALA B O 1
ATOM 2789 N N . LEU B 1 85 ? -12.43 15.922 12.711 1 98.19 85 LEU B N 1
ATOM 2790 C CA . LEU B 1 85 ? -13.227 17.047 12.234 1 98.19 85 LEU B CA 1
ATOM 2791 C C . LEU B 1 85 ? -14.578 17.094 12.945 1 98.19 85 LEU B C 1
ATOM 2793 O O . LEU B 1 85 ? -15.047 18.172 13.32 1 98.19 85 LEU B O 1
ATOM 2797 N N . GLY B 1 86 ? -15.148 15.945 13.156 1 96.56 86 GLY B N 1
ATOM 2798 C CA . GLY B 1 86 ? -16.484 15.844 13.734 1 96.56 86 GLY B CA 1
ATOM 2799 C C . GLY B 1 86 ? -16.5 16.156 15.219 1 96.56 86 GLY B C 1
ATOM 2800 O O . GLY B 1 86 ? -17.578 16.391 15.789 1 96.56 86 GLY B O 1
ATOM 2801 N N . GLN B 1 87 ? -15.375 16.281 15.82 1 96.69 87 GLN B N 1
ATOM 2802 C CA . GLN B 1 87 ? -15.32 16.438 17.266 1 96.69 87 GLN B CA 1
ATOM 2803 C C . GLN B 1 87 ? -15.164 17.906 17.656 1 96.69 87 GLN B C 1
ATOM 2805 O O . GLN B 1 87 ? -15.219 18.266 18.828 1 96.69 87 GLN B O 1
ATOM 2810 N N . VAL B 1 88 ? -14.922 18.781 16.734 1 97.19 88 VAL B N 1
ATOM 2811 C CA . VAL B 1 88 ? -14.75 20.203 17.047 1 97.19 88 VAL B CA 1
ATOM 2812 C C . VAL B 1 88 ? -16.125 20.875 17.125 1 97.19 88 VAL B C 1
ATOM 2814 O O . VAL B 1 88 ? -16.828 20.969 16.109 1 97.19 88 VAL B O 1
ATOM 2817 N N . PRO B 1 89 ? -16.391 21.391 18.266 1 94.88 89 PRO B N 1
ATOM 2818 C CA . PRO B 1 89 ? -17.688 22.078 18.359 1 94.88 89 PRO B CA 1
ATOM 2819 C C . PRO B 1 89 ? -17.781 23.297 17.453 1 94.88 89 PRO B C 1
ATOM 2821 O O . PRO B 1 89 ? -16.844 24.094 17.391 1 94.88 89 PRO B O 1
ATOM 2824 N N . GLY B 1 90 ? -18.891 23.422 16.703 1 93.69 90 GLY B N 1
ATOM 2825 C CA . GLY B 1 90 ? -19.156 24.594 15.883 1 93.69 90 GLY B CA 1
ATOM 2826 C C . GLY B 1 90 ? -18.469 24.562 14.531 1 93.69 90 GLY B C 1
ATOM 2827 O O . GLY B 1 90 ? -18.625 25.484 13.727 1 93.69 90 GLY B O 1
ATOM 2828 N N . GLY B 1 91 ? -17.688 23.516 14.32 1 96.94 91 GLY B N 1
ATOM 2829 C CA . GLY B 1 91 ? -16.969 23.406 13.055 1 96.94 91 GLY B CA 1
ATOM 2830 C C . GLY B 1 91 ? -15.469 23.578 13.195 1 96.94 91 GLY B C 1
ATOM 2831 O O . GLY B 1 91 ? -15 24.203 14.148 1 96.94 91 GLY B O 1
ATOM 2832 N N . ALA B 1 92 ? -14.742 23.219 12.188 1 97.31 92 ALA B N 1
ATOM 2833 C CA . ALA B 1 92 ? -13.289 23.125 12.297 1 97.31 92 ALA B CA 1
ATOM 2834 C C . ALA B 1 92 ? -12.641 24.484 12.039 1 97.31 92 ALA B C 1
ATOM 2836 O O . ALA B 1 92 ? -11.492 24.719 12.422 1 97.31 92 ALA B O 1
ATOM 2837 N N . GLY B 1 93 ? -13.414 25.422 11.305 1 97.25 93 GLY B N 1
ATOM 2838 C CA . GLY B 1 93 ? -12.789 26.688 10.938 1 97.25 93 GLY B CA 1
ATOM 2839 C C . GLY B 1 93 ? -11.602 26.516 10.008 1 97.25 93 GLY B C 1
ATOM 2840 O O . GLY B 1 93 ? -11.766 26.125 8.852 1 97.25 93 GLY B O 1
ATOM 2841 N N . ILE B 1 94 ? -10.391 26.719 10.609 1 98.19 94 ILE B N 1
ATOM 2842 C CA . ILE B 1 94 ? -9.156 26.5 9.867 1 98.19 94 ILE B CA 1
ATOM 2843 C C . ILE B 1 94 ? -8.586 25.125 10.219 1 98.19 94 ILE B C 1
ATOM 2845 O O . ILE B 1 94 ? -8.445 24.781 11.398 1 98.19 94 ILE B O 1
ATOM 2849 N N . VAL B 1 95 ? -8.344 24.297 9.195 1 98.88 95 VAL B N 1
ATOM 2850 C CA . VAL B 1 95 ? -7.711 23.016 9.453 1 98.88 95 VAL B CA 1
ATOM 2851 C C . VAL B 1 95 ? -6.227 23.094 9.102 1 98.88 95 VAL B C 1
ATOM 2853 O O . VAL B 1 95 ? -5.871 23.391 7.957 1 98.88 95 VAL B O 1
ATOM 2856 N N . VAL B 1 96 ? -5.395 22.906 10.125 1 98.81 96 VAL B N 1
ATOM 2857 C CA . VAL B 1 96 ? -3.947 22.875 9.953 1 98.81 96 VAL B CA 1
ATOM 2858 C C . VAL B 1 96 ? -3.453 21.422 10 1 98.81 96 VAL B C 1
ATOM 2860 O O . VAL B 1 96 ? -3.523 20.781 11.047 1 98.81 96 VAL B O 1
ATOM 2863 N N . ALA B 1 97 ? -2.994 20.922 8.898 1 98.88 97 ALA B N 1
ATOM 2864 C CA . ALA B 1 97 ? -2.553 19.531 8.805 1 98.88 97 ALA B CA 1
ATOM 2865 C C . ALA B 1 97 ? -1.069 19.453 8.461 1 98.88 97 ALA B C 1
ATOM 2867 O O . ALA B 1 97 ? -0.583 20.188 7.602 1 98.88 97 ALA B O 1
ATOM 2868 N N . HIS B 1 98 ? -0.399 18.578 9.141 1 98.56 98 HIS B N 1
ATOM 2869 C CA . HIS B 1 98 ? 1.031 18.422 8.898 1 98.56 98 HIS B CA 1
ATOM 2870 C C . HIS B 1 98 ? 1.329 17.078 8.234 1 98.56 98 HIS B C 1
ATOM 2872 O O . HIS B 1 98 ? 0.847 16.047 8.68 1 98.56 98 HIS B O 1
ATOM 2878 N N . SER B 1 99 ? 2.158 17.109 7.168 1 98.12 99 SER B N 1
ATOM 2879 C CA . SER B 1 99 ? 2.814 15.938 6.605 1 98.12 99 SER B CA 1
ATOM 2880 C C . SER B 1 99 ? 1.794 14.875 6.211 1 98.12 99 SER B C 1
ATOM 2882 O O . SER B 1 99 ? 0.913 15.133 5.387 1 98.12 99 SER B O 1
ATOM 2884 N N . PHE B 1 100 ? 1.758 13.711 6.77 1 97.31 100 PHE B N 1
ATOM 2885 C CA . PHE B 1 100 ? 0.885 12.578 6.465 1 97.31 100 PHE B CA 1
ATOM 2886 C C . PHE B 1 100 ? -0.579 13 6.516 1 97.31 100 PHE B C 1
ATOM 2888 O O . PHE B 1 100 ? -1.368 12.617 5.648 1 97.31 100 PHE B O 1
ATOM 2895 N N . SER B 1 101 ? -0.931 13.82 7.438 1 98.38 101 SER B N 1
ATOM 2896 C CA . SER B 1 101 ? -2.318 14.234 7.629 1 98.38 101 SER B CA 1
ATOM 2897 C C . SER B 1 101 ? -2.779 15.156 6.504 1 98.38 101 SER B C 1
ATOM 2899 O O . SER B 1 101 ? -3.98 15.281 6.25 1 98.38 101 SER B O 1
ATOM 2901 N N . THR B 1 102 ? -1.846 15.852 5.816 1 98.75 102 THR B N 1
ATOM 2902 C CA . THR B 1 102 ? -2.234 16.672 4.676 1 98.75 102 THR B CA 1
ATOM 2903 C C . THR B 1 102 ? -2.816 15.812 3.561 1 98.75 102 THR B C 1
ATOM 2905 O O . THR B 1 102 ? -3.859 16.141 2.99 1 98.75 102 THR B O 1
ATOM 2908 N N . VAL B 1 103 ? -2.16 14.711 3.326 1 97.75 103 VAL B N 1
ATOM 2909 C CA . VAL B 1 103 ? -2.574 13.844 2.227 1 97.75 103 VAL B CA 1
ATOM 2910 C C . VAL B 1 103 ? -3.91 13.188 2.562 1 97.75 103 VAL B C 1
ATOM 2912 O O . VAL B 1 103 ? -4.805 13.117 1.716 1 97.75 103 VAL B O 1
ATOM 2915 N N . LEU B 1 104 ? -4.02 12.758 3.777 1 97.62 104 LEU B N 1
ATOM 2916 C CA . LEU B 1 104 ? -5.262 12.117 4.203 1 97.62 104 LEU B CA 1
ATOM 2917 C C . LEU B 1 104 ? -6.422 13.109 4.156 1 97.62 104 LEU B C 1
ATOM 2919 O O . LEU B 1 104 ? -7.527 12.758 3.729 1 97.62 104 LEU B O 1
ATOM 2923 N N . LEU B 1 105 ? -6.176 14.328 4.586 1 98.62 105 LEU B N 1
ATOM 2924 C CA . LEU B 1 105 ? -7.191 15.375 4.543 1 98.62 105 LEU B CA 1
ATOM 2925 C C . LEU B 1 105 ? -7.617 15.664 3.109 1 98.62 105 LEU B C 1
ATOM 2927 O O . LEU B 1 105 ? -8.812 15.703 2.807 1 98.62 105 LEU B O 1
ATOM 2931 N N . LEU B 1 106 ? -6.684 15.844 2.242 1 98.19 106 LEU B N 1
ATOM 2932 C CA . LEU B 1 106 ? -6.977 16.125 0.842 1 98.19 106 LEU B CA 1
ATOM 2933 C C . LEU B 1 106 ? -7.719 14.969 0.19 1 98.19 106 LEU B C 1
ATOM 2935 O O . LEU B 1 106 ? -8.609 15.188 -0.633 1 98.19 106 LEU B O 1
ATOM 2939 N N . ASP B 1 107 ? -7.316 13.773 0.545 1 96.25 107 ASP B N 1
ATOM 2940 C CA . ASP B 1 107 ? -8 12.594 0.025 1 96.25 107 ASP B CA 1
ATOM 2941 C C . ASP B 1 107 ? -9.461 12.562 0.476 1 96.25 107 ASP B C 1
ATOM 2943 O O . ASP B 1 107 ? -10.359 12.359 -0.339 1 96.25 107 ASP B O 1
ATOM 2947 N N . LEU B 1 108 ? -9.688 12.797 1.757 1 96.75 108 LEU B N 1
ATOM 2948 C CA . LEU B 1 108 ? -11.031 12.836 2.328 1 96.75 108 LEU B CA 1
ATOM 2949 C C . LEU B 1 108 ? -11.891 13.867 1.617 1 96.75 108 LEU B C 1
ATOM 2951 O O . LEU B 1 108 ? -13.008 13.57 1.195 1 96.75 108 LEU B O 1
ATOM 2955 N N . LEU B 1 109 ? -11.383 15.07 1.441 1 97.94 109 LEU B N 1
ATOM 2956 C CA . LEU B 1 109 ? -12.109 16.156 0.794 1 97.94 109 LEU B CA 1
ATOM 2957 C C . LEU B 1 109 ? -12.367 15.836 -0.675 1 97.94 109 LEU B C 1
ATOM 2959 O O . LEU B 1 109 ? -13.484 16 -1.166 1 97.94 109 LEU B O 1
ATOM 2963 N N . SER B 1 110 ? -11.375 15.352 -1.378 1 96 110 SER B N 1
ATOM 2964 C CA . SER B 1 110 ? -11.477 15.008 -2.791 1 96 110 SER B CA 1
ATOM 2965 C C . SER B 1 110 ? -12.578 13.977 -3.031 1 96 110 SER B C 1
ATOM 2967 O O . SER B 1 110 ? -13.406 14.148 -3.926 1 96 110 SER B O 1
ATOM 2969 N N . GLU B 1 111 ? -12.531 12.961 -2.209 1 93.31 111 GLU B N 1
ATOM 2970 C CA . GLU B 1 111 ? -13.492 11.875 -2.381 1 93.31 111 GLU B CA 1
ATOM 2971 C C . GLU B 1 111 ? -14.922 12.359 -2.15 1 93.31 111 GLU B C 1
ATOM 2973 O O . GLU B 1 111 ? -15.82 12.055 -2.936 1 93.31 111 GLU B O 1
ATOM 2978 N N . GLU B 1 112 ? -15.102 13.109 -1.123 1 95.56 112 GLU B N 1
ATOM 2979 C CA . GLU B 1 112 ? -16.438 13.609 -0.818 1 95.56 112 GLU B CA 1
ATOM 2980 C C . GLU B 1 112 ? -16.922 14.578 -1.888 1 95.56 112 GLU B C 1
ATOM 2982 O O . GLU B 1 112 ? -18.078 14.516 -2.32 1 95.56 112 GLU B O 1
ATOM 2987 N N . LEU B 1 113 ? -16.125 15.414 -2.311 1 96.56 113 LEU B N 1
ATOM 2988 C CA . LEU B 1 113 ? -16.469 16.406 -3.33 1 96.56 113 LEU B CA 1
ATOM 2989 C C . LEU B 1 113 ? -16.766 15.719 -4.664 1 96.56 113 LEU B C 1
ATOM 2991 O O . LEU B 1 113 ? -17.719 16.078 -5.352 1 96.56 113 LEU B O 1
ATOM 2995 N N . ALA B 1 114 ? -16 14.734 -4.98 1 93.75 114 ALA B N 1
ATOM 2996 C CA . ALA B 1 114 ? -16.188 14.008 -6.23 1 93.75 114 ALA B CA 1
ATOM 2997 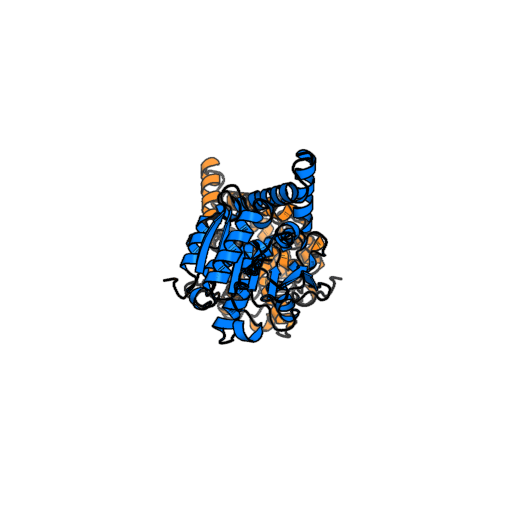C C . ALA B 1 114 ? -17.547 13.297 -6.246 1 93.75 114 ALA B C 1
ATOM 2999 O O . ALA B 1 114 ? -18.156 13.141 -7.309 1 93.75 114 ALA B O 1
ATOM 3000 N N . ARG B 1 115 ? -17.969 12.953 -5.082 1 93.81 115 ARG B N 1
ATOM 3001 C CA . ARG B 1 115 ? -19.25 12.266 -4.973 1 93.81 115 ARG B CA 1
ATOM 3002 C C . ARG B 1 115 ? -20.391 13.258 -4.863 1 93.81 115 ARG B C 1
ATOM 3004 O O . ARG B 1 115 ? -21.547 12.867 -4.676 1 93.81 115 ARG B O 1
ATOM 3011 N N . GLY B 1 116 ? -20.078 14.43 -4.883 1 95.25 116 GLY B N 1
ATOM 3012 C CA . GLY B 1 116 ? -21.094 15.469 -4.91 1 95.25 116 GLY B CA 1
ATOM 3013 C C . GLY B 1 116 ? -21.422 16.031 -3.537 1 95.25 116 GLY B C 1
ATOM 3014 O O . GLY B 1 116 ? -22.375 16.797 -3.383 1 95.25 116 GLY B O 1
ATOM 3015 N N . GLY B 1 117 ? -20.656 15.641 -2.564 1 97 117 GLY B N 1
ATOM 3016 C CA . GLY B 1 117 ? -20.844 16.172 -1.223 1 97 117 GLY B CA 1
ATOM 3017 C C . GLY B 1 117 ? -20.234 17.531 -1.019 1 97 117 GLY B C 1
ATOM 3018 O O . GLY B 1 117 ? -19.625 18.094 -1.935 1 97 117 GLY B O 1
ATOM 3019 N N . ASP B 1 118 ? -20.5 18.094 0.232 1 97.69 118 ASP B N 1
ATOM 3020 C CA . ASP B 1 118 ? -19.938 19.391 0.63 1 97.69 118 ASP B CA 1
ATOM 3021 C C . ASP B 1 118 ? -19.25 19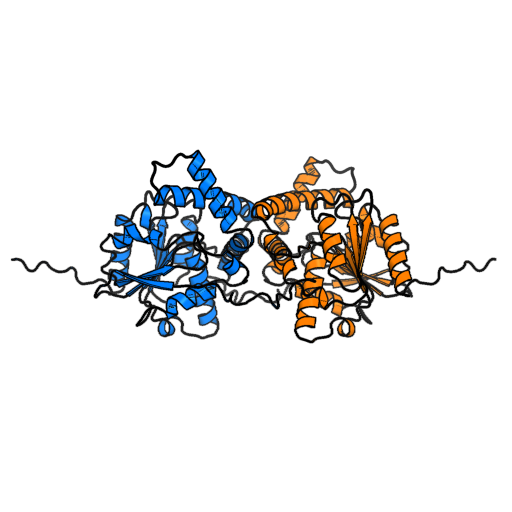.281 1.99 1 97.69 118 ASP B C 1
ATOM 3023 O O . ASP B 1 118 ? -19.812 19.688 3.008 1 97.69 118 ASP B O 1
ATOM 3027 N N . PRO B 1 119 ? -18.031 18.844 1.935 1 97.81 119 PRO B N 1
ATOM 3028 C CA . PRO B 1 119 ? -17.328 18.656 3.207 1 97.81 119 PRO B CA 1
ATOM 3029 C C . PRO B 1 119 ? -17.047 19.984 3.92 1 97.81 119 PRO B C 1
ATOM 3031 O O . PRO B 1 119 ? -16.828 20 5.133 1 97.81 119 PRO B O 1
ATOM 3034 N N . PHE B 1 120 ? -17.016 21.094 3.23 1 98.25 120 PHE B N 1
ATOM 3035 C CA . PHE B 1 120 ? -16.703 22.375 3.832 1 98.25 120 PHE B CA 1
ATOM 3036 C C . PHE B 1 120 ? -17.844 22.828 4.75 1 98.25 120 PHE B C 1
ATOM 3038 O O . PHE B 1 120 ? -17.594 23.219 5.898 1 98.25 120 PHE B O 1
ATOM 3045 N N . THR B 1 121 ? -19.047 22.703 4.234 1 97.81 121 THR B N 1
ATOM 3046 C CA . THR B 1 121 ? -20.203 23.031 5.055 1 97.81 121 THR B CA 1
ATOM 3047 C C . THR B 1 121 ? -20.406 22 6.156 1 97.81 121 THR B C 1
ATOM 3049 O O . THR B 1 121 ? -20.641 22.344 7.312 1 97.81 121 THR B O 1
ATOM 3052 N N . ARG B 1 122 ? -20.234 20.75 5.82 1 97.56 122 ARG B N 1
ATOM 3053 C CA . ARG B 1 122 ? -20.484 19.672 6.758 1 97.56 122 ARG B CA 1
ATOM 3054 C C . ARG B 1 122 ? -19.562 19.766 7.969 1 97.56 122 ARG B C 1
ATOM 3056 O O . ARG B 1 122 ? -19.984 19.531 9.102 1 97.56 122 ARG B O 1
ATOM 3063 N N . HIS B 1 123 ? -18.312 20.125 7.734 1 98.19 123 HIS B N 1
ATOM 3064 C CA . HIS B 1 123 ? -17.328 20.109 8.812 1 98.19 123 HIS B CA 1
ATOM 3065 C C . HIS B 1 123 ? -16.969 21.531 9.234 1 98.19 123 HIS B C 1
ATOM 3067 O O . HIS B 1 123 ? -16.109 21.734 10.094 1 98.19 123 HIS B O 1
ATOM 3073 N N . GLY B 1 124 ? -17.641 22.531 8.672 1 97.94 124 GLY B N 1
ATOM 3074 C CA . GLY B 1 124 ? -17.375 23.922 9.008 1 97.94 124 GLY B CA 1
ATOM 3075 C C . GLY B 1 124 ? -15.945 24.344 8.695 1 97.94 124 GLY B C 1
ATOM 3076 O O . GLY B 1 124 ? -15.273 24.953 9.531 1 97.94 124 GLY B O 1
ATOM 3077 N N . ILE B 1 125 ? -15.445 23.984 7.5 1 98.56 125 ILE B N 1
ATOM 3078 C CA . ILE B 1 125 ? -14.086 24.312 7.082 1 98.56 125 ILE B CA 1
ATOM 3079 C C . ILE B 1 125 ? -14.094 25.625 6.301 1 98.56 125 ILE B C 1
ATOM 3081 O O . ILE B 1 125 ? -14.75 25.734 5.262 1 98.56 125 ILE B O 1
ATOM 3085 N N . GLU B 1 126 ? -13.328 26.562 6.785 1 97.56 126 GLU B N 1
ATOM 3086 C CA . GLU B 1 126 ? -13.266 27.875 6.156 1 97.56 126 GLU B CA 1
ATOM 3087 C C . GLU B 1 126 ? -11.945 28.062 5.402 1 97.56 126 GLU B C 1
ATOM 3089 O O . GLU B 1 126 ? -11.828 28.953 4.562 1 97.56 126 GLU B O 1
ATOM 3094 N N . GLY B 1 127 ? -10.961 27.344 5.723 1 98.38 127 GLY B N 1
ATOM 3095 C CA . GLY B 1 127 ? -9.648 27.391 5.098 1 98.38 127 GLY B CA 1
ATOM 3096 C C . GLY B 1 127 ? -8.742 26.25 5.504 1 98.38 127 GLY B C 1
ATOM 3097 O O . GLY B 1 127 ? -9.039 25.531 6.465 1 98.38 127 GLY B O 1
ATOM 3098 N N . LEU B 1 128 ? -7.707 26.016 4.73 1 98.88 128 LEU B N 1
ATOM 3099 C CA . LEU B 1 128 ? -6.738 24.969 4.988 1 98.88 128 LEU B CA 1
ATOM 3100 C C . LEU B 1 128 ? -5.328 25.531 5.117 1 98.88 128 LEU B C 1
ATOM 3102 O O . LEU B 1 128 ? -4.957 26.453 4.387 1 98.88 128 LEU B O 1
ATOM 3106 N N . VAL B 1 129 ? -4.602 25.031 6.059 1 98.88 129 VAL B N 1
ATOM 3107 C CA . VAL B 1 129 ? -3.158 25.219 6.145 1 98.88 129 VAL B CA 1
ATOM 3108 C C . VAL B 1 129 ? -2.455 23.875 6.031 1 98.88 129 VAL B C 1
ATOM 3110 O O . VAL B 1 129 ? -2.529 23.047 6.949 1 98.88 129 VAL B O 1
ATOM 3113 N N . LEU B 1 130 ? -1.82 23.672 4.918 1 98.94 130 LEU B N 1
ATOM 3114 C CA . LEU B 1 130 ? -1.166 22.406 4.605 1 98.94 130 LEU B CA 1
ATOM 3115 C C . LEU B 1 130 ? 0.343 22.5 4.805 1 98.94 130 LEU B C 1
ATOM 3117 O O . LEU B 1 130 ? 1.035 23.141 4.016 1 98.94 130 LEU B O 1
ATOM 3121 N N . VAL B 1 131 ? 0.817 21.859 5.875 1 98.88 131 VAL B N 1
ATOM 3122 C CA . VAL B 1 131 ? 2.197 22.016 6.324 1 98.88 131 VAL B CA 1
ATOM 3123 C C . VAL B 1 131 ? 3.037 20.844 5.844 1 98.88 131 VAL B C 1
ATOM 3125 O O . VAL B 1 131 ? 2.791 19.688 6.23 1 98.88 131 VAL B O 1
ATOM 3128 N N . SER B 1 132 ? 4.074 21.094 5.027 1 98.5 132 SER B N 1
ATOM 3129 C CA . SER B 1 132 ? 5.004 20.094 4.5 1 98.5 132 SER B CA 1
ATOM 3130 C C . SER B 1 132 ? 4.266 18.938 3.848 1 98.5 132 SER B C 1
ATOM 3132 O O . SER B 1 132 ? 4.52 17.781 4.168 1 98.5 132 SER B O 1
ATOM 3134 N N . PRO B 1 133 ? 3.371 19.25 2.867 1 98.56 133 PRO B N 1
ATOM 3135 C CA . PRO B 1 133 ? 2.574 18.203 2.219 1 98.56 133 PRO B CA 1
ATOM 3136 C C . PRO B 1 133 ? 3.393 17.344 1.248 1 98.56 133 PRO B C 1
ATOM 3138 O O . PRO B 1 133 ? 4.367 17.844 0.667 1 98.56 133 PRO B O 1
ATOM 3141 N N . PHE B 1 134 ? 3.01 16.125 1.106 1 97 134 PHE B N 1
ATOM 3142 C CA . PHE B 1 134 ? 3.455 15.273 0.01 1 97 134 PHE B CA 1
ATOM 3143 C C . PHE B 1 134 ? 2.49 15.352 -1.167 1 97 134 PHE B C 1
ATOM 3145 O O . PHE B 1 134 ? 1.277 15.227 -0.993 1 97 134 PHE B O 1
ATOM 3152 N N . TYR B 1 135 ? 3.07 15.641 -2.373 1 97.75 135 TYR B N 1
ATOM 3153 C CA . TYR B 1 135 ? 2.178 15.82 -3.514 1 97.75 135 TYR B CA 1
ATOM 3154 C C . TYR B 1 135 ? 2.941 15.703 -4.828 1 97.75 135 TYR B C 1
ATOM 3156 O O . TYR B 1 135 ? 3.975 16.359 -5.012 1 97.75 135 TYR B O 1
ATOM 3164 N N . ARG B 1 136 ? 2.494 14.875 -5.68 1 95.94 136 ARG B N 1
ATOM 3165 C CA . ARG B 1 136 ? 2.902 14.859 -7.078 1 95.94 136 ARG B CA 1
ATOM 3166 C C . ARG B 1 136 ? 1.688 14.828 -8 1 95.94 136 ARG B C 1
ATOM 3168 O O . ARG B 1 136 ? 0.702 14.148 -7.719 1 95.94 136 ARG B O 1
ATOM 3175 N N . ARG B 1 137 ? 1.816 15.5 -9.133 1 93.25 137 ARG B N 1
ATOM 3176 C CA . ARG B 1 137 ? 0.705 15.727 -10.055 1 93.25 137 ARG B CA 1
ATOM 3177 C C . ARG B 1 137 ? 0.485 14.516 -10.953 1 93.25 137 ARG B C 1
ATOM 3179 O O . ARG B 1 137 ? -0.646 14.227 -11.352 1 93.25 137 ARG B O 1
ATOM 3186 N N . ASP B 1 138 ? 1.521 13.844 -11.305 1 93.12 138 ASP B N 1
ATOM 3187 C CA . ASP B 1 138 ? 1.472 12.805 -12.328 1 93.12 138 ASP B CA 1
ATOM 3188 C C . ASP B 1 138 ? 2.037 11.492 -11.805 1 93.12 138 ASP B C 1
ATOM 3190 O O . ASP B 1 138 ? 3.121 11.461 -11.219 1 93.12 138 ASP B O 1
ATOM 3194 N N . PRO B 1 139 ? 1.273 10.445 -12.055 1 90.88 139 PRO B N 1
ATOM 3195 C CA . PRO B 1 139 ? 1.788 9.148 -11.594 1 90.88 139 PRO B CA 1
ATOM 3196 C C . PRO B 1 139 ? 3.141 8.797 -12.211 1 90.88 139 PRO B C 1
ATOM 3198 O O . PRO B 1 139 ? 3.953 8.117 -11.578 1 90.88 139 PRO B O 1
ATOM 3201 N N . GLU B 1 140 ? 3.439 9.32 -13.391 1 89.94 140 GLU B N 1
ATOM 3202 C CA . GLU B 1 140 ? 4.68 9.016 -14.094 1 89.94 140 GLU B CA 1
ATOM 3203 C C . GLU B 1 140 ? 5.871 9.703 -13.43 1 89.94 140 GLU B C 1
ATOM 3205 O O . GLU B 1 140 ? 7.023 9.359 -13.703 1 89.94 140 GLU B O 1
ATOM 3210 N N . SER B 1 141 ? 5.57 10.641 -12.594 1 91.44 141 SER B N 1
ATOM 3211 C CA . SER B 1 141 ? 6.648 11.336 -11.906 1 91.44 141 SER B CA 1
ATOM 3212 C C . SER B 1 141 ? 7.254 10.469 -10.805 1 91.44 141 SER B C 1
ATOM 3214 O O . SER B 1 141 ? 8.336 10.773 -10.289 1 91.44 141 SER B O 1
ATOM 3216 N N . PHE B 1 142 ? 6.562 9.445 -10.398 1 92.38 142 PHE B N 1
ATOM 3217 C CA . PHE B 1 142 ? 7.105 8.492 -9.438 1 92.38 142 PHE B CA 1
ATOM 3218 C C . PHE B 1 142 ? 7.984 7.461 -10.133 1 92.38 142 PHE B C 1
ATOM 3220 O O . PHE B 1 142 ? 7.48 6.555 -10.805 1 92.38 142 PHE B O 1
ATOM 3227 N N . GLU B 1 143 ? 9.266 7.594 -9.945 1 88.75 143 GLU B N 1
ATOM 3228 C CA . GLU B 1 143 ? 10.203 6.594 -10.445 1 88.75 143 GLU B CA 1
ATOM 3229 C C . GLU B 1 143 ? 10.43 5.488 -9.414 1 88.75 143 GLU B C 1
ATOM 3231 O O . GLU B 1 143 ? 10.148 5.668 -8.227 1 88.75 143 GLU B O 1
ATOM 3236 N N . TYR B 1 144 ? 10.969 4.371 -9.898 1 85.5 144 TYR B N 1
ATOM 3237 C CA . TYR B 1 144 ? 11.156 3.221 -9.016 1 85.5 144 TYR B CA 1
ATOM 3238 C C . TYR B 1 144 ? 12.055 3.576 -7.84 1 85.5 144 TYR B C 1
ATOM 3240 O O . TYR B 1 144 ? 11.875 3.062 -6.734 1 85.5 144 TYR B O 1
ATOM 3248 N N . ALA B 1 145 ? 12.953 4.484 -8.016 1 85.25 145 ALA B N 1
ATOM 3249 C CA . ALA B 1 145 ? 13.906 4.871 -6.977 1 85.25 145 ALA B CA 1
ATOM 3250 C C . ALA B 1 145 ? 13.188 5.453 -5.762 1 85.25 145 ALA B C 1
ATOM 3252 O O . ALA B 1 145 ? 13.727 5.438 -4.652 1 85.25 145 ALA B O 1
ATOM 3253 N N . VAL B 1 146 ? 11.93 5.91 -5.992 1 86.62 146 VAL B N 1
ATOM 3254 C CA . VAL B 1 146 ? 11.18 6.531 -4.91 1 86.62 146 VAL B CA 1
ATOM 3255 C C . VAL B 1 146 ? 10.93 5.508 -3.803 1 86.62 146 VAL B C 1
ATOM 3257 O O . VAL B 1 146 ? 10.852 5.863 -2.625 1 86.62 146 VAL B O 1
ATOM 3260 N N . VAL B 1 147 ? 10.828 4.285 -4.16 1 85.81 147 VAL B N 1
ATOM 3261 C CA . VAL B 1 147 ? 10.539 3.232 -3.188 1 85.81 147 VAL B CA 1
ATOM 3262 C C . VAL B 1 147 ? 11.672 3.158 -2.16 1 85.81 147 VAL B C 1
ATOM 3264 O O . VAL B 1 147 ? 11.422 3.193 -0.953 1 85.81 147 VAL B O 1
ATOM 3267 N N . GLY B 1 148 ? 12.898 3.043 -2.609 1 84.19 148 GLY B N 1
ATOM 3268 C CA . GLY B 1 148 ? 14.055 3.01 -1.726 1 84.19 148 GLY B CA 1
ATOM 3269 C C . GLY B 1 148 ? 14.32 4.34 -1.044 1 84.19 148 GLY B C 1
ATOM 3270 O O . GLY B 1 148 ? 14.625 4.379 0.15 1 84.19 148 GLY B O 1
ATOM 3271 N N . ASP B 1 149 ? 14.164 5.387 -1.759 1 87.12 149 ASP B N 1
ATOM 3272 C CA . ASP B 1 149 ? 14.406 6.727 -1.237 1 87.12 149 ASP B CA 1
ATOM 3273 C C . ASP B 1 149 ? 13.461 7.047 -0.087 1 87.12 149 ASP B C 1
ATOM 3275 O O . ASP B 1 149 ? 13.867 7.637 0.916 1 87.12 149 ASP B O 1
ATOM 3279 N N . MET B 1 150 ? 12.242 6.652 -0.285 1 85.25 150 MET B N 1
ATOM 3280 C CA . MET B 1 150 ? 11.234 6.969 0.728 1 85.25 150 MET B CA 1
ATOM 3281 C C . MET B 1 150 ? 11.516 6.219 2.023 1 85.25 150 MET B C 1
ATOM 3283 O O . MET B 1 150 ? 11.32 6.758 3.115 1 85.25 150 MET B O 1
ATOM 3287 N N . LEU B 1 151 ? 11.953 5 1.876 1 84.88 151 LEU B N 1
ATOM 3288 C CA . LEU B 1 151 ? 12.297 4.23 3.068 1 84.88 151 LEU B CA 1
ATOM 3289 C C . LEU B 1 151 ? 13.438 4.891 3.832 1 84.88 151 LEU B C 1
ATOM 3291 O O . LEU B 1 151 ? 13.375 5.035 5.055 1 84.88 151 LEU B O 1
ATOM 3295 N N . GLU B 1 152 ? 14.422 5.309 3.15 1 85.44 152 GLU B N 1
ATOM 3296 C CA . GLU B 1 152 ? 15.555 5.984 3.764 1 85.44 152 GLU B CA 1
ATOM 3297 C C . GLU B 1 152 ? 15.148 7.332 4.352 1 85.44 152 GLU B C 1
ATOM 3299 O O . GLU B 1 152 ? 15.508 7.656 5.488 1 85.44 152 GLU B O 1
ATOM 3304 N N . ASN B 1 153 ? 14.445 8.086 3.625 1 87.62 153 ASN B N 1
ATOM 3305 C CA . ASN B 1 153 ? 14.008 9.406 4.066 1 87.62 153 ASN B CA 1
ATOM 3306 C C . ASN B 1 153 ? 13.062 9.32 5.262 1 87.62 153 ASN B C 1
ATOM 3308 O O . ASN B 1 153 ? 13.062 10.195 6.125 1 87.62 153 ASN B O 1
ATOM 3312 N N . PHE B 1 154 ? 12.297 8.234 5.234 1 88.81 154 PHE B N 1
ATOM 3313 C CA . PHE B 1 154 ? 11.391 8.016 6.355 1 88.81 154 PHE B CA 1
ATOM 3314 C C . PHE B 1 154 ? 12.156 7.938 7.668 1 88.81 154 PHE B C 1
ATOM 3316 O O . PHE B 1 154 ? 11.844 8.664 8.617 1 88.81 154 PHE B O 1
ATOM 3323 N N . ARG B 1 155 ? 13.195 7.211 7.711 1 88.06 155 ARG B N 1
ATOM 3324 C CA . ARG B 1 155 ? 14.023 7.074 8.906 1 88.06 155 ARG B CA 1
ATOM 3325 C C . ARG B 1 155 ? 14.688 8.398 9.266 1 88.06 155 ARG B C 1
ATOM 3327 O O . ARG B 1 155 ? 14.719 8.781 10.438 1 88.06 155 ARG B O 1
ATOM 3334 N N . ARG B 1 156 ? 15.125 9.102 8.312 1 89.69 156 ARG B N 1
ATOM 3335 C CA . ARG B 1 156 ? 15.773 10.391 8.531 1 89.69 156 ARG B CA 1
ATOM 3336 C C . ARG B 1 156 ? 14.789 11.414 9.094 1 89.69 156 ARG B C 1
ATOM 3338 O O . ARG B 1 156 ? 15.164 12.242 9.922 1 89.69 156 ARG B O 1
ATOM 3345 N N . THR B 1 157 ? 13.609 11.367 8.57 1 90.31 157 THR B N 1
ATOM 3346 C CA . THR B 1 157 ? 12.578 12.297 9.031 1 90.31 157 THR B CA 1
ATOM 3347 C C . THR B 1 157 ? 12.242 12.039 10.5 1 90.31 157 THR B C 1
ATOM 3349 O O . THR B 1 157 ? 12.07 12.984 11.273 1 90.31 157 THR B O 1
ATOM 3352 N N . MET B 1 158 ? 12.148 10.75 10.844 1 89.81 158 MET B N 1
ATOM 3353 C CA . MET B 1 158 ? 11.922 10.43 12.25 1 89.81 158 MET B CA 1
ATOM 3354 C C . MET B 1 158 ? 13.062 10.945 13.117 1 89.81 158 MET B C 1
ATOM 3356 O O . MET B 1 158 ? 12.828 11.492 14.195 1 89.81 158 MET B O 1
ATOM 3360 N N . ASP B 1 159 ? 14.25 10.797 12.633 1 90.81 159 ASP B N 1
ATOM 3361 C CA . ASP B 1 159 ? 15.438 11.289 13.328 1 90.81 159 ASP B CA 1
ATOM 3362 C C . ASP B 1 159 ? 15.375 12.805 13.523 1 90.81 159 ASP B C 1
ATOM 3364 O O . ASP B 1 159 ? 15.609 13.305 14.625 1 90.81 159 ASP B O 1
ATOM 3368 N N . GLU B 1 160 ? 15.008 13.5 12.508 1 89.19 160 GLU B N 1
ATOM 3369 C CA . GLU B 1 160 ? 14.875 14.953 12.562 1 89.19 160 GLU B CA 1
ATOM 3370 C C . GLU B 1 160 ? 13.75 15.367 13.508 1 89.19 160 GLU B C 1
ATOM 3372 O O . GLU B 1 160 ? 13.875 16.375 14.219 1 89.19 160 GLU B O 1
ATOM 3377 N N . GLY B 1 161 ? 12.633 14.656 13.414 1 90 161 GLY B N 1
ATOM 3378 C CA . GLY B 1 161 ? 11.539 14.93 14.336 1 90 161 GLY B CA 1
ATOM 3379 C C . GLY B 1 161 ? 11.961 14.852 15.797 1 90 161 GLY B C 1
ATOM 3380 O O . GLY B 1 161 ? 11.617 15.727 16.594 1 90 161 GLY B O 1
ATOM 3381 N N . ILE B 1 162 ? 12.742 13.852 16.109 1 89.88 162 ILE B N 1
ATOM 3382 C CA . ILE B 1 162 ? 13.234 13.688 17.469 1 89.88 162 ILE B CA 1
ATOM 3383 C C . ILE B 1 162 ? 14.195 14.828 17.812 1 89.88 162 ILE B C 1
ATOM 3385 O O . ILE B 1 162 ? 14.125 15.398 18.891 1 89.88 162 ILE B O 1
ATOM 3389 N N . ARG B 1 163 ? 15.055 15.156 16.906 1 88.81 163 ARG B N 1
ATOM 3390 C CA . ARG B 1 163 ? 16.016 16.234 17.125 1 88.81 163 ARG B CA 1
ATOM 3391 C C . ARG B 1 163 ? 15.312 17.547 17.438 1 88.81 163 ARG B C 1
ATOM 3393 O O . ARG B 1 163 ? 15.672 18.25 18.391 1 88.81 163 ARG B O 1
ATOM 3400 N N . VAL B 1 164 ? 14.281 17.859 16.688 1 87.75 164 VAL B N 1
ATOM 3401 C CA . VAL B 1 164 ? 13.625 19.156 16.781 1 87.75 164 VAL B CA 1
ATOM 3402 C C . VAL B 1 164 ? 12.75 19.188 18.031 1 87.75 164 VAL B C 1
ATOM 3404 O O . VAL B 1 164 ? 12.594 20.234 18.672 1 87.75 164 VAL B O 1
ATOM 3407 N N . MET B 1 165 ? 12.203 18.094 18.422 1 86.75 165 MET B N 1
ATOM 3408 C CA . MET B 1 165 ? 11.289 18.031 19.562 1 86.75 165 MET B CA 1
ATOM 3409 C C . MET B 1 165 ? 12.055 17.922 20.875 1 86.75 165 MET B C 1
ATOM 3411 O O . MET B 1 165 ? 11.68 18.531 21.875 1 86.75 165 MET B O 1
ATOM 3415 N N . ALA B 1 166 ? 13.047 17.047 20.906 1 81.56 166 ALA B N 1
ATOM 3416 C CA . ALA B 1 166 ? 13.797 16.797 22.141 1 81.56 166 ALA B CA 1
ATOM 3417 C C . ALA B 1 166 ? 14.938 17.797 22.297 1 81.56 166 ALA B C 1
ATOM 3419 O O . ALA B 1 166 ? 15.453 17.984 23.406 1 81.56 166 ALA B O 1
ATOM 3420 N N . GLY B 1 167 ? 15.359 18.516 21.359 1 75.56 167 GLY B N 1
ATOM 3421 C CA . GLY B 1 167 ? 16.438 19.484 21.438 1 75.56 167 GLY B CA 1
ATOM 3422 C C . GLY B 1 167 ? 17.781 18.906 21.047 1 75.56 167 GLY B C 1
ATOM 3423 O O . GLY B 1 167 ? 17.953 17.688 20.984 1 75.56 167 GLY B O 1
ATOM 3424 N N . PRO B 1 168 ? 18.688 19.734 20.734 1 69.62 168 PRO B N 1
ATOM 3425 C CA . PRO B 1 168 ? 19.984 19.359 20.172 1 69.62 168 PRO B CA 1
ATOM 3426 C C . PRO B 1 168 ? 20.875 18.672 21.203 1 69.62 168 PRO B C 1
ATOM 3428 O O . PRO B 1 168 ? 21.938 18.141 20.844 1 69.62 168 PRO B O 1
ATOM 3431 N N . ARG B 1 169 ? 20.438 18.484 22.375 1 81.56 169 ARG B N 1
ATOM 3432 C CA . ARG B 1 169 ? 21.312 17.953 23.406 1 81.56 169 ARG B CA 1
ATOM 3433 C C . ARG B 1 169 ? 21.312 16.422 23.406 1 81.56 169 ARG B C 1
ATOM 3435 O O . ARG B 1 169 ? 22.188 15.797 24.016 1 81.56 169 ARG B O 1
ATOM 3442 N N . LEU B 1 170 ? 20.469 15.922 22.641 1 83.69 170 LEU B N 1
ATOM 3443 C CA . LEU B 1 170 ? 20.375 14.469 22.625 1 83.69 170 LEU B CA 1
ATOM 3444 C C . LEU B 1 170 ? 21.531 13.859 21.844 1 83.69 170 LEU B C 1
ATOM 3446 O O . LEU B 1 170 ? 21.875 14.328 20.75 1 83.69 170 LEU B O 1
ATOM 3450 N N . ASP B 1 171 ? 22.25 12.844 22.344 1 90.19 171 ASP B N 1
ATOM 3451 C CA . ASP B 1 171 ? 23.312 12.094 21.672 1 90.19 171 ASP B CA 1
ATOM 3452 C C . ASP B 1 171 ? 22.828 11.57 20.312 1 90.19 171 ASP B C 1
ATOM 3454 O O . ASP B 1 171 ? 21.75 10.969 20.219 1 90.19 171 ASP B O 1
ATOM 3458 N N . PRO B 1 172 ? 23.672 11.82 19.328 1 88.81 172 PRO B N 1
ATOM 3459 C CA . PRO B 1 172 ? 23.25 11.406 17.984 1 88.81 172 PRO B CA 1
ATOM 3460 C C . PRO B 1 172 ? 22.984 9.906 17.891 1 88.81 172 PRO B C 1
ATOM 3462 O O . PRO B 1 172 ? 22.062 9.484 17.203 1 88.81 172 PRO B O 1
ATOM 3465 N N . ALA B 1 173 ? 23.781 9.141 18.5 1 90.94 173 ALA B N 1
ATOM 3466 C CA . ALA B 1 173 ? 23.594 7.695 18.453 1 90.94 173 ALA B CA 1
ATOM 3467 C C . ALA B 1 173 ? 22.266 7.297 19.109 1 90.94 173 ALA B C 1
ATOM 3469 O O . ALA B 1 173 ? 21.547 6.438 18.594 1 90.94 173 ALA B O 1
ATOM 3470 N N . LEU B 1 174 ? 22 7.914 20.188 1 90.94 174 LEU B N 1
ATOM 3471 C CA . LEU B 1 174 ? 20.734 7.664 20.875 1 90.94 174 LEU B CA 1
ATOM 3472 C C . LEU B 1 174 ? 19.562 8.125 20.016 1 90.94 174 LEU B C 1
ATOM 3474 O O . LEU B 1 174 ? 18.547 7.434 19.938 1 90.94 174 LEU B O 1
ATOM 3478 N N . ARG B 1 175 ? 19.688 9.219 19.422 1 91.44 175 ARG B N 1
ATOM 3479 C CA . ARG B 1 175 ? 18.641 9.758 18.562 1 91.44 175 ARG B CA 1
ATOM 3480 C C . ARG B 1 175 ? 18.344 8.812 17.406 1 91.44 175 ARG B C 1
ATOM 3482 O O . ARG B 1 175 ? 17.172 8.57 17.094 1 91.44 175 ARG B O 1
ATOM 3489 N N . HIS B 1 176 ? 19.422 8.266 16.844 1 90.81 176 HIS B N 1
ATOM 3490 C CA . HIS B 1 176 ? 19.25 7.332 15.742 1 90.81 176 HIS B CA 1
ATOM 3491 C C . HIS B 1 176 ? 18.531 6.062 16.188 1 90.81 176 HIS B C 1
ATOM 3493 O O . HIS B 1 176 ? 17.656 5.559 15.477 1 90.81 176 HIS B O 1
ATOM 3499 N N . ASP B 1 177 ? 18.891 5.637 17.328 1 91.69 177 ASP B N 1
ATOM 3500 C CA . ASP B 1 177 ? 18.234 4.457 17.875 1 91.69 177 ASP B CA 1
ATOM 3501 C C . ASP B 1 177 ? 16.766 4.727 18.141 1 91.69 177 ASP B C 1
ATOM 3503 O O . ASP B 1 177 ? 15.914 3.873 17.875 1 91.69 177 ASP B O 1
ATOM 3507 N N . MET B 1 178 ? 16.5 5.863 18.641 1 90.31 178 MET B N 1
ATOM 3508 C CA . MET B 1 178 ? 15.109 6.25 18.906 1 90.31 178 MET B CA 1
ATOM 3509 C C . MET B 1 178 ? 14.32 6.348 17.594 1 90.31 178 MET B C 1
ATOM 3511 O O . MET B 1 178 ? 13.172 5.91 17.531 1 90.31 178 MET B O 1
ATOM 3515 N N . ALA B 1 179 ? 14.977 6.887 16.609 1 91.5 179 ALA B N 1
ATOM 3516 C CA . ALA B 1 179 ? 14.328 7 15.305 1 91.5 179 ALA B CA 1
ATOM 3517 C C . ALA B 1 179 ? 13.992 5.625 14.742 1 91.5 179 ALA B C 1
ATOM 3519 O O . ALA B 1 179 ? 12.906 5.43 14.18 1 91.5 179 ALA B O 1
ATOM 3520 N N . LEU B 1 180 ? 14.914 4.719 14.93 1 90.81 180 LEU B N 1
ATOM 3521 C CA . LEU B 1 180 ? 14.68 3.354 14.469 1 90.81 180 LEU B CA 1
ATOM 3522 C C . LEU B 1 180 ? 13.508 2.725 15.219 1 90.81 180 LEU B C 1
ATOM 3524 O O . LEU B 1 180 ? 12.695 2.016 14.625 1 90.81 180 LEU B O 1
ATOM 3528 N N . ARG B 1 181 ? 13.43 2.988 16.469 1 91.31 181 ARG B N 1
ATOM 3529 C CA . ARG B 1 181 ? 12.328 2.455 17.266 1 91.31 181 ARG B CA 1
ATOM 3530 C C . ARG B 1 181 ? 10.992 3.037 16.828 1 91.31 181 ARG B C 1
ATOM 3532 O O . ARG B 1 181 ? 9.977 2.344 16.828 1 91.31 181 ARG B O 1
ATOM 3539 N N . VAL B 1 182 ? 11 4.305 16.484 1 91.62 182 VAL B N 1
ATOM 3540 C CA . VAL B 1 182 ? 9.797 4.945 15.961 1 91.62 182 VAL B CA 1
ATOM 3541 C C . VAL B 1 182 ? 9.375 4.266 14.664 1 91.62 182 VAL B C 1
ATOM 3543 O O . VAL B 1 182 ? 8.195 3.951 14.477 1 91.62 182 VAL B O 1
ATOM 3546 N N . CYS B 1 183 ? 10.312 3.979 13.805 1 91.31 183 CYS B N 1
ATOM 3547 C CA . CYS B 1 183 ? 10.023 3.289 12.555 1 91.31 183 CYS B CA 1
ATOM 3548 C C . CYS B 1 183 ? 9.453 1.901 12.82 1 91.31 183 CYS B C 1
ATOM 3550 O O . CYS B 1 183 ? 8.492 1.488 12.164 1 91.31 183 CYS B O 1
ATOM 3552 N N . GLU B 1 184 ? 10.031 1.225 13.758 1 90.56 184 GLU B N 1
ATOM 3553 C CA . GLU B 1 184 ? 9.57 -0.112 14.117 1 90.56 184 GLU B CA 1
ATOM 3554 C C . GLU B 1 184 ? 8.141 -0.077 14.656 1 90.56 184 GLU B C 1
ATOM 3556 O O . GLU B 1 184 ? 7.363 -1.006 14.43 1 90.56 184 GLU B O 1
ATOM 3561 N N . ARG B 1 185 ? 7.844 0.966 15.297 1 90.25 185 ARG B N 1
ATOM 3562 C CA . ARG B 1 185 ? 6.496 1.11 15.836 1 90.25 185 ARG B CA 1
ATOM 3563 C C . ARG B 1 185 ? 5.492 1.412 14.734 1 90.25 185 ARG B C 1
ATOM 3565 O O . ARG B 1 185 ? 4.371 0.893 14.742 1 90.25 185 ARG B O 1
ATOM 3572 N N . VAL B 1 186 ? 5.824 2.326 13.844 1 91.88 186 VAL B N 1
ATOM 3573 C CA . VAL B 1 186 ? 4.98 2.561 12.68 1 91.88 186 VAL B CA 1
ATOM 3574 C C . VAL B 1 186 ? 4.73 1.242 11.945 1 91.88 186 VAL B C 1
ATOM 3576 O O . VAL B 1 186 ? 3.594 0.935 11.578 1 91.88 186 VAL B O 1
ATOM 3579 N N . GLY B 1 187 ? 5.91 0.446 11.82 1 91.25 187 GLY B N 1
ATOM 3580 C CA . GLY B 1 187 ? 5.82 -0.887 11.25 1 91.25 187 GLY B CA 1
ATOM 3581 C C . GLY B 1 187 ? 5.539 -0.875 9.758 1 91.25 187 GLY B C 1
ATOM 3582 O O . GLY B 1 187 ? 5.375 0.19 9.156 1 91.25 187 GLY B O 1
ATOM 3583 N N . PRO B 1 188 ? 5.473 -2.066 9.172 1 92.88 188 PRO B N 1
ATOM 3584 C CA . PRO B 1 188 ? 5.273 -2.158 7.727 1 92.88 188 PRO B CA 1
ATOM 3585 C C . PRO B 1 188 ? 3.891 -1.68 7.289 1 92.88 188 PRO B C 1
ATOM 3587 O O . PRO B 1 188 ? 3.748 -1.104 6.207 1 92.88 188 PRO B O 1
ATOM 3590 N N . TYR B 1 189 ? 2.922 -1.915 8.125 1 93.25 189 TYR B N 1
ATOM 3591 C CA . TYR B 1 189 ? 1.569 -1.506 7.762 1 93.25 189 TYR B CA 1
ATOM 3592 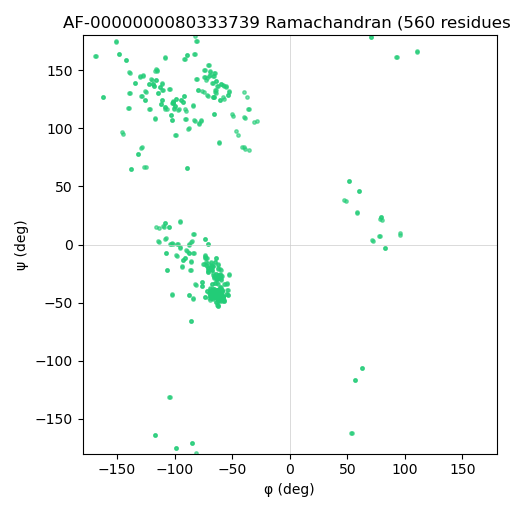C C . TYR B 1 189 ? 1.439 0.013 7.766 1 93.25 189 TYR B C 1
ATOM 3594 O O . TYR B 1 189 ? 0.793 0.589 6.887 1 93.25 189 TYR B O 1
ATOM 3602 N N . GLY B 1 190 ? 1.998 0.664 8.812 1 93.12 190 GLY B N 1
ATOM 3603 C CA . GLY B 1 190 ? 2.01 2.119 8.828 1 93.12 190 GLY B CA 1
ATOM 3604 C C . GLY B 1 190 ? 2.768 2.717 7.656 1 93.12 190 GLY B C 1
ATOM 3605 O O . GLY B 1 190 ? 2.309 3.682 7.039 1 93.12 190 GLY B O 1
ATOM 3606 N N . TYR B 1 191 ? 3.902 2.107 7.387 1 92.56 191 TYR B N 1
ATOM 3607 C CA . TYR B 1 191 ? 4.684 2.557 6.238 1 92.56 191 TYR B CA 1
ATOM 3608 C C . TYR B 1 191 ? 3.893 2.391 4.945 1 92.56 191 TYR B C 1
ATOM 3610 O O . TYR B 1 191 ? 3.895 3.281 4.09 1 92.56 191 TYR B O 1
ATOM 3618 N N . LEU B 1 192 ? 3.252 1.26 4.777 1 93.12 192 LEU B N 1
ATOM 3619 C CA . LEU B 1 192 ? 2.426 1.014 3.6 1 93.12 192 LEU B CA 1
ATOM 3620 C C . LEU B 1 192 ? 1.329 2.066 3.475 1 93.12 192 LEU B C 1
ATOM 3622 O O . LEU B 1 192 ? 1.046 2.547 2.375 1 93.12 192 LEU B O 1
ATOM 3626 N N . SER B 1 193 ? 0.659 2.389 4.566 1 93.25 193 SER B N 1
ATOM 3627 C CA . SER B 1 193 ? -0.396 3.396 4.562 1 93.25 193 SER B CA 1
ATOM 3628 C C . SER B 1 193 ? 0.126 4.742 4.07 1 93.25 193 SER B C 1
ATOM 3630 O O . SER B 1 193 ? -0.509 5.391 3.236 1 93.25 193 SER B O 1
ATOM 3632 N N . PHE B 1 194 ? 1.261 5.082 4.578 1 93.69 194 PHE B N 1
ATOM 3633 C CA . PHE B 1 194 ? 1.898 6.324 4.148 1 93.69 194 PHE B CA 1
ATOM 3634 C C . PHE B 1 194 ? 2.234 6.273 2.662 1 93.69 194 PHE B C 1
ATOM 3636 O O . PHE B 1 194 ? 1.864 7.176 1.908 1 93.69 194 PHE B O 1
ATOM 3643 N N . PHE B 1 195 ? 2.914 5.234 2.238 1 93.06 195 PHE B N 1
ATOM 3644 C CA . PHE B 1 195 ? 3.383 5.094 0.865 1 93.06 195 PHE B CA 1
ATOM 3645 C C . PHE B 1 195 ? 2.211 5.082 -0.109 1 93.06 195 PHE B C 1
ATOM 3647 O O . PHE B 1 195 ? 2.258 5.742 -1.149 1 93.06 195 PHE B O 1
ATOM 3654 N N . ARG B 1 196 ? 1.225 4.414 0.208 1 93.12 196 ARG B N 1
ATOM 3655 C CA . ARG B 1 196 ? 0.019 4.367 -0.614 1 93.12 196 ARG B CA 1
ATOM 3656 C C . ARG B 1 196 ? -0.604 5.75 -0.753 1 93.12 196 ARG B C 1
ATOM 3658 O O . ARG B 1 196 ? -0.992 6.156 -1.852 1 93.12 196 ARG B O 1
ATOM 3665 N N . SER B 1 197 ? -0.719 6.441 0.327 1 94.38 197 SER B N 1
ATOM 3666 C CA . SER B 1 197 ? -1.311 7.773 0.305 1 94.38 197 SER B CA 1
ATOM 3667 C C . SER B 1 197 ? -0.51 8.719 -0.583 1 94.38 197 SER B C 1
ATOM 3669 O O . SER B 1 197 ? -1.084 9.5 -1.35 1 94.38 197 SER B O 1
ATOM 3671 N N . TYR B 1 198 ? 0.791 8.609 -0.486 1 95.31 198 TYR B N 1
ATOM 3672 C CA . TYR B 1 198 ? 1.659 9.453 -1.3 1 95.31 198 TYR B CA 1
ATOM 3673 C C . TYR B 1 198 ? 1.486 9.148 -2.781 1 95.31 198 TYR B C 1
ATOM 3675 O O . TYR B 1 198 ? 1.289 10.055 -3.592 1 95.31 198 TYR B O 1
ATOM 3683 N N . LEU B 1 199 ? 1.413 7.891 -3.133 1 93.81 199 LEU B N 1
ATOM 3684 C CA . LEU B 1 199 ? 1.336 7.48 -4.531 1 93.81 199 LEU B CA 1
ATOM 3685 C C . LEU B 1 199 ? -0.035 7.797 -5.117 1 93.81 199 LEU B C 1
ATOM 3687 O O . LEU B 1 199 ? -0.208 7.801 -6.336 1 93.81 199 LEU B O 1
ATOM 3691 N N . ARG B 1 200 ? -0.96 8.133 -4.324 1 92.81 200 ARG B N 1
ATOM 3692 C CA . ARG B 1 200 ? -2.318 8.383 -4.801 1 92.81 200 ARG B CA 1
ATOM 3693 C C . ARG B 1 200 ? -2.547 9.867 -5.062 1 92.81 200 ARG B C 1
ATOM 3695 O O . ARG B 1 200 ? -3.59 10.25 -5.594 1 92.81 200 ARG B O 1
ATOM 3702 N N . THR B 1 201 ? -1.6 10.695 -4.809 1 95.81 201 THR B N 1
ATOM 3703 C CA . THR B 1 201 ? -1.784 12.141 -4.871 1 95.81 201 THR B CA 1
ATOM 3704 C C . THR B 1 201 ? -2.115 12.578 -6.297 1 95.81 201 THR B C 1
ATOM 3706 O O . THR B 1 201 ? -2.818 13.57 -6.5 1 95.81 201 THR B O 1
ATOM 3709 N N . PRO B 1 202 ? -1.679 11.875 -7.375 1 94.5 202 PRO B N 1
ATOM 3710 C CA . PRO B 1 202 ? -2.059 12.281 -8.727 1 94.5 202 PRO B CA 1
ATOM 3711 C C . PRO B 1 202 ? -3.566 12.227 -8.961 1 94.5 202 PRO B C 1
ATOM 3713 O O . PRO B 1 202 ? -4.074 12.836 -9.898 1 94.5 202 PRO B O 1
ATOM 3716 N N . TRP B 1 203 ? -4.266 11.523 -8.125 1 93.19 203 TRP B N 1
ATOM 3717 C CA . TRP B 1 203 ? -5.699 11.344 -8.344 1 93.19 203 TRP B CA 1
ATOM 3718 C C . TRP B 1 203 ? -6.508 12.242 -7.41 1 93.19 203 TRP B C 1
ATOM 3720 O O . TRP B 1 203 ? -7.738 12.195 -7.41 1 93.19 203 TRP B O 1
ATOM 3730 N N . LEU B 1 204 ? -5.867 13.016 -6.602 1 95.12 204 LEU B N 1
ATOM 3731 C CA . LEU B 1 204 ? -6.578 13.984 -5.777 1 95.12 204 LEU B CA 1
ATOM 3732 C C . LEU B 1 204 ? -7.293 15.016 -6.648 1 95.12 204 LEU B C 1
ATOM 3734 O O . LEU B 1 204 ? -6.734 15.5 -7.633 1 95.12 204 LEU B O 1
ATOM 3738 N N . ARG B 1 205 ? -8.523 15.305 -6.266 1 95.88 205 ARG B N 1
ATOM 3739 C CA . ARG B 1 205 ? -9.297 16.312 -6.98 1 95.88 205 ARG B CA 1
ATOM 3740 C C . ARG B 1 205 ? -9.055 17.703 -6.387 1 95.88 205 ARG B C 1
ATOM 3742 O O . ARG B 1 205 ? -9.984 18.328 -5.875 1 95.88 205 ARG B O 1
ATOM 3749 N N . THR B 1 206 ? -7.844 18.125 -6.551 1 96.94 206 THR B N 1
ATOM 3750 C CA . THR B 1 206 ? -7.449 19.422 -6.016 1 96.94 206 THR B CA 1
ATOM 3751 C C . THR B 1 206 ? -8.281 20.547 -6.637 1 96.94 206 THR B C 1
ATOM 3753 O O . THR B 1 206 ? -8.539 21.562 -5.996 1 96.94 206 THR B O 1
ATOM 3756 N N . ASP B 1 207 ? -8.766 20.328 -7.859 1 96.19 207 ASP B N 1
ATOM 3757 C CA . ASP B 1 207 ? -9.555 21.312 -8.594 1 96.19 207 ASP B CA 1
ATOM 3758 C C . ASP B 1 207 ? -10.875 21.609 -7.879 1 96.19 207 ASP B C 1
ATOM 3760 O O . ASP B 1 207 ? -11.445 22.688 -8.023 1 96.19 207 ASP B O 1
ATOM 3764 N N . LEU B 1 208 ? -11.344 20.672 -7.109 1 96.81 208 LEU B N 1
ATOM 3765 C CA . LEU B 1 208 ? -12.641 20.797 -6.457 1 96.81 208 LEU B CA 1
ATOM 3766 C C . LEU B 1 208 ? -12.492 21.438 -5.082 1 96.81 208 LEU B C 1
ATOM 3768 O O . LEU B 1 208 ? -13.484 21.812 -4.461 1 96.81 208 LEU B O 1
ATOM 3772 N N . ILE B 1 209 ? -11.289 21.578 -4.559 1 97.88 209 ILE B N 1
ATOM 3773 C CA . ILE B 1 209 ? -11.039 22.156 -3.244 1 97.88 209 ILE B CA 1
ATOM 3774 C C . ILE B 1 209 ? -10.891 23.672 -3.367 1 97.88 209 ILE B C 1
ATOM 3776 O O . ILE B 1 209 ? -9.789 24.172 -3.604 1 97.88 209 ILE B O 1
ATOM 3780 N N . THR B 1 210 ? -11.953 24.375 -3.057 1 97.62 210 THR B N 1
ATOM 3781 C CA . THR B 1 210 ? -12.016 25.766 -3.453 1 97.62 210 THR B CA 1
ATOM 3782 C C . THR B 1 210 ? -11.844 26.688 -2.242 1 97.62 210 THR B C 1
ATOM 3784 O O . THR B 1 210 ? -11.734 27.906 -2.387 1 97.62 210 THR B O 1
ATOM 3787 N N . VAL B 1 211 ? -11.812 26.141 -1.031 1 98.38 211 VAL B N 1
ATOM 3788 C CA . VAL B 1 211 ? -11.594 26.984 0.138 1 98.38 211 VAL B CA 1
ATOM 3789 C C . VAL B 1 211 ? -10.188 27.578 0.095 1 98.38 211 VAL B C 1
ATOM 3791 O O . VAL B 1 211 ? -9.266 26.953 -0.429 1 98.38 211 VAL B O 1
ATOM 3794 N N . PRO B 1 212 ? -10.031 28.844 0.656 1 98.62 212 PRO B N 1
ATOM 3795 C CA . PRO B 1 212 ? -8.68 29.406 0.718 1 98.62 212 PRO B CA 1
ATOM 3796 C C . PRO B 1 212 ? -7.688 28.5 1.442 1 98.62 212 PRO B C 1
ATOM 3798 O O . PRO B 1 212 ? -8.031 27.891 2.463 1 98.62 212 PRO B O 1
ATOM 3801 N N . SER B 1 213 ? -6.484 28.344 0.865 1 98.88 213 SER B N 1
ATOM 3802 C CA . SER B 1 213 ? -5.496 27.438 1.434 1 98.88 213 SER B CA 1
ATOM 3803 C C . SER B 1 213 ? -4.117 28.094 1.493 1 98.88 213 SER B C 1
ATOM 3805 O O . SER B 1 213 ? -3.734 28.828 0.589 1 98.88 213 SER B O 1
ATOM 3807 N N . LEU B 1 214 ? -3.455 27.859 2.557 1 98.81 214 LEU B N 1
ATOM 3808 C CA . LEU B 1 214 ? -2.033 28.172 2.682 1 98.81 214 LEU B CA 1
ATOM 3809 C C . LEU B 1 214 ? -1.206 26.891 2.674 1 98.81 214 LEU B C 1
ATOM 3811 O O . LEU B 1 214 ? -1.404 26 3.516 1 98.81 214 LEU B O 1
ATOM 3815 N N . VAL B 1 215 ? -0.367 26.719 1.685 1 98.94 215 VAL B N 1
ATOM 3816 C CA . VAL B 1 215 ? 0.606 25.641 1.663 1 98.94 215 VAL B CA 1
ATOM 3817 C C . VAL B 1 215 ? 1.955 26.141 2.174 1 98.94 215 VAL B C 1
ATOM 3819 O O . VAL B 1 215 ? 2.543 27.047 1.593 1 98.94 215 VAL B O 1
ATOM 3822 N N . ILE B 1 216 ? 2.43 25.594 3.297 1 98.81 216 ILE B N 1
ATOM 3823 C CA . ILE B 1 216 ? 3.621 26.141 3.941 1 98.81 216 ILE B CA 1
ATOM 3824 C C . ILE B 1 216 ? 4.621 25.016 4.207 1 98.81 216 ILE B C 1
ATOM 3826 O O . ILE B 1 216 ? 4.246 23.938 4.695 1 98.81 216 ILE B O 1
ATOM 3830 N N . SER B 1 217 ? 5.855 25.141 3.803 1 98.5 217 SER B N 1
ATOM 3831 C CA . SER B 1 217 ? 6.902 24.141 4.008 1 98.5 217 SER B CA 1
ATOM 3832 C C . SER B 1 217 ? 8.242 24.812 4.312 1 98.5 217 SER B C 1
ATOM 3834 O O . SER B 1 217 ? 8.422 26 4.07 1 98.5 217 SER B O 1
ATOM 3836 N N . GLY B 1 218 ? 9.133 24.031 4.934 1 98.12 218 GLY B N 1
ATOM 3837 C CA . GLY B 1 218 ? 10.5 24.516 5.098 1 98.12 218 GLY B CA 1
ATOM 3838 C C . GLY B 1 218 ? 11.305 24.469 3.811 1 98.12 218 GLY B C 1
ATOM 3839 O O . GLY B 1 218 ? 11.188 23.531 3.027 1 98.12 218 GLY B O 1
ATOM 3840 N N . GLU B 1 219 ? 12.117 25.422 3.668 1 97.75 219 GLU B N 1
ATOM 3841 C CA . GLU B 1 219 ? 12.945 25.516 2.471 1 97.75 219 GLU B CA 1
ATOM 3842 C C . GLU B 1 219 ? 13.938 24.344 2.402 1 97.75 219 GLU B C 1
ATOM 3844 O O . GLU B 1 219 ? 14.359 23.953 1.314 1 97.75 219 GLU B O 1
ATOM 3849 N N . GLU B 1 220 ? 14.281 23.828 3.506 1 96.25 220 GLU B N 1
ATOM 3850 C CA . GLU B 1 220 ? 15.305 22.797 3.58 1 96.25 220 GLU B CA 1
ATOM 3851 C C . GLU B 1 220 ? 14.688 21.422 3.82 1 96.25 220 GLU B C 1
ATOM 3853 O O . GLU B 1 220 ? 15.375 20.484 4.238 1 96.25 220 GLU B O 1
ATOM 3858 N N . ASP B 1 221 ? 13.383 21.312 3.623 1 96.5 221 ASP B N 1
ATOM 3859 C CA . ASP B 1 221 ? 12.695 20.031 3.818 1 96.5 221 ASP B CA 1
ATOM 3860 C C . ASP B 1 221 ? 13.164 19 2.793 1 96.5 221 ASP B C 1
ATOM 3862 O O . ASP B 1 221 ? 12.852 19.109 1.606 1 96.5 221 ASP B O 1
ATOM 3866 N N . PHE B 1 222 ? 13.867 17.953 3.227 1 91.56 222 PHE B N 1
ATOM 3867 C CA . PHE B 1 222 ? 14.383 16.938 2.322 1 91.56 222 PHE B CA 1
ATOM 3868 C C . PHE B 1 222 ? 13.398 15.781 2.191 1 91.56 222 PHE B C 1
ATOM 3870 O O . PHE B 1 222 ? 13.547 14.93 1.31 1 91.56 222 PHE B O 1
ATOM 3877 N N . THR B 1 223 ? 12.414 15.703 3.045 1 92.12 223 THR B N 1
ATOM 3878 C CA . THR B 1 223 ? 11.43 14.625 3.045 1 92.12 223 THR B CA 1
ATOM 3879 C C . THR B 1 223 ? 10.289 14.945 2.086 1 92.12 223 THR B C 1
ATOM 3881 O O . THR B 1 223 ? 10.039 14.195 1.136 1 92.12 223 THR B O 1
ATOM 3884 N N . ALA B 1 224 ? 9.531 15.945 2.371 1 95 224 ALA B N 1
ATOM 3885 C CA . ALA B 1 224 ? 8.57 16.562 1.459 1 95 224 ALA B CA 1
ATOM 3886 C C . ALA B 1 224 ? 9.148 17.828 0.829 1 95 224 ALA B C 1
ATOM 3888 O O . ALA B 1 224 ? 9.008 18.922 1.376 1 95 224 ALA B O 1
ATOM 3889 N N . VAL B 1 225 ? 9.719 17.688 -0.32 1 94.94 225 VAL B N 1
ATOM 3890 C CA . VAL B 1 225 ? 10.547 18.734 -0.899 1 94.94 225 VAL B CA 1
ATOM 3891 C C . VAL B 1 225 ? 9.68 19.922 -1.292 1 94.94 225 VAL B C 1
ATOM 3893 O O . VAL B 1 225 ? 8.516 19.75 -1.669 1 94.94 225 VAL B O 1
ATOM 3896 N N . PRO B 1 226 ? 10.227 21.109 -1.225 1 97.75 226 PRO B N 1
ATOM 3897 C CA . PRO B 1 226 ? 9.477 22.359 -1.459 1 97.75 226 PRO B CA 1
ATOM 3898 C C . PRO B 1 226 ? 8.75 22.359 -2.801 1 97.75 226 PRO B C 1
ATOM 3900 O O . PRO B 1 226 ? 7.672 22.938 -2.922 1 97.75 226 PRO B O 1
ATOM 3903 N N . SER B 1 227 ? 9.32 21.734 -3.811 1 97.38 227 SER B N 1
ATOM 3904 C CA . SER B 1 227 ? 8.68 21.719 -5.121 1 97.38 227 SER B CA 1
ATOM 3905 C C . SER B 1 227 ? 7.301 21.062 -5.055 1 97.38 227 SER B C 1
ATOM 3907 O O . SER B 1 227 ? 6.41 21.406 -5.84 1 97.38 227 SER B O 1
ATOM 3909 N N . GLU B 1 228 ? 7.086 20.172 -4.152 1 97.44 228 GLU B N 1
ATOM 3910 C CA . GLU B 1 228 ? 5.785 19.516 -4.008 1 97.44 228 GLU B CA 1
ATOM 3911 C C . GLU B 1 228 ? 4.754 20.484 -3.422 1 97.44 228 GLU B C 1
ATOM 3913 O O . GLU B 1 228 ? 3.596 20.484 -3.844 1 97.44 228 GLU B O 1
ATOM 3918 N N . SER B 1 229 ? 5.203 21.266 -2.461 1 98.44 229 SER B N 1
ATOM 3919 C CA . SER B 1 229 ? 4.336 22.312 -1.923 1 98.44 229 SER B CA 1
ATOM 3920 C C . SER B 1 229 ? 3.947 23.312 -3 1 98.44 229 SER B C 1
ATOM 3922 O O . SER B 1 229 ? 2.783 23.719 -3.1 1 98.44 229 SER B O 1
ATOM 3924 N N . MET B 1 230 ? 4.914 23.703 -3.791 1 98.38 230 MET B N 1
ATOM 3925 C CA . MET B 1 230 ? 4.656 24.656 -4.875 1 98.38 230 MET B CA 1
ATOM 3926 C C . MET B 1 230 ? 3.676 24.062 -5.887 1 98.38 230 MET B C 1
ATOM 3928 O O . MET B 1 230 ? 2.756 24.75 -6.332 1 98.38 230 MET B O 1
ATOM 3932 N N . ALA B 1 231 ? 3.854 22.812 -6.238 1 97.94 231 ALA B N 1
ATOM 3933 C CA . ALA B 1 231 ? 2.963 22.141 -7.176 1 97.94 231 ALA B CA 1
ATOM 3934 C C . ALA B 1 231 ? 1.542 22.062 -6.625 1 97.94 231 ALA B C 1
ATOM 3936 O O . ALA B 1 231 ? 0.575 22.328 -7.348 1 97.94 231 ALA B O 1
ATOM 3937 N N . LEU B 1 232 ? 1.421 21.703 -5.34 1 98.56 232 LEU B N 1
ATOM 3938 C CA . LEU B 1 232 ? 0.106 21.594 -4.719 1 98.56 232 LEU B CA 1
ATOM 3939 C C . LEU B 1 232 ? -0.598 22.953 -4.699 1 98.56 232 LEU B C 1
ATOM 3941 O O . LEU B 1 232 ? -1.776 23.047 -5.047 1 98.56 232 LEU B O 1
ATOM 3945 N N . ALA B 1 233 ? 0.105 23.984 -4.328 1 98.56 233 ALA B N 1
ATOM 3946 C CA . ALA B 1 233 ? -0.469 25.328 -4.305 1 98.56 233 ALA B CA 1
ATOM 3947 C C . ALA B 1 233 ? -0.947 25.75 -5.691 1 98.56 233 ALA B C 1
ATOM 3949 O O . ALA B 1 233 ? -1.995 26.375 -5.828 1 98.56 233 ALA B O 1
ATOM 3950 N N . ALA B 1 234 ? -0.173 25.391 -6.68 1 97.88 234 ALA B N 1
ATOM 3951 C CA . ALA B 1 234 ? -0.519 25.734 -8.055 1 97.88 234 ALA B CA 1
ATOM 3952 C C . ALA B 1 234 ? -1.789 25.016 -8.5 1 97.88 234 ALA B C 1
ATOM 3954 O O . ALA B 1 234 ? -2.539 25.531 -9.336 1 97.88 234 ALA B O 1
ATOM 3955 N N . ASP B 1 235 ? -2.07 23.859 -7.945 1 97.44 235 ASP B N 1
ATOM 3956 C CA . ASP B 1 235 ? -3.18 23.031 -8.406 1 97.44 235 ASP B CA 1
ATOM 3957 C C . ASP B 1 235 ? -4.445 23.312 -7.602 1 97.44 235 ASP B C 1
ATOM 3959 O O . ASP B 1 235 ? -5.543 22.906 -8 1 97.44 235 ASP B O 1
ATOM 3963 N N . LEU B 1 236 ? -4.301 23.906 -6.43 1 98.06 236 LEU B N 1
ATOM 3964 C CA . LEU B 1 236 ? -5.457 24.359 -5.66 1 98.06 236 LEU B CA 1
ATOM 3965 C C . LEU B 1 236 ? -5.984 25.688 -6.195 1 98.06 236 LEU B C 1
ATOM 3967 O O . LEU B 1 236 ? -5.215 26.625 -6.402 1 98.06 236 LEU B O 1
ATOM 3971 N N . PRO B 1 237 ? -7.277 25.812 -6.395 1 97.94 237 PRO B N 1
ATOM 3972 C CA . PRO B 1 237 ? -7.848 27 -7.051 1 97.94 237 PRO B CA 1
ATOM 3973 C C . PRO B 1 237 ? -7.555 28.297 -6.297 1 97.94 237 PRO B C 1
ATOM 3975 O O . PRO B 1 237 ? -7.395 29.344 -6.914 1 97.94 237 PRO B O 1
ATOM 3978 N N . ASP B 1 238 ? -7.551 28.25 -4.984 1 98.38 238 ASP B N 1
ATOM 3979 C CA . ASP B 1 238 ? -7.309 29.422 -4.141 1 98.38 238 ASP B CA 1
ATOM 3980 C C . ASP B 1 238 ? -6.27 29.109 -3.062 1 98.38 238 ASP B C 1
ATOM 3982 O O . ASP B 1 238 ? -6.613 28.922 -1.895 1 98.38 238 ASP B O 1
ATOM 3986 N N . ALA B 1 239 ? -4.98 29.109 -3.486 1 98.44 239 ALA B N 1
ATOM 3987 C CA . ALA B 1 239 ? -3.934 28.734 -2.537 1 98.44 239 ALA B CA 1
ATOM 3988 C C . ALA B 1 239 ? -2.717 29.641 -2.689 1 98.44 239 ALA B C 1
ATOM 3990 O O . ALA B 1 239 ? -2.453 30.172 -3.777 1 98.44 239 ALA B O 1
ATOM 3991 N N . ARG B 1 240 ? -2.068 29.859 -1.613 1 97.56 240 ARG B N 1
ATOM 3992 C CA . ARG B 1 240 ? -0.766 30.5 -1.547 1 97.56 240 ARG B CA 1
ATOM 3993 C C . ARG B 1 240 ? 0.301 29.547 -1.022 1 97.56 240 ARG B C 1
ATOM 3995 O O . ARG B 1 240 ? 0.002 28.656 -0.232 1 97.56 240 ARG B O 1
ATOM 4002 N N . CYS B 1 241 ? 1.484 29.75 -1.486 1 98.5 241 CYS B N 1
ATOM 4003 C CA . CYS B 1 241 ? 2.605 28.938 -1.033 1 98.5 241 CYS B CA 1
ATOM 4004 C C . CYS B 1 241 ? 3.621 29.781 -0.271 1 98.5 241 CYS B C 1
ATOM 4006 O O . CYS B 1 241 ? 3.967 30.891 -0.703 1 98.5 241 CYS B O 1
ATOM 4008 N N . ARG B 1 242 ? 3.988 29.297 0.866 1 98.56 242 ARG B N 1
ATOM 4009 C CA . ARG B 1 242 ? 5.02 29.953 1.664 1 98.56 242 ARG B CA 1
ATOM 4010 C C . ARG B 1 242 ? 6.141 28.984 2.014 1 98.56 242 ARG B C 1
ATOM 4012 O O . ARG B 1 242 ? 5.891 27.906 2.566 1 98.56 242 ARG B O 1
ATOM 4019 N N . LEU B 1 243 ? 7.387 29.344 1.663 1 98.56 243 LEU B N 1
ATOM 4020 C CA . LEU B 1 243 ? 8.57 28.594 2.08 1 98.56 243 LEU B CA 1
ATOM 4021 C C . LEU B 1 243 ? 9.266 29.281 3.25 1 98.56 243 LEU B C 1
ATOM 4023 O O . LEU B 1 243 ? 9.594 30.469 3.172 1 98.56 243 LEU B O 1
ATOM 4027 N N . VAL B 1 244 ? 9.422 28.578 4.305 1 98.38 244 VAL B N 1
ATOM 4028 C CA . VAL B 1 244 ? 10.023 29.141 5.516 1 98.38 244 VAL B CA 1
ATOM 4029 C C . VAL B 1 244 ? 11.531 28.922 5.484 1 98.38 244 VAL B C 1
ATOM 4031 O O . VAL B 1 244 ? 12.016 27.797 5.578 1 98.38 244 VAL B O 1
ATOM 4034 N N . PRO B 1 245 ? 12.336 30.016 5.438 1 97.31 245 PRO B N 1
ATOM 4035 C CA . PRO B 1 245 ? 13.797 29.859 5.434 1 97.31 245 PRO B CA 1
ATOM 4036 C C . PRO B 1 245 ? 14.328 29.234 6.719 1 97.31 245 PRO B C 1
ATOM 4038 O O . PRO B 1 245 ? 13.828 29.531 7.809 1 97.31 245 PRO B O 1
ATOM 4041 N N . GLY B 1 246 ? 15.312 28.359 6.586 1 96.31 246 GLY B N 1
ATOM 4042 C CA . GLY B 1 246 ? 16 27.781 7.73 1 96.31 246 GLY B CA 1
ATOM 4043 C C . GLY B 1 246 ? 15.211 26.672 8.398 1 96.31 246 GLY B C 1
ATOM 4044 O O . GLY B 1 246 ? 15.57 26.219 9.492 1 96.31 246 GLY B O 1
ATOM 4045 N N . ALA B 1 247 ? 14.133 26.281 7.805 1 96.94 247 ALA B N 1
ATOM 4046 C CA . ALA B 1 247 ? 13.32 25.203 8.383 1 96.94 247 ALA B CA 1
ATOM 4047 C C . ALA B 1 247 ? 13.289 23.984 7.465 1 96.94 247 ALA B C 1
ATOM 4049 O O . ALA B 1 247 ? 13.414 24.125 6.246 1 96.94 247 ALA B O 1
ATOM 4050 N N . GLY B 1 248 ? 13.141 22.859 8.141 1 96.44 248 GLY B N 1
ATOM 4051 C CA . GLY B 1 248 ? 12.953 21.609 7.418 1 96.44 248 GLY B CA 1
ATOM 4052 C C . GLY B 1 248 ? 11.516 21.109 7.461 1 96.44 248 GLY B C 1
ATOM 4053 O O . GLY B 1 248 ? 10.586 21.859 7.172 1 96.44 248 GLY B O 1
ATOM 4054 N N . HIS B 1 249 ? 11.312 19.812 7.797 1 97.19 249 HIS B N 1
ATOM 4055 C CA . HIS B 1 249 ? 10.023 19.141 7.691 1 97.19 249 HIS B CA 1
ATOM 4056 C C . HIS B 1 249 ? 9.07 19.609 8.781 1 97.19 249 HIS B C 1
ATOM 4058 O O . HIS B 1 249 ? 7.863 19.344 8.719 1 97.19 249 HIS B O 1
ATOM 4064 N N . PHE B 1 250 ? 9.586 20.359 9.805 1 97.5 250 PHE B N 1
ATOM 4065 C CA . PHE B 1 250 ? 8.789 20.812 10.938 1 97.5 250 PHE B CA 1
ATOM 4066 C C . PHE B 1 250 ? 8.883 22.328 11.102 1 97.5 250 PHE B C 1
ATOM 4068 O O . PHE B 1 250 ? 9.297 22.812 12.164 1 97.5 250 PHE B O 1
ATOM 4075 N N . PRO B 1 251 ? 8.367 23.031 10.172 1 97.94 251 PRO B N 1
ATOM 4076 C CA . PRO B 1 251 ? 8.555 24.484 10.242 1 97.94 251 PRO B CA 1
ATOM 4077 C C . PRO B 1 251 ? 7.828 25.109 11.422 1 97.94 251 PRO B C 1
ATOM 4079 O O . PRO B 1 251 ? 8.258 26.156 11.938 1 97.94 251 PRO B O 1
ATOM 4082 N N . MET B 1 252 ? 6.766 24.516 11.953 1 97.31 252 MET B N 1
ATOM 4083 C CA . MET B 1 252 ? 5.996 25.047 13.07 1 97.31 252 MET B CA 1
ATOM 4084 C C . MET B 1 252 ? 6.773 24.906 14.383 1 97.31 252 MET B C 1
ATOM 4086 O O . MET B 1 252 ? 6.43 25.531 15.383 1 97.31 252 MET B O 1
ATOM 4090 N N . VAL B 1 253 ? 7.789 24.031 14.352 1 96.12 253 VAL B N 1
ATOM 4091 C CA . VAL B 1 253 ? 8.641 23.844 15.516 1 96.12 253 VAL B CA 1
ATOM 4092 C C . VAL B 1 253 ? 9.969 24.578 15.312 1 96.12 253 VAL B C 1
ATOM 4094 O O . VAL B 1 253 ? 10.406 25.328 16.188 1 96.12 253 VAL B O 1
ATOM 4097 N N . GLU B 1 254 ? 10.539 24.5 14.133 1 95.75 254 GLU B N 1
ATOM 4098 C CA . GLU B 1 254 ? 11.883 24.984 13.844 1 95.75 254 GLU B CA 1
ATOM 4099 C C . GLU B 1 254 ? 11.906 26.5 13.719 1 95.75 254 GLU B C 1
ATOM 4101 O O . GLU B 1 254 ? 12.914 27.141 14.031 1 95.75 254 GLU B O 1
ATOM 4106 N N . GLN B 1 255 ? 10.875 27.016 13.195 1 96.62 255 GLN B N 1
ATOM 4107 C CA . GLN B 1 255 ? 10.711 28.453 12.992 1 96.62 255 GLN B CA 1
ATOM 4108 C C . GLN B 1 255 ? 9.297 28.906 13.344 1 96.62 255 GLN B C 1
ATOM 4110 O O . GLN B 1 255 ? 8.594 29.469 12.508 1 96.62 255 GLN B O 1
ATOM 4115 N N . ALA B 1 256 ? 8.969 28.766 14.633 1 96.5 256 ALA B N 1
ATOM 4116 C CA . ALA B 1 256 ? 7.598 28.953 15.109 1 96.5 256 ALA B CA 1
ATOM 4117 C C . ALA B 1 256 ? 7.117 30.375 14.844 1 96.5 256 ALA B C 1
ATOM 4119 O O . ALA B 1 256 ? 5.965 30.594 14.453 1 96.5 256 ALA B O 1
ATOM 4120 N N . ASP B 1 257 ? 7.969 31.359 15.023 1 96.19 257 ASP B N 1
ATOM 4121 C CA . ASP B 1 257 ? 7.582 32.75 14.836 1 96.19 257 ASP B CA 1
ATOM 4122 C C . ASP B 1 257 ? 7.301 33.062 13.359 1 96.19 257 ASP B C 1
ATOM 4124 O O . ASP B 1 257 ? 6.309 33.719 13.039 1 96.19 257 ASP B O 1
ATOM 4128 N N . ALA B 1 258 ? 8.203 32.594 12.539 1 97.06 258 ALA B N 1
ATOM 4129 C CA . ALA B 1 258 ? 7.996 32.781 11.109 1 97.06 258 ALA B CA 1
ATOM 4130 C C . ALA B 1 258 ? 6.738 32.062 10.633 1 97.06 258 ALA B C 1
ATOM 4132 O O . ALA B 1 258 ? 5.996 32.562 9.797 1 97.06 258 ALA B O 1
ATOM 4133 N N . PHE B 1 259 ? 6.512 30.875 11.156 1 97.44 259 PHE B N 1
ATOM 4134 C CA . PHE B 1 259 ? 5.312 30.109 10.836 1 97.44 259 PHE B CA 1
ATOM 4135 C C . PHE B 1 259 ? 4.062 30.844 11.281 1 97.44 259 PHE B C 1
ATOM 4137 O O . PHE B 1 259 ? 3.111 30.984 10.508 1 97.44 259 PHE B O 1
ATOM 4144 N N . SER B 1 260 ? 4.074 31.344 12.484 1 96.31 260 SER B N 1
ATOM 4145 C CA . SER B 1 260 ? 2.955 32.094 13.031 1 96.31 260 SER B CA 1
ATOM 4146 C C . SER B 1 260 ? 2.684 33.375 12.203 1 96.31 260 SER B C 1
ATOM 4148 O O . SER B 1 260 ? 1.526 33.688 11.945 1 96.31 260 SER B O 1
ATOM 4150 N N . ALA B 1 261 ? 3.719 34 11.789 1 95.88 261 ALA B N 1
ATOM 4151 C CA . ALA B 1 261 ? 3.57 35.219 10.969 1 95.88 261 ALA B CA 1
ATOM 4152 C C . ALA B 1 261 ? 2.9 34.875 9.641 1 95.88 261 ALA B C 1
ATOM 4154 O O . ALA B 1 261 ? 2.045 35.656 9.172 1 95.88 261 ALA B O 1
ATOM 4155 N N . ALA B 1 262 ? 3.318 33.781 9.062 1 96.19 262 ALA B N 1
ATOM 4156 C CA . ALA B 1 262 ? 2.703 33.344 7.816 1 96.19 262 ALA B CA 1
ATOM 4157 C C . ALA B 1 262 ? 1.22 33.031 8.016 1 96.19 262 ALA B C 1
ATOM 4159 O O . ALA B 1 262 ? 0.395 33.344 7.152 1 96.19 262 ALA B O 1
ATOM 4160 N N . LEU B 1 263 ? 0.886 32.438 9.078 1 95.69 263 LEU B N 1
ATOM 4161 C CA . LEU B 1 263 ? -0.501 32.125 9.422 1 95.69 263 LEU B CA 1
ATOM 4162 C C . LEU B 1 263 ? -1.311 33.406 9.586 1 95.69 263 LEU B C 1
ATOM 4164 O O . LEU B 1 263 ? -2.424 33.531 9.062 1 95.69 263 LEU B O 1
ATOM 4168 N N . ASP B 1 264 ? -0.745 34.375 10.258 1 94.88 264 ASP B N 1
ATOM 4169 C CA . ASP B 1 264 ? -1.396 35.688 10.461 1 94.88 264 ASP B CA 1
ATOM 4170 C C . ASP B 1 264 ? -1.698 36.344 9.133 1 94.88 264 ASP B C 1
ATOM 4172 O O . ASP B 1 264 ? -2.803 36.875 8.922 1 94.88 264 ASP B O 1
ATOM 4176 N N . GLU B 1 265 ? -0.685 36.344 8.32 1 95.25 265 GLU B N 1
ATOM 4177 C CA . GLU B 1 265 ? -0.852 36.969 7 1 95.25 265 GLU B CA 1
ATOM 4178 C C . GLU B 1 265 ? -1.96 36.281 6.211 1 95.25 265 GLU B C 1
ATOM 4180 O O . GLU B 1 265 ? -2.787 36.938 5.582 1 95.25 265 GLU B O 1
ATOM 4185 N N . PHE B 1 266 ? -2.027 35.031 6.234 1 96.81 266 PHE B N 1
ATOM 4186 C CA . PHE B 1 266 ? -3.037 34.25 5.535 1 96.81 266 PHE B CA 1
ATOM 4187 C C . PHE B 1 266 ? -4.43 34.531 6.078 1 96.81 266 PHE B C 1
ATOM 4189 O O . PHE B 1 266 ? -5.348 34.844 5.312 1 96.81 266 PHE B O 1
ATOM 4196 N N . LEU B 1 267 ? -4.574 34.469 7.391 1 95.81 267 LEU B N 1
ATOM 4197 C CA . LEU B 1 267 ? -5.867 34.719 8.016 1 95.81 267 LEU B CA 1
ATOM 4198 C C . LEU B 1 267 ? -6.359 36.125 7.684 1 95.81 267 LEU B C 1
ATOM 4200 O O . LEU B 1 267 ? -7.547 36.312 7.414 1 95.81 267 LEU B O 1
ATOM 4204 N N . GLY B 1 268 ? -5.418 37.094 7.66 1 93.44 268 GLY B N 1
ATOM 4205 C CA . GLY B 1 268 ? -5.758 38.438 7.254 1 93.44 268 GLY B CA 1
ATOM 4206 C C . GLY B 1 268 ? -6.27 38.531 5.828 1 93.44 268 GLY B C 1
ATOM 4207 O O . GLY B 1 268 ? -7.215 39.25 5.547 1 93.44 268 GLY B O 1
ATOM 4208 N N . SER B 1 269 ? -5.66 37.781 5.012 1 93.81 269 SER B N 1
ATOM 4209 C CA . SER B 1 269 ? -5.996 37.812 3.594 1 93.81 269 SER B CA 1
ATOM 4210 C C . SER B 1 269 ? -7.395 37.25 3.334 1 93.81 269 SER B C 1
ATOM 4212 O O . SER B 1 269 ? -8.008 37.562 2.307 1 93.81 269 SER B O 1
ATOM 4214 N N . ILE B 1 270 ? -7.914 36.469 4.281 1 93.81 270 ILE B N 1
ATOM 4215 C CA . ILE B 1 270 ? -9.227 35.875 4.031 1 93.81 270 ILE B CA 1
ATOM 4216 C C . ILE B 1 270 ? -10.234 36.406 5.035 1 93.81 270 ILE B C 1
ATOM 4218 O O . ILE B 1 270 ? -11.297 35.844 5.238 1 93.81 270 ILE B O 1
ATOM 4222 N N . GLY B 1 271 ? -9.875 37.5 5.723 1 90.12 271 GLY B N 1
ATOM 4223 C CA . GLY B 1 271 ? -10.789 38.25 6.547 1 90.12 271 GLY B CA 1
ATOM 4224 C C . GLY B 1 271 ? -11.047 37.625 7.906 1 90.12 271 GLY B C 1
ATOM 4225 O O . GLY B 1 271 ? -12.109 37.844 8.492 1 90.12 271 GLY B O 1
ATOM 4226 N N . LEU B 1 272 ? -10.148 36.812 8.391 1 87.38 272 LEU B N 1
ATOM 4227 C CA . LEU B 1 272 ? -10.367 36.125 9.664 1 87.38 272 LEU B CA 1
ATOM 4228 C C . LEU B 1 272 ? -9.359 36.594 10.711 1 87.38 272 LEU B C 1
ATOM 4230 O O . LEU B 1 272 ? -9.328 36.062 11.828 1 87.38 272 LEU B O 1
ATOM 4234 N N . ALA B 1 273 ? -8.547 37.5 10.406 1 72.62 273 ALA B N 1
ATOM 4235 C CA . ALA B 1 273 ? -7.578 37.969 11.391 1 72.62 273 ALA B CA 1
ATOM 4236 C C . ALA B 1 273 ? -8.266 38.781 12.492 1 72.62 273 ALA B C 1
ATOM 4238 O O . ALA B 1 273 ? -9.258 39.469 12.242 1 72.62 273 ALA B O 1
ATOM 4239 N N . GLU B 1 274 ? -8.023 38.406 13.773 1 65.5 274 GLU B N 1
ATOM 4240 C CA . GLU B 1 274 ? -8.484 39.281 14.828 1 65.5 274 GLU B CA 1
ATOM 4241 C C . GLU B 1 274 ? -7.871 40.688 14.68 1 65.5 274 GLU B C 1
ATOM 4243 O O . GLU B 1 274 ? -6.688 40.812 14.352 1 65.5 274 GLU B O 1
ATOM 4248 N N . PRO B 1 275 ? -8.789 41.719 14.672 1 53.09 275 PRO B N 1
ATOM 4249 C CA . PRO B 1 275 ? -8.242 43.062 14.672 1 53.09 275 PRO B CA 1
ATOM 4250 C C . PRO B 1 275 ? -7.191 43.281 15.758 1 53.09 275 PRO B C 1
ATOM 4252 O O . PRO B 1 275 ? -7.254 42.656 16.812 1 53.09 275 PRO B O 1
ATOM 4255 N N . ALA B 1 276 ? -5.938 43.469 15.328 1 49.03 276 ALA B N 1
ATOM 4256 C CA . ALA B 1 276 ? -4.906 43.812 16.297 1 49.03 276 ALA B CA 1
ATOM 4257 C C . ALA B 1 276 ? -5.5 44.625 17.453 1 49.03 276 ALA B C 1
ATOM 4259 O O . ALA B 1 276 ? -6.359 45.469 17.25 1 49.03 276 ALA B O 1
ATOM 4260 N N . VAL B 1 277 ? -5.629 43.969 18.531 1 46.53 277 VAL B N 1
ATOM 4261 C CA . VAL B 1 277 ? -6.031 44.781 19.672 1 46.53 277 VAL B CA 1
ATOM 4262 C C . VAL B 1 277 ? -5.297 46.125 19.625 1 46.53 277 VAL B C 1
ATOM 4264 O O . VAL B 1 277 ? -4.066 46.156 19.688 1 46.53 277 VAL B O 1
ATOM 4267 N N . VAL B 1 278 ? -5.816 47.125 18.859 1 41 278 VAL B N 1
ATOM 4268 C CA . VAL B 1 278 ? -5.316 48.469 19 1 41 278 VAL B CA 1
ATOM 4269 C C . VAL B 1 278 ? -5.215 48.844 20.469 1 41 278 VAL B C 1
ATOM 4271 O O . VAL B 1 278 ? -6.188 48.719 21.219 1 41 278 VAL B O 1
ATOM 4274 N N . ASP B 1 279 ? -4.043 48.719 21.031 1 41.59 279 ASP B N 1
ATOM 4275 C CA . ASP B 1 279 ? -3.785 49.281 22.344 1 41.59 279 ASP B CA 1
ATOM 4276 C C . ASP B 1 279 ? -4.477 50.656 22.484 1 41.59 279 ASP B C 1
ATOM 4278 O O . ASP B 1 279 ? -4.211 51.562 21.719 1 41.59 279 ASP B O 1
ATOM 4282 N N . GLN B 1 280 ? -5.73 50.719 22.797 1 39.66 280 GLN B N 1
ATOM 4283 C CA . GLN B 1 280 ? -6.219 52.031 23.234 1 39.66 280 GLN B CA 1
ATOM 4284 C C . GLN B 1 280 ? -5.191 52.719 24.125 1 39.66 280 GLN B C 1
ATOM 4286 O O . GLN B 1 280 ? -4.648 52.094 25.047 1 39.66 280 GLN B O 1
ATOM 4291 N N . PRO B 1 281 ? -4.551 53.844 23.562 1 45.41 281 PRO B N 1
ATOM 4292 C CA . PRO B 1 281 ? -3.66 54.594 24.438 1 45.41 281 PRO B CA 1
ATOM 4293 C C . PRO B 1 281 ? -4.211 54.719 25.859 1 45.41 281 PRO B C 1
ATOM 4295 O O . PRO B 1 281 ? -5.43 54.781 26.047 1 45.41 281 PRO B O 1
ATOM 4298 N N . ALA B 1 282 ? -3.414 54.438 26.859 1 45.03 282 ALA B N 1
ATOM 4299 C CA . ALA B 1 282 ? -3.748 54.938 28.203 1 45.03 282 ALA B CA 1
ATOM 4300 C C . ALA B 1 282 ? -3.879 56.438 28.234 1 45.03 282 ALA B C 1
ATOM 4302 O O . ALA B 1 282 ? -3.098 57.156 27.594 1 45.03 282 ALA B O 1
#

Radius of gyration: 26.92 Å; Cα contacts (8 Å, |Δi|>4): 1149; chains: 2; bounding box: 48×110×57 Å

Solvent-accessible surface area (backbone atoms only — not comparable to full-atom values): 28962 Å² total; per-residue (Å²): 130,81,75,83,66,58,65,74,43,73,65,50,85,88,55,62,59,50,66,42,82,72,37,90,48,94,36,56,37,26,32,38,37,46,31,70,61,34,44,51,67,61,45,49,53,34,70,71,49,68,43,42,45,40,15,34,28,34,27,41,53,44,54,23,66,86,47,64,55,59,47,30,65,14,88,52,63,36,61,51,56,53,52,41,40,72,64,38,80,94,25,24,26,32,39,36,20,24,30,56,35,26,43,35,47,48,45,50,49,22,55,38,42,72,72,68,48,58,60,42,73,75,34,30,47,61,30,37,34,34,32,27,28,60,48,45,75,47,68,81,74,57,46,37,64,50,54,60,48,47,57,55,40,49,48,50,47,41,31,48,51,48,40,70,72,73,36,85,81,58,53,66,70,58,42,47,52,49,16,50,50,50,51,47,53,44,20,40,46,35,48,46,48,50,52,52,52,51,69,45,33,38,49,48,43,42,74,74,45,63,54,47,31,39,27,35,29,8,62,63,11,81,72,37,37,46,69,22,33,49,51,48,21,70,48,25,73,35,42,42,67,46,71,39,82,92,11,32,78,48,29,45,60,70,35,26,67,63,43,28,49,51,47,29,54,51,34,45,74,72,72,55,42,60,74,72,79,69,75,70,80,129,128,81,76,86,65,57,66,75,43,73,64,50,85,87,56,63,59,48,66,41,83,72,37,91,48,94,35,56,37,25,35,38,37,45,30,68,61,33,46,50,68,61,44,50,54,34,71,71,48,68,44,42,45,40,15,34,28,34,28,42,53,44,54,23,66,88,46,65,54,58,47,30,65,14,89,54,62,37,61,51,56,52,52,42,39,70,63,38,81,96,25,23,26,32,39,35,20,24,30,57,34,26,42,35,48,48,44,49,48,22,53,39,41,72,72,67,47,58,59,41,73,75,34,30,45,62,29,39,34,33,31,25,28,58,47,46,76,47,68,82,74,57,47,36,65,50,56,61,49,47,57,55,39,49,45,51,48,42,31,49,52,46,40,70,72,73,36,85,81,58,53,66,68,57,43,48,51,50,17,50,49,52,49,48,54,45,20,42,48,34,48,47,48,52,52,52,53,50,70,46,35,38,48,47,44,41,74,74,44,62,54,48,31,40,26,36,30,8,60,62,10,81,73,35,38,47,68,23,33,49,51,47,22,71,49,25,73,36,43,42,66,45,71,38,80,91,8,31,77,47,30,43,58,68,34,25,66,63,42,27,50,51,48,29,54,52,33,45,74,71,73,56,42,59,74,72,79,70,74,69,79,129

InterPro domains:
  IPR000073 Alpha/beta hydrolase fold-1 [PF12697] (31-262)
  IPR029058 Alpha/Beta hydrolase fold [G3DSA:3.40.50.1820] (10-268)
  IPR029058 Alpha/Beta hydrolase fold [SSF53474] (14-267)
  IPR050266 AB hydrolase superfamily [PTHR43798] (23-269)

pLDDT: mean 90.4, std 11.79, range [39.28, 98.94]

Nearest PDB structures (foldseek):
  7ld8-assembly1_A-2  TM=5.857E-01  e=4.233E-12  Mycobacterium tuberculosis H37Rv
  4l0c-assembly7_G  TM=6.161E-01  e=6.103E-11  Pseudomonas putida S16
  8v16-assembly1_C  TM=6.062E-01  e=1.414E-09  uncultured Pseudomonadota bacterium
  7a7g-assembly1_A  TM=5.508E-01  e=7.364E-10  Homo sapiens
  2y6v-assembly1_B  TM=5.185E-01  e=1.689E-09  Saccharomyces cerevisiae

Foldseek 3Di:
DPPCPDPQDQADPPFDKDKDFDAAFPFFAAEEAEAAQAAQCLQVLLSPDCLLRYRYMYMGFQRHNPHALSCLSHLANLVSVVVRLVPDPPARAEYEYAELNLLSVLQVCQVQVVVPHDVCVVSVYQEYEYELYQADQDLVVDDPVCVVVLVVVQLVVLLVVCCLSVHVPDDSVVSSVVSVVSDVRCPPSNVVSSVVSNSCRNVRPLVSQARAYEQEYECAAPNSHLVRSVVSQVSHNHYDYYYDYPDYSSCCRRPVPSVSVVSNVSCVVSPRRDDPPPPPDD/DDPCPDPQDQADPPFDKDKDFDAAFPFFAAEEAEAAQAAQCLLVLLSPDCLLRYRYMYMGFQRHNPHALSCLSHLANLVSVVVRLVPDPPARAEYEYAELNLLSVLQVCQVQVVVPHDVCVVSVYQEYEYELYQADQDLVVDDPVCVVVLVVVQLVVLLVVCCLSVHVPDDSVVSSVVSVVSDVRCPPSNVVSSVVSNSCRNVRPLVSQAHAYEQEYECAAPNSHLVRSVVSQVSHNHYDYYYDYPDYSSCCRRPVPSVSVSSNVSCVVSPRRDDPPPPPDD

Secondary structure (DSSP, 8-state):
------S--SS-TT---EEEEEE--SS-EEEEE--TT--GGGGHHHHTS-GGG-EEEEEE-TTSTTS-GGGGGSS--HHHHHHHHHTSTT--EEEEEETHHHHHHHHHHHHHHHTT--HHHHHTEEEEEEES----S-GGG--THHHHHHHHHHHHHHHHHHHHHH-TTS-HHHHHHHHHHHHHHHHHHHHHHHHHHHHTGGG--GGG--S-EEEEEETT-SSS-HHHHHHHHHHSTTEEEEEETT--S-HHHHTHHHHHHHHHHHHHHTT-S---------/------S--SS-TT---EEEEEE--SS-EEEEE--TT--GGGGHHHHTS-GGG-EEEEEE-TTSTTS-GGGGGSS--HHHHHHHHHTSTT--EEEEEETHHHHHHHHHHHHHHHTT--HHHHHTEEEEEEES----S-GGG--THHHHHHHHHHHHHHHHHHHHHH-TTS-HHHHHHHHHHHHHHHHHHHHHHHHHHHHTGGG--GGG--S-EEEEEETT-SSS-HHHHHHHHHHSTTEEEEEETT--S-HHHHTHHHHHHHHHHHHHHTT-----------

Organism: NCBI:txid40318